Protein AF-A0A947CFZ9-F1 (afdb_monomer_lite)

pLDDT: mean 91.44, std 8.94, range [45.88, 98.62]

Sequence (588 aa):
ILSTNRIMIGKNVMVEGPLGSRYGVVAGELSTANGDPLVMRSDFYFLDPALSGKLDTLYQQIADHDVDGDGRLRPAHPTESAGLGGFPDLVDYDGDEYVDDFDLFMDFFDDNSDFMVVYDDARALAAGLGSLAEELVDGAGDPLDTQLARLIDEARPDRDGDGLITASDTGLGYMDGVIDGADLYAKVTGSLAFAVAKAAWEAEHGESYQTVVEGPIRPGIDAAPVEFAVPDEELLEITTGMFDDSQSWFAAQVPGSQPTPPSPDDLPTEAIVGGTYTPPAGQPWEAVPFGSAGAYDYYQRPHYEDMTFRNVRIHRGNNGLFENCTFVGVTFVESERQCSHVDWNYAGAVEEDGSPRFDPPLVAELPDSTPVPDSRLISNNIRFHNCTFLGSIAGDRLDEYTHWRNKIQMTGNTRFYIDPNDPDLLAQPDAATLQGHLNGLSADDRTELAKSSILMPGWSVDVGNFDNEQAADPADTPSVNLRGVIISGILDVRGTADVLGTLLMTFRPADGAGPLFYGGQPDAFNTTIGYFGPDDGDDEGVDPLAPGFPGFGEIRLRYNPDALLPDGIPWPVQMEPVPDSYVEGGFS

Radius of gyration: 24.72 Å; chains: 1; bounding box: 72×75×67 Å

Foldseek 3Di:
DADAAAAEAEAQEAAEEEAEFAAPPDPPCQAPQNDDNYFHDDNPPPLDPVLVVVQVLLLVLCQQFVDLLQQWAACPDPGRVVSCPPPVLQDDLQPPRIGASVNSVQVVQCPPSPQKAAQDQVLLVVLPVRRDQHRCADPVRHHDQVLSVLLQQQPPQCLVPPPDRDSVSSVQRHSNRIDGSSSVDWSAAAAYEYLAAQCVNCVNVVTGPSSRHHTGFHHDVPDRNYYYNDDCQRRPAAALVLCPVLLVVLVVLADDDADPPFDLPDDWPAFDDDWDKDGLVPAFWAFVVGQFPPGPATGSATETECTEGESTEAAFLNQHEYALYEYFFEYEYEADQQQFFQCSLQQCGADRVSHRPDVVQDWGAGPVRHIHNHRSNGFYNYEYESYEYQFAYAYDRHPFQRASGFEYEYEFQYEYDLDLPPVVLVPDPCSVVSSVRNVVDDPVSSVSRLQHRYHEASGEYEYYHLQAFADPPNVNGTEHEAEEEHEYCEYEYFAHYEHEYHYHHHHNDDDCGGNCVVHDHSNVRYRYYWADDVVRVPVRGDDCPDPPRVHGHHYYHHHDPPGNHRGSPPRDDDDDDDPPPDDPDDDD

Structure (mmCIF, N/CA/C/O backbone):
data_AF-A0A947CFZ9-F1
#
_entry.id   AF-A0A947CFZ9-F1
#
loop_
_atom_site.group_PDB
_atom_site.id
_atom_site.type_symbol
_atom_site.label_atom_id
_atom_site.label_alt_id
_atom_site.label_comp_id
_atom_site.label_asym_id
_atom_site.label_entity_id
_atom_site.label_seq_id
_atom_site.pdbx_PDB_ins_code
_atom_site.Cartn_x
_atom_site.Cartn_y
_atom_site.Cartn_z
_atom_site.occupancy
_atom_site.B_iso_or_equiv
_atom_site.auth_seq_id
_atom_site.auth_comp_id
_atom_site.auth_asym_id
_atom_site.auth_atom_id
_atom_site.pdbx_PDB_model_num
ATOM 1 N N . ILE A 1 1 ? 0.684 -10.430 -2.483 1.00 95.06 1 ILE A N 1
ATOM 2 C CA . ILE A 1 1 ? -0.679 -9.831 -2.478 1.00 95.06 1 ILE A CA 1
ATOM 3 C C . ILE A 1 1 ? -1.641 -10.814 -3.125 1.00 95.06 1 ILE A C 1
ATOM 5 O O . ILE A 1 1 ? -1.263 -11.403 -4.128 1.00 95.06 1 ILE A O 1
ATOM 9 N N . LEU A 1 2 ? -2.847 -10.992 -2.587 1.00 95.12 2 LEU A N 1
ATOM 10 C CA . LEU A 1 2 ? -3.921 -11.756 -3.223 1.00 95.12 2 LEU A CA 1
ATOM 11 C C . LEU A 1 2 ? -5.223 -10.955 -3.174 1.00 95.12 2 LEU A C 1
ATOM 13 O O . LEU A 1 2 ? -5.696 -10.624 -2.083 1.00 95.12 2 LEU A O 1
ATOM 17 N N . SER A 1 3 ? -5.799 -10.657 -4.339 1.00 95.56 3 SER A N 1
ATOM 18 C CA . SER A 1 3 ? -7.024 -9.863 -4.422 1.00 95.56 3 SER A CA 1
ATOM 19 C C . SER A 1 3 ? -8.092 -10.430 -5.353 1.00 95.56 3 SER A C 1
ATOM 21 O O . SER A 1 3 ? -7.808 -11.101 -6.346 1.00 95.56 3 SER A O 1
ATOM 23 N N . THR A 1 4 ? -9.346 -10.140 -5.004 1.00 93.75 4 THR A N 1
ATOM 24 C CA . THR A 1 4 ? -10.544 -10.384 -5.823 1.00 93.75 4 THR A CA 1
ATOM 25 C C . THR A 1 4 ? -11.079 -9.110 -6.480 1.00 93.75 4 THR A C 1
ATOM 27 O O . THR A 1 4 ? -11.870 -9.207 -7.418 1.00 93.75 4 THR A O 1
ATOM 30 N N . ASN A 1 5 ? -10.629 -7.942 -6.014 1.00 93.75 5 ASN A N 1
ATOM 31 C CA . ASN A 1 5 ? -10.790 -6.651 -6.673 1.00 93.75 5 ASN A CA 1
ATOM 32 C C . ASN A 1 5 ? -9.551 -6.338 -7.534 1.00 93.75 5 ASN A C 1
ATOM 34 O O . ASN A 1 5 ? -8.589 -7.112 -7.565 1.00 93.75 5 ASN A O 1
ATOM 38 N N . ARG A 1 6 ? -9.586 -5.209 -8.243 1.00 93.88 6 ARG A N 1
ATOM 39 C CA . ARG A 1 6 ? -8.451 -4.724 -9.036 1.00 93.88 6 ARG A CA 1
ATOM 40 C C . ARG A 1 6 ? -7.290 -4.337 -8.130 1.00 93.88 6 ARG A C 1
ATOM 42 O O . ARG A 1 6 ? -7.507 -3.749 -7.075 1.00 93.88 6 ARG A O 1
ATOM 49 N N . ILE A 1 7 ? -6.070 -4.610 -8.574 1.00 96.00 7 ILE A N 1
ATOM 50 C CA . ILE A 1 7 ? -4.857 -4.157 -7.890 1.00 96.00 7 ILE A CA 1
ATOM 51 C C . ILE A 1 7 ? -4.280 -2.975 -8.665 1.00 96.00 7 ILE A C 1
ATOM 53 O O . ILE A 1 7 ? -4.195 -3.022 -9.890 1.00 96.00 7 ILE A O 1
ATOM 57 N N . MET A 1 8 ? -3.882 -1.927 -7.956 1.00 95.69 8 MET A N 1
ATOM 58 C CA . MET A 1 8 ? -3.241 -0.751 -8.529 1.00 95.69 8 MET A CA 1
ATOM 59 C C . MET A 1 8 ? -1.932 -0.491 -7.774 1.00 95.69 8 MET A C 1
ATOM 61 O O . MET A 1 8 ? -1.951 -0.247 -6.570 1.00 95.69 8 MET A O 1
ATOM 65 N N . ILE A 1 9 ? -0.797 -0.597 -8.469 1.00 97.12 9 ILE A N 1
ATOM 66 C CA . ILE A 1 9 ? 0.554 -0.343 -7.948 1.00 97.12 9 ILE A CA 1
ATOM 67 C C . ILE A 1 9 ? 1.120 0.918 -8.613 1.00 97.12 9 ILE A C 1
ATOM 69 O O . ILE A 1 9 ? 1.489 0.909 -9.786 1.00 97.12 9 ILE A O 1
ATOM 73 N N . GLY A 1 10 ? 1.141 2.012 -7.866 1.00 95.12 10 GLY A N 1
ATOM 74 C CA . GLY A 1 10 ? 1.515 3.335 -8.347 1.00 95.12 10 GLY A CA 1
ATOM 75 C C . GLY A 1 10 ? 3.006 3.624 -8.222 1.00 95.12 10 GLY A C 1
ATOM 76 O O . GLY A 1 10 ? 3.812 2.729 -7.956 1.00 95.12 10 GLY A O 1
ATOM 77 N N . LYS A 1 11 ? 3.360 4.899 -8.371 1.00 93.50 11 LYS A N 1
ATOM 78 C CA . LYS A 1 11 ? 4.731 5.401 -8.206 1.00 93.50 11 LYS A CA 1
ATOM 79 C C . LYS A 1 11 ? 5.196 5.343 -6.740 1.00 93.50 11 LYS A C 1
ATOM 81 O O . LYS A 1 11 ? 4.381 5.453 -5.821 1.00 93.50 11 LYS A O 1
ATOM 86 N N . ASN A 1 12 ? 6.504 5.174 -6.559 1.00 95.44 12 ASN A N 1
ATOM 87 C CA . ASN A 1 12 ? 7.257 4.976 -5.319 1.00 95.44 12 ASN A CA 1
ATOM 88 C C . ASN A 1 12 ? 6.782 3.765 -4.506 1.00 95.44 12 ASN A C 1
ATOM 90 O O . ASN A 1 12 ? 6.587 3.824 -3.289 1.00 95.44 12 ASN A O 1
ATOM 94 N N . VAL A 1 13 ? 6.615 2.640 -5.205 1.00 96.81 13 VAL A N 1
ATOM 95 C CA . VAL A 1 13 ? 6.252 1.350 -4.603 1.00 96.81 13 VAL A CA 1
ATOM 96 C C . VAL A 1 13 ? 7.208 0.263 -5.060 1.00 96.81 13 VAL A C 1
ATOM 98 O O . VAL A 1 13 ? 7.301 0.013 -6.259 1.00 96.81 13 VAL A O 1
ATOM 101 N N . MET A 1 14 ? 7.819 -0.450 -4.116 1.00 96.38 14 MET A N 1
ATOM 102 C CA . MET A 1 14 ? 8.569 -1.676 -4.392 1.00 96.38 14 MET A CA 1
ATOM 103 C C . MET A 1 14 ? 7.874 -2.891 -3.787 1.00 96.38 14 MET A C 1
ATOM 105 O O . MET A 1 14 ? 7.528 -2.907 -2.601 1.00 96.38 14 MET A O 1
ATOM 109 N N . VAL A 1 15 ? 7.694 -3.930 -4.604 1.00 97.31 15 VAL A N 1
ATOM 110 C CA . VAL A 1 15 ? 7.071 -5.191 -4.189 1.00 97.31 15 VAL A CA 1
ATOM 111 C C . VAL A 1 15 ? 8.098 -6.318 -4.218 1.00 97.31 15 VAL A C 1
ATOM 113 O O . VAL A 1 15 ? 8.581 -6.710 -5.271 1.00 97.31 15 VAL A O 1
ATOM 116 N N . GLU A 1 16 ? 8.396 -6.894 -3.062 1.00 95.62 16 GLU A N 1
ATOM 117 C CA . GLU A 1 16 ? 9.197 -8.107 -2.905 1.00 95.62 16 GLU A CA 1
ATOM 118 C C . GLU A 1 16 ? 8.267 -9.268 -2.543 1.00 95.62 16 GLU A C 1
ATOM 120 O O . GLU A 1 16 ? 7.874 -9.440 -1.392 1.00 95.62 16 GLU A O 1
ATOM 125 N N . GLY A 1 17 ? 7.878 -10.069 -3.526 1.00 94.44 17 GLY A N 1
ATOM 126 C CA . GLY A 1 17 ? 7.016 -11.233 -3.365 1.00 94.44 17 GLY A CA 1
ATOM 127 C C . GLY A 1 17 ? 5.955 -11.355 -4.459 1.00 94.44 17 GLY A C 1
ATOM 128 O O . GLY A 1 17 ? 5.828 -10.486 -5.320 1.00 94.44 17 GLY A O 1
ATOM 129 N N . PRO A 1 18 ? 5.170 -12.444 -4.442 1.00 94.44 18 PRO A N 1
ATOM 130 C CA . PRO A 1 18 ? 4.179 -12.702 -5.478 1.00 94.44 18 PRO A CA 1
ATOM 131 C C . PRO A 1 18 ? 2.949 -11.789 -5.364 1.00 94.44 18 PRO A C 1
ATOM 133 O O . PRO A 1 18 ? 2.466 -11.479 -4.264 1.00 94.44 18 PRO A O 1
ATOM 136 N N . LEU A 1 19 ? 2.384 -11.422 -6.514 1.00 96.75 19 LEU A N 1
ATOM 137 C CA . LEU A 1 19 ? 1.140 -10.662 -6.648 1.00 96.75 19 LEU A CA 1
ATOM 138 C C . LEU A 1 19 ? 0.135 -11.467 -7.472 1.00 96.75 19 LEU A C 1
ATOM 140 O O . LEU A 1 19 ? 0.413 -11.868 -8.596 1.00 96.75 19 LEU A O 1
ATOM 144 N N . GLY A 1 20 ? -1.046 -11.698 -6.905 1.00 96.50 20 GLY A N 1
ATOM 145 C CA . GLY A 1 20 ? -2.102 -12.495 -7.510 1.00 96.50 20 GLY A CA 1
ATOM 146 C C . GLY A 1 20 ? -3.425 -11.740 -7.612 1.00 96.50 20 GLY A C 1
ATOM 147 O O . GLY A 1 20 ? -3.938 -11.260 -6.597 1.00 96.50 20 GLY A O 1
ATOM 148 N N . SER A 1 21 ? -4.007 -11.678 -8.811 1.00 96.75 21 SER A N 1
ATOM 149 C CA . SER A 1 21 ? -5.316 -11.058 -9.059 1.00 96.75 21 SER A CA 1
ATOM 150 C C . SER A 1 21 ? -6.317 -12.053 -9.644 1.00 96.75 21 SER A C 1
ATOM 152 O O . SER A 1 21 ? -6.073 -12.716 -10.658 1.00 96.75 21 SER A O 1
ATOM 154 N N . ARG A 1 22 ? -7.483 -12.139 -9.000 1.00 95.62 22 ARG A N 1
ATOM 155 C CA . ARG A 1 22 ? -8.648 -12.897 -9.477 1.00 95.62 22 ARG A CA 1
ATOM 156 C C . ARG A 1 22 ? -9.681 -12.031 -10.187 1.00 95.62 22 ARG A C 1
ATOM 158 O O . ARG A 1 22 ? -10.756 -12.533 -10.510 1.00 95.62 22 ARG A O 1
ATOM 165 N N . TYR A 1 23 ? -9.408 -10.747 -10.377 1.00 95.12 23 TYR A N 1
ATOM 166 C CA . TYR A 1 23 ? -10.324 -9.855 -11.072 1.00 95.12 23 TYR A CA 1
ATOM 167 C C . TYR A 1 23 ? -10.396 -10.200 -12.569 1.00 95.12 23 TYR A C 1
ATOM 169 O O . TYR A 1 23 ? -9.401 -10.606 -13.172 1.00 95.12 23 TYR A O 1
ATOM 177 N N . GLY A 1 24 ? -11.574 -10.057 -13.177 1.00 93.44 24 GLY A N 1
ATOM 178 C CA . GLY A 1 24 ? -11.795 -10.283 -14.608 1.00 93.44 24 GLY A CA 1
ATOM 179 C C . GLY A 1 24 ? -12.322 -11.678 -14.960 1.00 93.44 24 GLY A C 1
ATOM 180 O O . GLY A 1 24 ? -12.556 -11.965 -16.134 1.00 93.44 24 GLY A O 1
ATOM 181 N N . VAL A 1 25 ? -12.530 -12.553 -13.971 1.00 92.88 25 VAL A N 1
ATOM 182 C CA . VAL A 1 25 ? -13.079 -13.907 -14.188 1.00 92.88 25 VAL A CA 1
ATOM 183 C C . VAL A 1 25 ? -14.602 -13.950 -14.126 1.00 92.88 25 VAL A C 1
ATOM 185 O O . VAL A 1 25 ? -15.212 -14.886 -14.654 1.00 92.88 25 VAL A O 1
ATOM 188 N N . VAL A 1 26 ? -15.240 -12.956 -13.501 1.00 92.06 26 VAL A N 1
ATOM 189 C CA . VAL A 1 26 ? -16.699 -12.837 -13.490 1.00 92.06 26 VAL A CA 1
ATOM 190 C C . VAL A 1 26 ? -17.152 -12.056 -14.719 1.00 92.06 26 VAL A C 1
ATOM 192 O O . VAL A 1 26 ? -16.554 -11.062 -15.125 1.00 92.06 26 VAL A O 1
ATOM 195 N N . ALA A 1 27 ? -18.240 -12.519 -15.338 1.00 89.06 27 ALA A N 1
ATOM 196 C CA . ALA A 1 27 ? -18.793 -11.879 -16.523 1.00 89.06 27 ALA A CA 1
ATOM 197 C C . ALA A 1 27 ? -19.116 -10.400 -16.254 1.00 89.06 27 ALA A C 1
ATOM 199 O O . ALA A 1 27 ? -19.933 -10.091 -15.389 1.00 89.06 27 ALA A O 1
ATOM 200 N N . GLY A 1 28 ? -18.505 -9.513 -17.041 1.00 86.75 28 GLY A N 1
ATOM 201 C CA . GLY A 1 28 ? -18.662 -8.067 -16.925 1.00 86.75 28 GLY A CA 1
ATOM 202 C C . GLY A 1 28 ? -17.554 -7.367 -16.139 1.00 86.75 28 GLY A C 1
ATOM 203 O O . GLY A 1 28 ? -17.445 -6.161 -16.291 1.00 86.75 28 GLY A O 1
ATOM 204 N N . GLU A 1 29 ? -16.715 -8.068 -15.366 1.00 91.12 29 GLU A N 1
ATOM 205 C CA . GLU A 1 29 ? -15.564 -7.438 -14.687 1.00 91.12 29 GLU A CA 1
ATOM 206 C C . GLU A 1 29 ? -14.540 -6.924 -15.699 1.00 91.12 29 GLU A C 1
ATOM 208 O O . GLU A 1 29 ? -14.157 -5.764 -15.659 1.00 91.12 29 GLU A O 1
ATOM 213 N N . LEU A 1 30 ? -14.140 -7.766 -16.652 1.00 90.38 30 LEU A N 1
ATOM 214 C CA . LEU A 1 30 ? -13.191 -7.371 -17.685 1.00 90.38 30 LEU A CA 1
ATOM 215 C C . LEU A 1 30 ? -13.918 -6.574 -18.775 1.00 90.38 30 LEU A C 1
ATOM 217 O O . LEU A 1 30 ? -14.616 -7.157 -19.607 1.00 90.38 30 LEU A O 1
ATOM 221 N N . SER A 1 31 ? -13.797 -5.247 -18.728 1.00 88.62 31 SER A N 1
ATOM 222 C CA . SER A 1 31 ? -14.268 -4.323 -19.767 1.00 88.62 31 SER A CA 1
ATOM 223 C C . SER A 1 31 ? -13.565 -2.977 -19.658 1.00 88.62 31 SER A C 1
ATOM 225 O O . SER A 1 31 ? -13.144 -2.593 -18.570 1.00 88.62 31 SER A O 1
ATOM 227 N N . THR A 1 32 ? -13.561 -2.193 -20.736 1.00 83.69 32 THR A N 1
ATOM 228 C CA . THR A 1 32 ? -12.974 -0.839 -20.729 1.00 83.69 32 THR A CA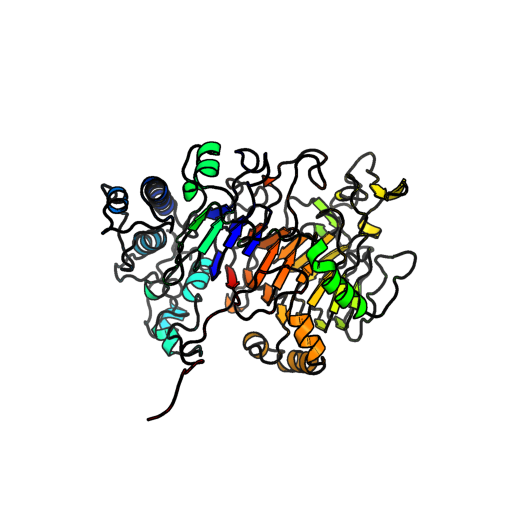 1
ATOM 229 C C . THR A 1 32 ? -13.593 0.110 -19.692 1.00 83.69 32 THR A C 1
ATOM 231 O O . THR A 1 32 ? -13.014 1.146 -19.405 1.00 83.69 32 THR A O 1
ATOM 234 N N . ALA A 1 33 ? -14.800 -0.183 -19.190 1.00 85.38 33 ALA A N 1
ATOM 235 C CA . ALA A 1 33 ? -15.487 0.630 -18.180 1.00 85.38 33 ALA A CA 1
ATOM 236 C C . ALA A 1 33 ? -15.219 0.167 -16.739 1.00 85.38 33 ALA A C 1
ATOM 238 O O . ALA A 1 33 ? -15.419 0.931 -15.805 1.00 85.38 33 ALA A O 1
ATOM 239 N N . ASN A 1 34 ? -14.799 -1.087 -16.569 1.00 87.69 34 ASN A N 1
ATO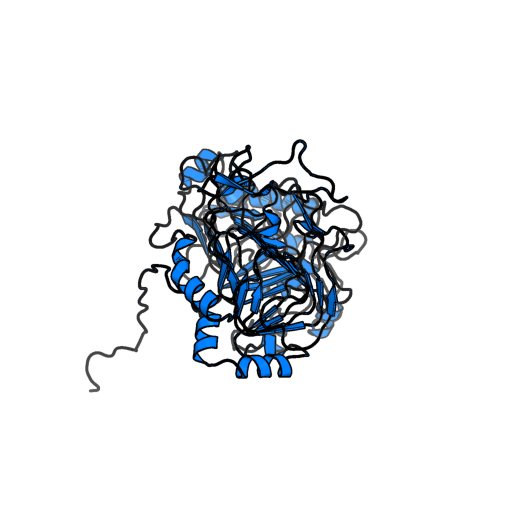M 240 C CA . ASN A 1 34 ? -14.579 -1.700 -15.261 1.00 87.69 34 ASN A CA 1
ATOM 241 C C . ASN A 1 34 ? -13.087 -1.936 -14.979 1.00 87.69 34 ASN A C 1
ATOM 243 O O . ASN A 1 34 ? -12.725 -2.224 -13.843 1.00 87.69 34 ASN A O 1
ATOM 247 N N . GLY A 1 35 ? -12.232 -1.725 -15.982 1.00 89.44 35 GLY A N 1
ATOM 248 C CA . GLY A 1 35 ? -10.784 -1.660 -15.867 1.00 89.44 35 GLY A CA 1
ATOM 249 C C . GLY A 1 35 ? -10.085 -3.017 -15.839 1.00 89.44 35 GLY A C 1
ATOM 250 O O . GLY A 1 35 ? -10.675 -4.077 -16.062 1.00 89.44 35 GLY A O 1
ATOM 251 N N . ASP A 1 36 ? -8.785 -2.954 -15.573 1.00 93.50 36 ASP A N 1
ATOM 252 C CA . ASP A 1 36 ? -7.870 -4.091 -15.656 1.00 93.50 36 ASP A CA 1
ATOM 253 C C . ASP A 1 36 ? -7.682 -4.843 -14.329 1.00 93.50 36 ASP A C 1
ATOM 255 O O . ASP A 1 36 ? -7.802 -4.238 -13.257 1.00 93.50 36 ASP A O 1
ATOM 259 N N . PRO A 1 37 ? -7.322 -6.143 -14.367 1.00 95.69 37 PRO A N 1
ATOM 260 C CA . PRO A 1 37 ? -6.984 -6.915 -13.170 1.00 95.69 37 PRO A CA 1
ATOM 261 C C . PRO A 1 37 ? -5.816 -6.357 -12.350 1.00 95.69 37 PRO A C 1
ATOM 263 O O . PRO A 1 37 ? -5.812 -6.513 -11.123 1.00 95.69 37 PRO A O 1
ATOM 266 N N . LEU A 1 38 ? -4.838 -5.751 -13.027 1.00 96.31 38 LEU A N 1
ATOM 267 C CA . LEU A 1 38 ? -3.705 -5.034 -12.451 1.00 96.31 38 LEU A CA 1
ATOM 268 C C . LEU A 1 38 ? -3.422 -3.799 -13.306 1.00 96.31 38 LEU A C 1
ATOM 270 O O . LEU A 1 38 ? -3.368 -3.903 -14.529 1.00 96.31 38 LEU A O 1
ATOM 274 N N . VAL A 1 39 ? -3.183 -2.676 -12.640 1.00 95.56 39 VAL A N 1
ATOM 275 C CA . VAL A 1 39 ? -2.520 -1.504 -13.214 1.00 95.56 39 VAL A CA 1
ATOM 276 C C . VAL A 1 39 ? -1.242 -1.269 -12.415 1.00 95.56 39 VAL A C 1
ATOM 278 O O . VAL A 1 39 ? -1.284 -1.229 -11.186 1.00 95.56 39 VAL A O 1
ATOM 281 N N . MET A 1 40 ? -0.109 -1.149 -13.094 1.00 96.88 40 MET A N 1
ATOM 282 C CA . MET A 1 40 ? 1.197 -0.867 -12.505 1.00 96.88 40 MET A CA 1
ATOM 283 C C . MET A 1 40 ? 1.855 0.261 -13.294 1.00 96.88 40 MET A C 1
ATOM 285 O O . MET A 1 40 ? 1.814 0.236 -14.524 1.00 96.88 40 MET A O 1
ATOM 289 N N . ARG A 1 41 ? 2.412 1.253 -12.596 1.00 95.44 41 ARG A N 1
ATOM 290 C CA . ARG A 1 41 ? 3.072 2.416 -13.206 1.00 95.44 41 ARG A CA 1
ATOM 291 C C . ARG A 1 41 ? 4.559 2.437 -12.907 1.00 95.44 41 ARG A C 1
ATOM 293 O O . ARG A 1 41 ? 4.966 2.091 -11.796 1.00 95.44 41 ARG A O 1
ATOM 300 N N . SER A 1 42 ? 5.343 2.879 -13.887 1.00 96.12 42 SER A N 1
ATOM 301 C CA . SER A 1 42 ? 6.775 3.118 -13.711 1.00 96.12 42 SER A CA 1
ATOM 302 C C . SER A 1 42 ? 7.035 4.142 -12.609 1.00 96.12 42 SER A C 1
ATOM 304 O O . SER A 1 42 ? 6.309 5.131 -12.461 1.00 96.12 42 SER A O 1
ATOM 306 N N . ASP A 1 43 ? 8.124 3.940 -11.872 1.00 96.75 43 ASP A N 1
ATOM 307 C CA . ASP A 1 43 ? 8.585 4.909 -10.887 1.00 96.75 43 ASP A CA 1
ATOM 308 C C . ASP A 1 43 ? 9.299 6.111 -11.514 1.00 96.75 43 ASP A C 1
ATOM 310 O O . ASP A 1 43 ? 9.524 7.090 -10.817 1.00 96.75 43 ASP A O 1
ATOM 314 N N . PHE A 1 44 ? 9.632 6.104 -12.806 1.00 97.19 44 PHE A N 1
ATOM 315 C CA . PHE A 1 44 ? 10.504 7.132 -13.398 1.00 97.19 44 PHE A CA 1
ATOM 316 C C . PHE A 1 44 ? 9.763 8.234 -14.169 1.00 97.19 44 PHE A C 1
ATOM 318 O O . PHE A 1 44 ? 10.377 9.203 -14.629 1.00 97.19 44 PHE A O 1
ATOM 325 N N . TYR A 1 45 ? 8.432 8.154 -14.258 1.00 94.25 45 TYR A N 1
ATOM 326 C CA . TYR A 1 45 ? 7.617 9.281 -14.712 1.00 94.25 45 TYR A CA 1
ATOM 327 C C . TYR A 1 45 ? 7.660 10.451 -13.714 1.00 94.25 45 TYR A C 1
ATOM 329 O O . TYR A 1 45 ? 7.980 10.300 -12.531 1.00 94.25 45 TYR A O 1
ATOM 337 N N . PHE A 1 46 ? 7.324 11.642 -14.220 1.00 91.69 46 PHE A N 1
ATOM 338 C CA . PHE A 1 46 ? 7.301 12.919 -13.489 1.00 91.69 46 PHE A CA 1
ATOM 339 C C . PHE A 1 46 ? 8.662 13.450 -13.003 1.00 91.69 46 PHE A C 1
ATOM 341 O O . PHE A 1 46 ? 8.690 14.508 -12.378 1.00 91.69 46 PHE A O 1
ATOM 348 N N . LEU A 1 47 ? 9.779 12.788 -13.330 1.00 93.81 47 LEU A N 1
ATOM 349 C CA . LEU A 1 47 ? 11.130 13.294 -13.047 1.00 93.81 47 LEU A CA 1
ATOM 350 C C . LEU A 1 47 ? 11.566 14.360 -14.064 1.00 93.81 47 LEU A C 1
ATOM 352 O O . LEU A 1 47 ? 11.951 15.462 -13.686 1.00 93.81 47 LEU A O 1
ATOM 356 N N . ASP A 1 48 ? 11.447 14.057 -15.361 1.00 94.88 48 ASP A N 1
ATOM 357 C CA . ASP A 1 48 ? 11.678 15.013 -16.448 1.00 94.88 48 ASP A CA 1
ATOM 358 C C . ASP A 1 48 ? 10.794 14.679 -17.674 1.00 94.88 48 ASP A C 1
ATOM 360 O O . ASP A 1 48 ? 10.598 13.500 -18.003 1.00 94.88 48 ASP A O 1
ATOM 364 N N . PRO A 1 49 ? 10.240 15.678 -18.393 1.00 94.62 49 PRO A N 1
ATOM 365 C CA . PRO A 1 49 ? 9.436 15.431 -19.593 1.00 94.62 49 PRO A CA 1
ATOM 366 C C . PRO A 1 49 ? 10.182 14.728 -20.741 1.00 94.62 49 PRO A C 1
ATOM 368 O O . PRO A 1 49 ? 9.561 14.006 -21.521 1.00 94.62 49 PRO A O 1
ATOM 371 N N . ALA A 1 50 ? 11.491 14.946 -20.892 1.00 96.75 50 ALA A N 1
ATOM 372 C CA . ALA A 1 50 ? 12.304 14.276 -21.902 1.00 96.75 50 ALA A CA 1
ATOM 373 C C . ALA A 1 50 ? 12.545 12.806 -21.540 1.00 96.75 50 ALA A C 1
ATOM 375 O O . ALA A 1 50 ? 12.439 11.958 -22.428 1.00 96.75 50 ALA A O 1
ATOM 376 N N . LEU A 1 51 ? 12.782 12.500 -20.258 1.00 97.56 51 LEU A N 1
ATOM 377 C CA . LEU A 1 51 ? 12.813 11.120 -19.765 1.00 97.56 51 LEU A CA 1
ATOM 378 C C . LEU A 1 51 ? 11.459 10.436 -19.988 1.00 97.56 51 LEU A C 1
ATOM 380 O O . LEU A 1 51 ? 11.416 9.350 -20.554 1.00 97.56 51 LEU A O 1
ATOM 384 N N . SER A 1 52 ? 10.352 11.117 -19.673 1.00 96.56 52 SER A N 1
ATOM 385 C CA . SER A 1 52 ? 8.992 10.596 -19.900 1.00 96.56 52 SER A CA 1
ATOM 386 C C . SER A 1 52 ? 8.769 10.180 -21.363 1.00 96.56 52 SER A C 1
ATOM 388 O O . SER A 1 52 ? 8.250 9.104 -21.631 1.00 96.56 52 SER A O 1
ATOM 390 N N . GLY A 1 53 ? 9.251 10.968 -22.331 1.00 97.88 53 GLY A N 1
ATOM 391 C CA . GLY A 1 53 ? 9.172 10.594 -23.750 1.00 97.88 53 GLY A CA 1
ATOM 392 C C . GLY A 1 53 ? 10.039 9.385 -24.142 1.00 97.88 53 GLY A C 1
ATOM 393 O O . GLY A 1 53 ? 9.690 8.658 -25.081 1.00 97.88 53 GLY A O 1
ATOM 394 N N . LYS A 1 54 ? 11.161 9.147 -23.447 1.00 98.38 54 LYS A N 1
ATOM 395 C CA . LYS A 1 54 ? 11.953 7.919 -23.618 1.00 98.38 54 LYS A CA 1
ATOM 396 C C . LYS A 1 54 ? 11.223 6.710 -23.014 1.00 98.38 54 LYS A C 1
ATOM 398 O O . LYS A 1 54 ? 11.163 5.674 -23.672 1.00 98.38 54 LYS A O 1
ATOM 403 N N . LEU A 1 55 ? 10.612 6.864 -21.836 1.00 98.38 55 LEU A N 1
ATOM 404 C CA . LEU A 1 55 ? 9.790 5.832 -21.188 1.00 98.38 55 LEU A CA 1
ATOM 405 C C . LEU A 1 55 ? 8.601 5.424 -22.067 1.00 98.38 55 LEU A C 1
ATOM 407 O O . LEU A 1 55 ? 8.419 4.237 -22.318 1.00 98.38 55 LEU A O 1
ATOM 411 N N . ASP A 1 56 ? 7.878 6.385 -22.652 1.00 98.00 56 ASP A N 1
ATOM 412 C CA . ASP A 1 56 ? 6.785 6.105 -23.599 1.00 98.00 56 ASP A CA 1
ATOM 413 C C . ASP A 1 56 ? 7.261 5.244 -24.780 1.00 98.00 56 ASP A C 1
ATOM 415 O O . ASP A 1 56 ? 6.560 4.353 -25.265 1.00 98.00 56 ASP A O 1
ATOM 419 N N . THR A 1 57 ? 8.483 5.507 -25.257 1.00 98.38 57 THR A N 1
ATOM 420 C CA . THR A 1 57 ? 9.096 4.723 -26.331 1.00 98.38 57 THR A CA 1
ATOM 421 C C . THR A 1 57 ? 9.413 3.308 -25.858 1.00 98.38 57 THR A C 1
ATOM 423 O O . THR A 1 57 ? 9.063 2.358 -26.558 1.00 98.38 57 THR A O 1
ATOM 426 N N . LEU A 1 58 ? 10.042 3.155 -24.689 1.00 98.62 58 LEU A N 1
ATOM 427 C CA . LEU A 1 58 ? 10.350 1.850 -24.105 1.00 98.62 58 LEU A CA 1
ATOM 428 C C . LEU A 1 58 ? 9.086 1.016 -23.901 1.00 98.62 58 LEU A C 1
ATOM 430 O O . LEU A 1 58 ? 9.037 -0.109 -24.389 1.00 98.62 58 LEU A O 1
ATOM 434 N N . TYR A 1 59 ? 8.057 1.557 -23.249 1.00 98.38 59 TYR A N 1
ATOM 435 C CA . TYR A 1 59 ? 6.836 0.809 -22.945 1.00 98.38 59 TYR A CA 1
ATOM 436 C C . TYR A 1 59 ? 6.070 0.393 -24.198 1.00 98.38 59 TYR A C 1
ATOM 438 O O . TYR A 1 59 ? 5.554 -0.724 -24.263 1.00 98.38 59 TYR A O 1
ATOM 446 N N . GLN A 1 60 ? 6.099 1.214 -25.252 1.00 97.88 60 GLN A N 1
ATOM 447 C CA . GLN A 1 60 ? 5.614 0.786 -26.561 1.00 97.88 60 GLN A CA 1
ATOM 448 C C . GLN A 1 60 ? 6.419 -0.409 -27.103 1.00 97.88 60 GLN A C 1
ATOM 450 O O . GLN A 1 60 ? 5.834 -1.342 -27.650 1.00 97.88 60 GLN A O 1
ATOM 455 N N . GLN A 1 61 ? 7.751 -0.403 -26.967 1.00 98.31 61 GLN A N 1
ATOM 456 C CA . GLN A 1 61 ? 8.586 -1.520 -27.423 1.00 98.31 61 GLN A CA 1
ATOM 457 C C . GLN A 1 61 ? 8.409 -2.777 -26.565 1.00 98.31 61 GLN A C 1
ATOM 459 O O . GLN A 1 61 ? 8.358 -3.866 -27.129 1.00 98.31 61 GLN A O 1
ATOM 464 N N . ILE A 1 62 ? 8.254 -2.652 -25.245 1.00 98.38 62 ILE A N 1
ATOM 465 C CA . ILE A 1 62 ? 7.927 -3.768 -24.347 1.00 98.38 62 ILE A CA 1
ATOM 466 C C . ILE A 1 62 ? 6.609 -4.406 -24.786 1.00 98.38 62 ILE A C 1
ATOM 468 O O . ILE A 1 62 ? 6.579 -5.602 -25.068 1.00 98.38 62 ILE A O 1
ATOM 472 N N . ALA A 1 63 ? 5.546 -3.613 -24.950 1.00 97.56 63 ALA A N 1
ATOM 473 C CA . ALA A 1 63 ? 4.238 -4.121 -25.359 1.00 97.56 63 ALA A CA 1
ATOM 474 C C . ALA A 1 63 ? 4.267 -4.871 -26.707 1.00 97.56 63 ALA A C 1
ATOM 476 O O . ALA A 1 63 ? 3.512 -5.828 -26.895 1.00 97.56 63 ALA A O 1
ATOM 477 N N . ASP A 1 64 ? 5.138 -4.455 -27.632 1.00 96.69 64 ASP A N 1
ATOM 478 C CA . ASP A 1 64 ? 5.269 -5.055 -28.963 1.00 96.69 64 ASP A CA 1
ATOM 479 C C . ASP A 1 64 ? 6.233 -6.261 -29.013 1.00 96.69 64 ASP A C 1
ATOM 481 O O . ASP A 1 64 ? 6.091 -7.123 -29.894 1.00 96.69 64 ASP A O 1
ATOM 485 N N . HIS A 1 65 ? 7.231 -6.329 -28.122 1.00 97.75 65 HIS A N 1
ATOM 486 C CA . HIS A 1 65 ? 8.392 -7.213 -28.290 1.00 97.75 65 HIS A CA 1
ATOM 487 C C . HIS A 1 65 ? 8.763 -8.095 -27.095 1.00 97.75 65 HIS A C 1
ATOM 489 O O . HIS A 1 65 ? 9.390 -9.131 -27.340 1.00 97.75 65 HIS A O 1
ATOM 495 N N . ASP A 1 66 ? 8.398 -7.743 -25.861 1.00 97.94 66 ASP A N 1
ATOM 496 C CA . ASP A 1 66 ? 8.649 -8.583 -24.685 1.00 97.94 66 ASP A CA 1
ATOM 497 C C . ASP A 1 66 ? 7.776 -9.850 -24.753 1.00 97.94 66 ASP A C 1
ATOM 499 O O . ASP A 1 66 ? 6.548 -9.798 -24.869 1.00 97.94 66 ASP A O 1
ATOM 503 N N . VAL A 1 67 ? 8.431 -11.017 -24.752 1.00 95.50 67 VAL A N 1
ATOM 504 C CA . VAL A 1 67 ? 7.758 -12.304 -24.963 1.00 95.50 67 VAL A CA 1
ATOM 505 C C . VAL A 1 67 ? 7.428 -13.052 -23.681 1.00 95.50 67 VAL A C 1
ATOM 507 O O . VAL A 1 67 ? 6.517 -13.885 -23.718 1.00 95.50 67 VAL A O 1
ATOM 510 N N . ASP A 1 68 ? 8.179 -12.841 -22.599 1.00 95.12 68 ASP A N 1
ATOM 511 C CA . ASP A 1 68 ? 7.943 -13.522 -21.322 1.00 95.12 68 ASP A CA 1
ATOM 512 C C . ASP A 1 68 ? 7.201 -12.640 -20.320 1.00 95.12 68 ASP A C 1
ATOM 514 O O . ASP A 1 68 ? 6.602 -13.185 -19.392 1.00 95.12 68 ASP A O 1
ATOM 518 N N . GLY A 1 69 ? 7.081 -11.341 -20.599 1.00 97.12 69 GLY A N 1
ATOM 519 C CA . GLY A 1 69 ? 6.235 -10.429 -19.848 1.00 97.12 69 GLY A CA 1
ATOM 520 C C . GLY A 1 69 ? 6.916 -9.885 -18.603 1.00 97.12 69 GLY A C 1
ATOM 521 O O . GLY A 1 69 ? 6.207 -9.490 -17.677 1.00 97.12 69 GLY A O 1
ATOM 522 N N . ASP A 1 70 ? 8.248 -9.924 -18.548 1.00 97.69 70 ASP A N 1
ATOM 523 C CA . ASP A 1 70 ? 9.031 -9.423 -17.423 1.00 97.69 70 ASP A CA 1
ATOM 524 C C . ASP A 1 70 ? 9.194 -7.895 -17.424 1.00 97.69 70 ASP A C 1
ATOM 526 O O . ASP A 1 70 ? 9.769 -7.345 -16.487 1.00 97.69 70 ASP A O 1
ATOM 530 N N . GLY A 1 71 ? 8.649 -7.204 -18.430 1.00 97.69 71 GLY A N 1
ATOM 531 C CA . GLY A 1 71 ? 8.699 -5.748 -18.526 1.00 97.69 71 GLY A CA 1
ATOM 532 C C . GLY A 1 71 ? 10.064 -5.232 -18.973 1.00 97.69 71 GLY A C 1
ATOM 533 O O . GLY A 1 71 ? 10.374 -4.069 -18.731 1.00 97.69 71 GLY A O 1
ATOM 534 N N . ARG A 1 72 ? 10.892 -6.082 -19.591 1.00 98.00 72 ARG A N 1
ATOM 535 C CA . ARG A 1 72 ? 12.254 -5.749 -20.015 1.00 98.00 72 ARG A CA 1
ATOM 536 C C . ARG A 1 72 ? 12.550 -6.325 -21.397 1.00 98.00 72 ARG A C 1
ATOM 538 O O . ARG A 1 72 ? 11.886 -7.238 -21.884 1.00 98.00 72 ARG A O 1
ATOM 545 N N . LEU A 1 73 ? 13.561 -5.786 -22.072 1.00 98.56 73 LEU A N 1
ATOM 546 C CA . LEU A 1 73 ? 13.973 -6.255 -23.399 1.00 98.56 73 LEU A CA 1
ATOM 547 C C . LEU A 1 73 ? 15.409 -6.768 -23.379 1.00 98.56 73 LEU A C 1
ATOM 549 O O . LEU A 1 73 ? 16.334 -6.023 -23.090 1.00 98.56 73 LEU A O 1
ATOM 553 N N . ARG A 1 74 ? 15.636 -8.019 -23.787 1.00 97.81 74 ARG A N 1
ATOM 554 C CA . ARG A 1 74 ? 16.988 -8.593 -23.868 1.00 97.81 74 ARG A CA 1
ATOM 555 C C . ARG A 1 74 ? 17.655 -8.265 -25.206 1.00 97.81 74 ARG A C 1
ATOM 557 O O . ARG A 1 74 ? 17.209 -8.770 -26.251 1.00 97.81 74 ARG A O 1
ATOM 564 N N . PRO A 1 75 ? 18.807 -7.566 -25.226 1.00 97.00 75 PRO A N 1
ATOM 565 C CA . PRO A 1 75 ? 19.522 -7.256 -26.466 1.00 97.00 75 PRO A CA 1
ATOM 566 C C . PRO A 1 75 ? 19.967 -8.484 -27.269 1.00 97.00 75 PRO A C 1
ATOM 568 O O . PRO A 1 75 ? 20.091 -8.426 -28.495 1.00 97.00 75 PRO A O 1
ATOM 571 N N . ALA A 1 76 ? 20.207 -9.615 -26.601 1.00 95.44 76 ALA A N 1
ATOM 572 C CA . ALA A 1 76 ? 20.635 -10.859 -27.240 1.00 95.44 76 ALA A CA 1
ATOM 573 C C . ALA A 1 76 ? 19.474 -11.776 -27.676 1.00 95.44 76 ALA A C 1
ATOM 575 O O . ALA A 1 76 ? 19.712 -12.781 -28.359 1.00 95.44 76 ALA A O 1
ATOM 576 N N . HIS A 1 77 ? 18.227 -11.471 -27.302 1.00 97.44 77 HIS A N 1
ATOM 577 C CA . HIS A 1 77 ? 17.083 -12.337 -27.582 1.00 97.44 77 HIS A CA 1
ATOM 578 C C . HIS A 1 77 ? 16.556 -12.119 -29.017 1.00 97.44 77 HIS A C 1
ATOM 580 O O . HIS A 1 77 ? 16.376 -10.980 -29.452 1.00 97.44 77 HIS A O 1
ATOM 586 N N . PRO A 1 78 ? 16.299 -13.184 -29.805 1.00 94.38 78 PRO A N 1
ATOM 587 C CA . PRO A 1 78 ? 15.971 -13.069 -31.232 1.00 94.38 78 PRO A CA 1
ATOM 588 C C . PRO A 1 78 ? 14.666 -12.325 -31.547 1.00 94.38 78 PRO A C 1
ATOM 590 O O . PRO A 1 78 ? 14.499 -11.902 -32.691 1.00 94.38 78 PRO A O 1
ATOM 593 N N . THR A 1 79 ? 13.754 -12.199 -30.579 1.00 95.25 79 THR A N 1
ATOM 594 C CA . THR A 1 79 ? 12.489 -11.467 -30.747 1.00 95.25 79 THR A CA 1
ATOM 595 C C . THR A 1 79 ? 12.561 -10.074 -30.127 1.00 95.25 79 THR A C 1
ATOM 597 O O . THR A 1 79 ? 12.244 -9.104 -30.809 1.00 95.25 79 THR A O 1
ATOM 600 N N . GLU A 1 80 ? 13.037 -9.961 -28.885 1.00 97.88 80 GLU A N 1
ATOM 601 C CA . GLU A 1 80 ? 13.076 -8.683 -28.149 1.00 97.88 80 GLU A CA 1
ATOM 602 C C . GLU A 1 80 ? 14.086 -7.697 -28.719 1.00 97.88 80 GLU A C 1
ATOM 604 O O . GLU A 1 80 ? 13.796 -6.510 -28.808 1.00 97.88 80 GLU A O 1
ATOM 609 N N . SER A 1 81 ? 15.231 -8.180 -29.213 1.00 97.00 81 SER A N 1
ATOM 610 C CA . SER A 1 81 ? 16.245 -7.316 -29.837 1.00 97.00 81 SER A CA 1
ATOM 611 C C . SER A 1 81 ? 15.719 -6.512 -31.032 1.00 97.00 81 SER A C 1
ATOM 613 O O . SER A 1 81 ? 16.320 -5.507 -31.413 1.00 97.00 81 SER A O 1
ATOM 615 N N . ALA A 1 82 ? 14.592 -6.921 -31.630 1.00 96.81 82 ALA A N 1
ATOM 616 C CA . ALA A 1 82 ? 13.925 -6.142 -32.665 1.00 96.81 82 ALA A CA 1
ATOM 617 C C . ALA A 1 82 ? 13.337 -4.827 -32.125 1.00 96.81 82 ALA A C 1
ATOM 619 O O . ALA A 1 82 ? 13.392 -3.834 -32.850 1.00 96.81 82 ALA A O 1
ATOM 620 N N . GLY A 1 83 ? 12.854 -4.812 -30.877 1.00 96.31 83 GLY A N 1
ATOM 621 C CA . GLY A 1 83 ? 12.316 -3.624 -30.206 1.00 96.31 83 GLY A CA 1
ATOM 622 C C . GLY A 1 83 ? 13.378 -2.576 -29.876 1.00 96.31 83 GLY A C 1
ATOM 623 O O . GLY A 1 83 ? 13.080 -1.399 -29.760 1.00 96.31 83 GLY A O 1
ATOM 624 N N . LEU A 1 84 ? 14.654 -2.964 -29.836 1.00 97.38 84 LEU A N 1
ATOM 625 C CA . LEU A 1 84 ? 15.776 -2.026 -29.676 1.00 97.38 84 LEU A CA 1
ATOM 626 C C . LEU A 1 84 ? 16.213 -1.407 -31.021 1.00 97.38 84 LEU A C 1
ATOM 628 O O . LEU A 1 84 ? 16.945 -0.417 -31.097 1.00 97.38 84 LEU A O 1
ATOM 632 N N . GLY A 1 85 ? 15.783 -1.999 -32.138 1.00 94.75 85 GLY A N 1
ATOM 633 C CA . GLY A 1 85 ? 16.211 -1.623 -33.478 1.00 94.75 85 GLY A CA 1
ATOM 634 C C . GLY A 1 85 ? 15.705 -0.246 -33.908 1.00 94.75 85 GLY A C 1
ATOM 635 O O . GLY A 1 85 ? 14.569 -0.103 -34.342 1.00 94.75 85 GLY A O 1
ATOM 636 N N . GLY A 1 86 ? 16.592 0.752 -33.924 1.00 94.00 86 GLY A N 1
ATOM 637 C CA . GLY A 1 86 ? 16.262 2.116 -34.365 1.00 94.00 86 GLY A CA 1
ATOM 638 C C . GLY A 1 86 ? 15.987 3.097 -33.226 1.00 94.00 86 GLY A C 1
ATOM 639 O O . GLY A 1 86 ? 15.746 4.270 -33.511 1.00 94.00 86 GLY A O 1
ATOM 640 N N . PHE A 1 87 ? 16.111 2.642 -31.979 1.00 97.06 87 PHE A N 1
ATOM 641 C CA . PHE A 1 87 ? 15.982 3.446 -30.771 1.00 97.06 87 PHE A CA 1
ATOM 642 C C . PHE A 1 87 ? 17.341 3.489 -30.056 1.00 97.06 87 PHE A C 1
ATOM 644 O O . PHE A 1 87 ? 17.660 2.587 -29.293 1.00 97.06 87 PHE A O 1
ATOM 651 N N . PRO A 1 88 ? 18.198 4.483 -30.359 1.00 94.88 88 PRO A N 1
ATOM 652 C CA . PRO A 1 88 ? 19.567 4.528 -29.840 1.00 94.88 88 PRO A CA 1
ATOM 653 C C . PRO A 1 88 ? 19.654 4.766 -28.329 1.00 94.88 88 PRO A C 1
ATOM 655 O O . PRO A 1 88 ? 20.719 4.530 -27.776 1.00 94.88 88 PRO A O 1
ATOM 658 N N . ASP A 1 89 ? 18.566 5.228 -27.709 1.00 94.62 89 ASP A N 1
ATOM 659 C CA . ASP A 1 89 ? 18.483 5.500 -26.272 1.00 94.62 89 ASP A CA 1
ATOM 660 C C . ASP A 1 89 ? 18.069 4.252 -25.466 1.00 94.62 89 ASP A C 1
ATOM 662 O O . ASP A 1 89 ? 18.132 4.276 -24.247 1.00 94.62 89 ASP A O 1
ATOM 666 N N . LEU A 1 90 ? 17.634 3.167 -26.127 1.00 97.81 90 LEU A N 1
ATOM 667 C CA . LEU A 1 90 ? 17.283 1.902 -25.470 1.00 97.81 90 LEU A CA 1
ATOM 668 C C . LEU A 1 90 ? 18.528 1.012 -25.397 1.00 97.81 90 LEU A C 1
ATOM 670 O O . LEU A 1 90 ? 18.788 0.202 -26.295 1.00 97.81 90 LEU A O 1
ATOM 674 N N . VAL A 1 91 ? 19.329 1.225 -24.356 1.00 95.94 91 VAL A N 1
ATOM 675 C CA . VAL A 1 91 ? 20.616 0.563 -24.124 1.00 95.94 91 VAL A CA 1
ATOM 676 C C . VAL A 1 91 ? 20.647 0.030 -22.699 1.00 95.94 91 VAL A C 1
ATOM 678 O O . VAL A 1 91 ? 20.193 0.712 -21.797 1.00 95.94 91 VAL A O 1
ATOM 681 N N . ASP A 1 92 ? 21.212 -1.163 -22.544 1.00 96.69 92 ASP A N 1
ATOM 682 C CA . ASP A 1 92 ? 21.567 -1.778 -21.260 1.00 96.69 92 ASP A CA 1
ATOM 683 C C . ASP A 1 92 ? 22.699 -0.946 -20.633 1.00 96.69 92 ASP A C 1
ATOM 685 O O . ASP A 1 92 ? 23.847 -0.994 -21.104 1.00 96.69 92 ASP A O 1
ATOM 689 N N . TYR A 1 93 ? 22.337 -0.074 -19.693 1.00 96.25 93 TYR A N 1
ATOM 690 C CA . TYR A 1 93 ? 23.211 0.920 -19.078 1.00 96.25 93 TYR A CA 1
ATOM 691 C C . TYR A 1 93 ? 23.815 0.396 -17.779 1.00 96.25 93 TYR A C 1
ATOM 693 O O . TYR A 1 93 ? 25.001 0.631 -17.527 1.00 96.25 93 TYR A O 1
ATOM 701 N N . ASP A 1 94 ? 23.033 -0.335 -16.981 1.00 94.44 94 ASP A N 1
ATOM 702 C CA . ASP A 1 94 ? 23.482 -0.907 -15.708 1.00 94.44 94 ASP A CA 1
ATOM 703 C C . ASP A 1 94 ? 24.274 -2.224 -15.877 1.00 94.44 94 ASP A C 1
ATOM 705 O O . ASP A 1 94 ? 25.014 -2.642 -14.978 1.00 94.44 94 ASP A O 1
ATOM 709 N N . GLY A 1 95 ? 24.222 -2.827 -17.069 1.00 94.12 95 GLY A N 1
ATOM 710 C CA . GLY A 1 95 ? 24.975 -4.017 -17.440 1.00 94.12 95 GLY A CA 1
ATOM 711 C C . GLY A 1 95 ? 24.330 -5.326 -16.991 1.00 94.12 95 GLY A C 1
ATOM 712 O O . GLY A 1 95 ? 25.046 -6.336 -16.907 1.00 94.12 95 GLY A O 1
ATOM 713 N N . ASP A 1 96 ? 23.033 -5.337 -16.678 1.00 94.25 96 ASP A N 1
ATOM 714 C CA . ASP A 1 96 ? 22.313 -6.512 -16.184 1.00 94.25 96 ASP A CA 1
ATOM 715 C C . ASP A 1 96 ? 21.815 -7.475 -17.285 1.00 94.25 96 ASP A C 1
ATOM 717 O O . ASP A 1 96 ? 21.232 -8.522 -16.979 1.00 94.25 96 ASP A O 1
ATOM 721 N N . GLU A 1 97 ? 22.153 -7.187 -18.549 1.00 95.81 97 GLU A N 1
ATOM 722 C CA . GLU A 1 97 ? 21.759 -7.894 -19.778 1.00 95.81 97 GLU A CA 1
ATOM 723 C C . GLU A 1 97 ? 20.327 -7.610 -20.269 1.00 95.81 97 GLU A C 1
ATOM 725 O O . GLU A 1 97 ? 19.878 -8.236 -21.247 1.00 95.81 97 GLU A O 1
ATOM 730 N N . TYR A 1 98 ? 19.617 -6.672 -19.645 1.00 97.38 98 TYR A N 1
ATOM 731 C CA . TYR A 1 98 ? 18.285 -6.221 -20.030 1.00 97.38 98 TYR A CA 1
ATOM 732 C C . TYR A 1 98 ? 18.290 -4.730 -20.388 1.00 97.38 98 TYR A C 1
ATOM 734 O O . TYR A 1 98 ? 19.278 -4.029 -20.233 1.00 97.38 98 TYR A O 1
ATOM 742 N N . VAL A 1 99 ? 17.204 -4.286 -21.016 1.00 98.44 99 VAL A N 1
ATOM 743 C CA . VAL A 1 99 ? 16.898 -2.870 -21.217 1.00 98.44 99 VAL A CA 1
ATOM 744 C C . VAL A 1 99 ? 15.539 -2.615 -20.595 1.00 98.44 99 VAL A C 1
ATOM 746 O O . VAL A 1 99 ? 14.542 -3.188 -21.061 1.00 98.44 99 VAL A O 1
ATOM 749 N N . ASP A 1 100 ? 15.500 -1.779 -19.569 1.00 98.25 100 ASP A N 1
ATOM 750 C CA . ASP A 1 100 ? 14.297 -1.405 -18.841 1.00 98.25 100 ASP A CA 1
ATOM 751 C C . ASP A 1 100 ? 14.266 0.090 -18.468 1.00 98.25 100 ASP A C 1
ATOM 753 O O . ASP A 1 100 ? 14.976 0.921 -19.045 1.00 98.25 100 ASP A O 1
ATOM 757 N N . ASP A 1 101 ? 13.313 0.481 -17.620 1.00 98.06 101 ASP A N 1
ATOM 758 C CA . ASP A 1 101 ? 13.121 1.884 -17.263 1.00 98.06 101 ASP A CA 1
ATOM 759 C C . ASP A 1 101 ? 14.194 2.414 -16.300 1.00 98.06 101 ASP A C 1
ATOM 761 O O . ASP A 1 101 ? 14.436 3.626 -16.286 1.00 98.06 101 ASP A O 1
ATOM 765 N N . PHE A 1 102 ? 14.890 1.530 -15.580 1.00 98.38 102 PHE A N 1
ATOM 766 C CA . PHE A 1 102 ? 16.027 1.873 -14.735 1.00 98.38 102 PHE A CA 1
ATOM 767 C C . PHE A 1 102 ? 17.239 2.274 -15.571 1.00 98.38 102 PHE A C 1
ATOM 769 O O . PHE A 1 102 ? 17.868 3.287 -15.273 1.00 98.38 102 PHE A O 1
ATOM 776 N N . ASP A 1 103 ? 17.506 1.576 -16.679 1.00 98.50 103 ASP A N 1
ATOM 777 C CA . ASP A 1 103 ? 18.569 1.958 -17.618 1.00 98.50 103 ASP A CA 1
ATOM 778 C C . ASP A 1 103 ? 18.377 3.373 -18.159 1.00 98.50 103 ASP A C 1
ATOM 780 O O . ASP A 1 103 ? 19.313 4.169 -18.242 1.00 98.50 103 ASP A O 1
ATOM 784 N N . LEU A 1 104 ? 17.135 3.702 -18.518 1.00 98.44 104 LEU A N 1
ATOM 785 C CA . LEU A 1 104 ? 16.766 5.019 -19.023 1.00 98.44 104 LEU A CA 1
ATOM 786 C C . LEU A 1 104 ? 16.924 6.104 -17.966 1.00 98.44 104 LEU A C 1
ATOM 788 O O . LEU A 1 104 ? 17.337 7.211 -18.306 1.00 98.44 104 LEU A O 1
ATOM 792 N N . PHE A 1 105 ? 16.576 5.805 -16.715 1.00 98.38 105 PHE A N 1
ATOM 793 C CA . PHE A 1 105 ? 16.797 6.696 -15.582 1.00 98.38 105 PHE A CA 1
ATOM 794 C C . PHE A 1 105 ? 18.295 6.947 -15.361 1.00 98.38 105 PHE A C 1
ATOM 796 O O . PHE A 1 105 ? 18.712 8.105 -15.305 1.00 98.38 105 PHE A O 1
ATOM 803 N N . MET A 1 106 ? 19.094 5.879 -15.316 1.00 98.12 106 MET A N 1
ATOM 804 C CA . MET A 1 106 ? 20.540 5.937 -15.115 1.00 98.12 106 MET A CA 1
ATOM 805 C C . MET A 1 106 ? 21.240 6.721 -16.235 1.00 98.12 106 MET A C 1
ATOM 807 O O . MET A 1 106 ? 21.938 7.688 -15.946 1.00 98.12 106 MET A O 1
ATOM 811 N N . ASP A 1 107 ? 20.983 6.396 -17.509 1.00 97.75 107 ASP A N 1
ATOM 812 C CA . ASP A 1 107 ? 21.535 7.119 -18.675 1.00 97.75 107 ASP A CA 1
ATOM 813 C C . ASP A 1 107 ? 21.132 8.599 -18.695 1.00 97.75 107 ASP A C 1
ATOM 815 O O . ASP A 1 107 ? 21.862 9.451 -19.202 1.00 97.75 107 ASP A O 1
ATOM 819 N N . PHE A 1 108 ? 19.937 8.921 -18.195 1.00 97.75 108 PHE A N 1
ATOM 820 C CA . PHE A 1 108 ? 19.425 10.285 -18.241 1.00 97.75 108 PHE A CA 1
ATOM 821 C C . PHE A 1 108 ? 20.081 11.202 -17.209 1.00 97.75 108 PHE A C 1
ATOM 823 O O . PHE A 1 108 ? 20.322 12.367 -17.531 1.00 97.75 108 PHE A O 1
ATOM 830 N N . PHE A 1 109 ? 20.332 10.703 -15.996 1.00 98.00 109 PHE A N 1
ATOM 831 C CA . PHE A 1 109 ? 20.865 11.510 -14.896 1.00 98.00 109 PHE A CA 1
ATOM 832 C C . PHE A 1 109 ? 22.381 11.380 -14.699 1.00 98.00 109 PHE A C 1
ATOM 834 O O . PHE A 1 109 ? 22.971 12.294 -14.129 1.00 98.00 109 PHE A O 1
ATOM 841 N N . ASP A 1 110 ? 23.034 10.329 -15.202 1.00 97.00 110 ASP A N 1
ATOM 842 C CA . ASP A 1 110 ? 24.497 10.180 -15.148 1.00 97.00 110 ASP A CA 1
ATOM 843 C C . ASP A 1 110 ? 25.200 11.149 -16.124 1.00 97.00 110 ASP A C 1
ATOM 845 O O . ASP A 1 110 ? 25.629 10.817 -17.237 1.00 97.00 110 ASP A O 1
ATOM 849 N N . ASP A 1 111 ? 25.328 12.400 -15.685 1.00 93.31 111 ASP A N 1
ATOM 850 C CA . ASP A 1 111 ? 25.911 13.513 -16.435 1.00 93.31 111 ASP A CA 1
ATOM 851 C C . ASP A 1 111 ? 27.394 13.292 -16.772 1.00 93.31 111 ASP A C 1
ATOM 853 O O . ASP A 1 111 ? 27.950 13.922 -17.690 1.00 93.31 111 ASP A O 1
ATOM 857 N N . ASN A 1 112 ? 28.073 12.447 -15.996 1.00 94.75 112 ASN A N 1
ATOM 858 C CA . ASN A 1 112 ? 29.521 12.308 -16.023 1.00 94.75 112 ASN A CA 1
ATOM 859 C C . ASN A 1 112 ? 30.004 10.961 -16.610 1.00 94.75 112 ASN A C 1
ATOM 861 O O . ASN A 1 112 ? 31.192 10.826 -16.943 1.00 94.75 112 ASN A O 1
ATOM 865 N N . SER A 1 113 ? 29.064 10.057 -16.893 1.00 95.62 113 SER A N 1
ATOM 866 C CA . SER A 1 113 ? 29.249 8.730 -17.481 1.00 95.62 113 SER A CA 1
ATOM 867 C C . SER A 1 113 ? 30.128 7.812 -16.630 1.00 95.62 113 SER A C 1
ATOM 869 O O . SER A 1 113 ? 31.007 7.119 -17.167 1.00 95.62 113 SER A O 1
ATOM 871 N N . ASP A 1 114 ? 29.946 7.845 -15.311 1.00 95.75 114 ASP A N 1
ATOM 872 C CA . ASP A 1 114 ? 30.601 6.934 -14.369 1.00 95.75 114 ASP A CA 1
ATOM 873 C C . ASP A 1 114 ? 29.695 5.810 -13.849 1.00 95.75 114 ASP A C 1
ATOM 875 O O . ASP A 1 114 ? 30.156 5.006 -13.037 1.00 95.75 114 ASP A O 1
ATOM 879 N N . PHE A 1 115 ? 28.505 5.665 -14.439 1.00 96.19 115 PHE A N 1
ATOM 880 C CA . PHE A 1 115 ? 27.481 4.663 -14.135 1.00 96.19 115 PHE A CA 1
ATOM 881 C C . PHE A 1 115 ? 26.860 4.825 -12.750 1.00 96.19 115 PHE A C 1
ATOM 883 O O . PHE A 1 115 ? 26.389 3.851 -12.169 1.00 96.19 115 PHE A O 1
ATOM 890 N N . MET A 1 116 ? 26.866 6.048 -12.229 1.00 96.62 116 MET A N 1
ATOM 891 C CA . MET A 1 116 ? 26.289 6.403 -10.944 1.00 96.62 116 MET A CA 1
ATOM 892 C C . MET A 1 116 ? 25.293 7.544 -11.140 1.00 96.62 116 MET A C 1
ATOM 894 O O . MET A 1 116 ? 25.486 8.405 -11.991 1.00 96.62 116 MET A O 1
ATOM 898 N N . VAL A 1 117 ? 24.233 7.547 -10.337 1.00 98.06 117 VAL A N 1
ATOM 899 C CA . VAL A 1 117 ? 23.366 8.711 -10.147 1.00 98.06 117 VAL A CA 1
ATOM 900 C C . VAL A 1 117 ? 23.408 9.079 -8.675 1.00 98.06 117 VAL A C 1
ATOM 902 O O . VAL A 1 117 ? 22.812 8.423 -7.820 1.00 98.06 117 VAL A O 1
ATOM 905 N N . VAL A 1 118 ? 24.143 10.136 -8.353 1.00 98.06 118 VAL A N 1
ATOM 906 C CA . VAL A 1 118 ? 24.296 10.585 -6.965 1.00 98.06 118 VAL A CA 1
ATOM 907 C C . VAL A 1 118 ? 23.058 11.372 -6.534 1.00 98.06 118 VAL A C 1
ATOM 909 O O . VAL A 1 118 ? 22.706 12.374 -7.162 1.00 98.06 118 VAL A O 1
ATOM 912 N N . TYR A 1 119 ? 22.426 10.971 -5.428 1.00 97.19 119 TYR A N 1
ATOM 913 C CA . TYR A 1 119 ? 21.256 11.672 -4.876 1.00 97.19 119 TYR A CA 1
ATOM 914 C C . TYR A 1 119 ? 21.492 12.287 -3.487 1.00 97.19 119 TYR A C 1
ATOM 916 O O . TYR A 1 119 ? 20.702 13.130 -3.064 1.00 97.19 119 TYR A O 1
ATOM 924 N N . ASP A 1 120 ? 22.541 11.864 -2.772 1.00 96.12 120 ASP A N 1
ATOM 925 C CA . ASP A 1 120 ? 22.899 12.375 -1.442 1.00 96.12 120 ASP A CA 1
ATOM 926 C C . ASP A 1 120 ? 24.431 12.385 -1.272 1.00 96.12 120 ASP A C 1
ATOM 928 O O . ASP A 1 120 ? 25.066 11.362 -0.979 1.00 96.12 120 ASP A O 1
ATOM 932 N N . ASP A 1 121 ? 25.050 13.559 -1.451 1.00 95.88 121 ASP A N 1
ATOM 933 C CA . ASP A 1 121 ? 26.513 13.711 -1.392 1.00 95.88 121 ASP A CA 1
ATOM 934 C C . ASP A 1 121 ? 27.099 13.390 -0.007 1.00 95.88 121 ASP A C 1
ATOM 936 O O . ASP A 1 121 ? 28.225 12.889 0.126 1.00 95.88 121 ASP A O 1
ATOM 940 N N . ALA A 1 122 ? 26.334 13.674 1.044 1.00 94.88 122 ALA A N 1
ATOM 941 C CA . ALA A 1 12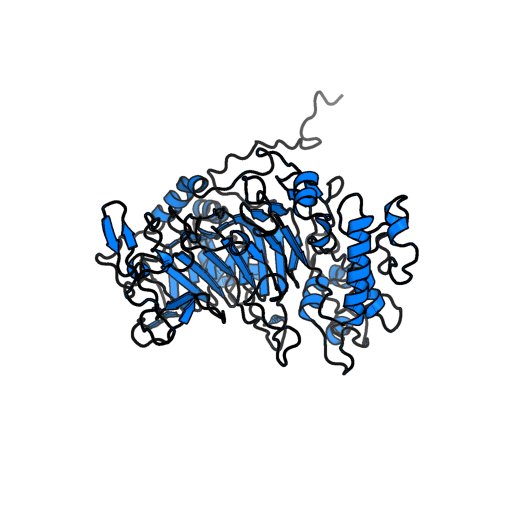2 ? 26.733 13.471 2.421 1.00 94.88 122 ALA A CA 1
ATOM 942 C C . ALA A 1 122 ? 26.727 11.980 2.764 1.00 94.88 122 ALA A C 1
ATOM 944 O O . ALA A 1 122 ? 27.631 11.512 3.471 1.00 94.88 122 ALA A O 1
ATOM 945 N N . ARG A 1 123 ? 25.751 11.236 2.238 1.00 95.00 123 ARG A N 1
ATOM 946 C CA . ARG A 1 123 ? 25.653 9.780 2.366 1.00 95.00 123 ARG A CA 1
ATOM 947 C C . ARG A 1 123 ? 26.743 9.075 1.555 1.00 95.00 123 ARG A C 1
ATOM 949 O O . ARG A 1 123 ? 27.470 8.279 2.148 1.00 95.00 123 ARG A O 1
ATOM 956 N N . ALA A 1 124 ? 27.009 9.499 0.318 1.00 96.50 124 ALA A N 1
ATOM 957 C CA . ALA A 1 124 ? 28.152 9.023 -0.479 1.00 96.50 124 ALA A CA 1
ATOM 958 C C . ALA A 1 124 ? 29.498 9.240 0.222 1.00 96.50 124 ALA A C 1
ATOM 960 O O . ALA A 1 124 ? 30.360 8.349 0.293 1.00 96.50 124 ALA A O 1
ATOM 961 N N . LEU A 1 125 ? 29.680 10.405 0.845 1.00 96.44 125 LEU A N 1
ATOM 962 C CA . LEU A 1 125 ? 30.868 10.678 1.643 1.00 96.44 125 LEU A CA 1
ATOM 963 C C . LEU A 1 125 ? 30.958 9.764 2.875 1.00 96.44 125 LEU A C 1
ATOM 965 O O . LEU A 1 125 ? 32.058 9.315 3.216 1.00 96.44 125 LEU A O 1
ATOM 969 N N . ALA A 1 126 ? 29.834 9.493 3.544 1.00 94.12 126 ALA A N 1
ATOM 970 C CA . ALA A 1 126 ? 29.766 8.619 4.714 1.00 94.12 126 ALA A CA 1
ATOM 971 C C . ALA A 1 126 ? 30.031 7.144 4.368 1.00 94.12 126 ALA A C 1
ATOM 973 O O . ALA A 1 126 ? 30.702 6.459 5.145 1.00 94.12 126 ALA A O 1
ATOM 974 N N . ALA A 1 127 ? 29.591 6.693 3.192 1.00 94.69 127 ALA A N 1
ATOM 975 C CA . ALA A 1 127 ? 29.864 5.368 2.637 1.00 94.69 127 ALA A CA 1
ATOM 976 C C . ALA A 1 127 ? 31.319 5.196 2.160 1.00 94.69 127 ALA A C 1
ATOM 978 O O . ALA A 1 127 ? 31.814 4.081 2.003 1.00 94.69 127 ALA A O 1
ATOM 979 N N . GLY A 1 128 ? 32.058 6.299 2.009 1.00 95.00 128 GLY A N 1
ATOM 980 C CA . GLY A 1 128 ? 33.473 6.287 1.637 1.00 95.00 128 GLY A CA 1
ATOM 981 C C . GLY A 1 128 ? 33.737 6.429 0.138 1.00 95.00 128 GLY A C 1
ATOM 982 O O . GLY A 1 128 ? 34.889 6.273 -0.275 1.00 95.00 128 GLY A O 1
ATOM 983 N N . LEU A 1 129 ? 32.718 6.788 -0.649 1.00 94.50 129 LEU A N 1
ATOM 984 C CA . LEU A 1 129 ? 32.823 7.089 -2.082 1.00 94.50 129 LEU A CA 1
ATOM 985 C C . LEU A 1 129 ? 33.472 8.461 -2.336 1.00 94.50 129 LEU A C 1
ATOM 987 O O . LEU A 1 129 ? 34.093 8.701 -3.371 1.00 94.50 129 LEU A O 1
ATOM 991 N N . GLY A 1 130 ? 33.443 9.336 -1.328 1.00 94.06 130 GLY A N 1
ATOM 992 C CA . GLY A 1 130 ? 34.024 10.674 -1.376 1.00 94.06 130 GLY A CA 1
ATOM 993 C C . GLY A 1 130 ? 32.959 11.746 -1.568 1.00 94.06 130 GLY A C 1
ATOM 994 O O . GLY A 1 130 ? 31.780 11.499 -1.379 1.00 94.06 130 GLY A O 1
ATOM 995 N N . SER A 1 131 ? 33.389 12.968 -1.881 1.00 94.75 131 SER A N 1
ATOM 996 C CA . SER A 1 131 ? 32.454 14.038 -2.239 1.00 94.75 131 SER A CA 1
ATOM 997 C C . SER A 1 131 ? 32.194 13.943 -3.733 1.00 94.75 131 SER A C 1
ATOM 999 O O . SER A 1 131 ? 33.116 14.160 -4.527 1.00 94.75 131 SER A O 1
ATOM 1001 N N . LEU A 1 132 ? 30.963 13.586 -4.070 1.00 95.69 132 LEU A N 1
ATOM 1002 C CA . LEU A 1 132 ? 30.453 13.495 -5.430 1.00 95.69 132 LEU A CA 1
ATOM 1003 C C . LEU A 1 132 ? 29.477 14.655 -5.676 1.00 95.69 132 LEU A C 1
ATOM 1005 O O . LEU A 1 132 ? 29.041 15.306 -4.727 1.00 95.69 132 LEU A O 1
ATOM 1009 N N . ALA A 1 133 ? 29.222 14.985 -6.938 1.00 95.44 133 ALA A N 1
ATOM 1010 C CA . ALA A 1 133 ? 28.223 15.991 -7.283 1.00 95.44 133 ALA A CA 1
ATOM 1011 C C . ALA A 1 133 ? 26.868 15.296 -7.419 1.00 95.44 133 ALA A C 1
ATOM 1013 O O . ALA A 1 133 ? 26.813 14.266 -8.072 1.00 95.44 133 ALA A O 1
ATOM 1014 N N . GLU A 1 134 ? 25.819 15.852 -6.813 1.00 97.12 134 GLU A N 1
ATOM 1015 C CA . GLU A 1 134 ? 24.457 15.338 -6.981 1.00 97.12 134 GLU A CA 1
ATOM 1016 C C . GLU A 1 134 ? 23.987 15.521 -8.428 1.00 97.12 134 GLU A C 1
ATOM 1018 O O . GLU A 1 134 ? 24.181 16.582 -9.029 1.00 97.12 134 GLU A O 1
ATOM 1023 N N . GLU A 1 135 ? 23.367 14.471 -8.953 1.00 97.56 135 GLU A N 1
ATOM 1024 C CA . GLU A 1 135 ? 22.914 14.328 -10.338 1.00 97.56 135 GLU A CA 1
ATOM 1025 C C . GLU A 1 135 ? 21.391 14.216 -10.426 1.00 97.56 135 GLU A C 1
ATOM 1027 O O . GLU A 1 135 ? 20.795 14.685 -11.394 1.00 97.56 135 GLU A O 1
ATOM 1032 N N . LEU A 1 136 ? 20.734 13.694 -9.383 1.00 97.25 136 LEU A N 1
ATOM 1033 C CA . LEU A 1 136 ? 19.273 13.628 -9.303 1.00 97.25 136 LEU A CA 1
ATOM 1034 C C . LEU A 1 136 ? 18.661 14.984 -8.905 1.00 97.25 136 LEU A C 1
ATOM 1036 O O . LEU A 1 136 ? 18.079 15.164 -7.831 1.00 97.25 136 LEU A O 1
ATOM 1040 N N . VAL A 1 137 ? 18.822 15.966 -9.784 1.00 95.94 137 VAL A N 1
ATOM 1041 C CA . VAL A 1 137 ? 18.381 17.349 -9.594 1.00 95.94 137 VAL A CA 1
ATOM 1042 C C . VAL A 1 137 ? 17.665 17.876 -10.833 1.00 95.94 137 VAL A C 1
ATOM 1044 O O . VAL A 1 137 ? 17.859 17.400 -11.950 1.00 95.94 137 VAL A O 1
ATOM 1047 N N . ASP A 1 138 ? 16.827 18.889 -10.648 1.00 92.00 138 ASP A N 1
ATOM 1048 C CA . ASP A 1 138 ? 16.160 19.570 -11.749 1.00 92.00 138 ASP A CA 1
ATOM 1049 C C . ASP A 1 138 ? 17.103 20.553 -12.473 1.00 92.00 138 ASP A C 1
ATOM 1051 O O . ASP A 1 138 ? 18.253 20.784 -12.093 1.00 92.00 138 ASP A O 1
ATOM 1055 N N . GLY A 1 139 ? 16.604 21.216 -13.522 1.00 88.00 139 GLY A N 1
ATOM 1056 C CA . GLY A 1 139 ? 17.388 22.213 -14.262 1.00 88.00 139 GLY A CA 1
ATOM 1057 C C . GLY A 1 139 ? 17.803 23.459 -13.454 1.00 88.00 139 GLY A C 1
ATOM 1058 O O . GLY A 1 139 ? 18.587 24.274 -13.957 1.00 88.00 139 GLY A O 1
ATOM 1059 N N . ALA A 1 140 ? 17.270 23.653 -12.243 1.00 90.75 140 ALA A N 1
ATOM 1060 C CA . ALA A 1 140 ? 17.677 24.681 -11.288 1.00 90.75 140 ALA A CA 1
ATOM 1061 C C . ALA A 1 140 ? 18.679 24.162 -10.235 1.00 90.75 140 ALA A C 1
ATOM 1063 O O . ALA A 1 140 ? 19.292 24.987 -9.548 1.00 90.75 140 ALA A O 1
ATOM 1064 N N . GLY A 1 141 ? 18.904 22.847 -10.173 1.00 91.19 141 GLY A N 1
ATOM 1065 C CA . GLY A 1 141 ? 19.749 22.174 -9.192 1.00 91.19 141 GLY A CA 1
ATOM 1066 C C . GLY A 1 141 ? 19.017 21.816 -7.896 1.00 91.19 141 GLY A C 1
ATOM 1067 O O . GLY A 1 141 ? 19.685 21.581 -6.892 1.00 91.19 141 GLY A O 1
ATOM 1068 N N . ASP A 1 142 ? 17.682 21.833 -7.886 1.00 91.56 142 ASP A N 1
ATOM 1069 C CA . ASP A 1 142 ? 16.883 21.394 -6.741 1.00 91.56 142 ASP A CA 1
ATOM 1070 C C . ASP A 1 142 ? 16.696 19.858 -6.799 1.00 91.56 142 ASP A C 1
ATOM 1072 O O . ASP A 1 142 ? 16.431 19.335 -7.884 1.00 91.56 142 ASP A O 1
ATOM 1076 N N . PRO A 1 143 ? 16.816 19.115 -5.678 1.00 92.25 143 PRO A N 1
ATOM 1077 C CA . PRO A 1 143 ? 16.687 17.655 -5.682 1.00 92.25 143 PRO A CA 1
ATOM 1078 C C . PRO A 1 143 ? 15.340 17.166 -6.222 1.00 92.25 143 PRO A C 1
ATOM 1080 O O . PRO A 1 143 ? 14.282 17.659 -5.818 1.00 92.25 143 PRO A O 1
ATOM 1083 N N . LEU A 1 144 ? 15.381 16.151 -7.083 1.00 94.06 144 LEU A N 1
ATOM 1084 C CA . LEU A 1 144 ? 14.202 15.470 -7.614 1.00 94.06 144 LEU A CA 1
ATOM 1085 C C . LEU A 1 144 ? 13.948 14.181 -6.834 1.00 94.06 144 LEU A C 1
ATOM 1087 O O . LEU A 1 144 ? 14.870 13.415 -6.602 1.00 94.06 144 LEU A O 1
ATOM 1091 N N . ASP A 1 145 ? 12.695 13.959 -6.428 1.00 93.38 145 ASP A N 1
ATOM 1092 C CA . ASP A 1 145 ? 12.178 12.691 -5.881 1.00 93.38 145 ASP A CA 1
ATOM 1093 C C . ASP A 1 145 ? 13.185 11.852 -5.065 1.00 93.38 145 ASP A C 1
ATOM 1095 O O . ASP A 1 145 ? 13.412 10.668 -5.306 1.00 93.38 145 ASP A O 1
ATOM 1099 N N . THR A 1 146 ? 13.801 12.469 -4.054 1.00 93.00 146 THR A N 1
ATOM 1100 C CA . THR A 1 146 ? 14.773 11.766 -3.198 1.00 93.00 146 THR A CA 1
ATOM 1101 C C . THR A 1 146 ? 14.138 10.620 -2.402 1.00 93.00 146 THR A C 1
ATOM 1103 O O . THR A 1 146 ? 14.855 9.796 -1.843 1.00 93.00 146 THR A O 1
ATOM 1106 N N . GLN A 1 147 ? 12.803 10.573 -2.331 1.00 94.44 147 GLN A N 1
ATOM 1107 C CA . GLN A 1 147 ? 12.029 9.454 -1.789 1.00 94.44 147 GLN A CA 1
ATOM 1108 C C . GLN A 1 147 ? 12.203 8.204 -2.650 1.00 94.44 147 GLN A C 1
ATOM 1110 O O . GLN A 1 147 ? 12.516 7.148 -2.110 1.00 94.44 147 GLN A O 1
ATOM 1115 N N . LEU A 1 148 ? 12.085 8.327 -3.976 1.00 96.38 148 LEU A N 1
ATOM 1116 C CA . LEU A 1 148 ? 12.366 7.219 -4.884 1.00 96.38 148 LEU A CA 1
ATOM 1117 C C . LEU A 1 148 ? 13.811 6.738 -4.747 1.00 96.38 148 LEU A C 1
ATOM 1119 O O . LEU A 1 148 ? 14.038 5.544 -4.600 1.00 96.38 148 LEU A O 1
ATOM 1123 N N . ALA A 1 149 ? 14.780 7.657 -4.745 1.00 96.94 149 ALA A N 1
ATOM 1124 C CA . ALA A 1 149 ? 16.187 7.282 -4.629 1.00 96.94 149 ALA A CA 1
ATOM 1125 C C . ALA A 1 149 ? 16.468 6.500 -3.334 1.00 96.94 149 ALA A C 1
ATOM 1127 O O . ALA A 1 149 ? 17.065 5.430 -3.380 1.00 96.94 149 ALA A O 1
ATOM 1128 N N . ARG A 1 150 ? 15.942 6.956 -2.188 1.00 95.38 150 ARG A N 1
ATOM 1129 C CA . ARG A 1 150 ? 16.027 6.189 -0.934 1.00 95.38 150 ARG A CA 1
ATOM 1130 C C . ARG A 1 150 ? 15.329 4.841 -1.026 1.00 95.38 150 ARG A C 1
ATOM 1132 O O . ARG A 1 150 ? 15.886 3.854 -0.569 1.00 95.38 150 ARG A O 1
ATOM 1139 N N . LEU A 1 151 ? 14.139 4.776 -1.619 1.00 95.88 151 LEU A N 1
ATOM 1140 C CA . LEU A 1 151 ? 13.408 3.518 -1.761 1.00 95.88 151 LEU A CA 1
ATOM 1141 C C . LEU A 1 151 ? 14.235 2.462 -2.518 1.00 95.88 151 LEU A C 1
ATOM 1143 O O . LEU A 1 151 ? 14.195 1.294 -2.137 1.00 95.88 151 LEU A O 1
ATOM 1147 N N . ILE A 1 152 ? 14.995 2.884 -3.536 1.00 97.12 152 ILE A N 1
ATOM 1148 C CA . ILE A 1 152 ? 15.894 2.037 -4.333 1.00 97.12 152 ILE A CA 1
ATOM 1149 C C . ILE A 1 152 ? 17.169 1.673 -3.551 1.00 97.12 152 ILE A C 1
ATOM 1151 O O . ILE A 1 152 ? 17.446 0.489 -3.381 1.00 97.12 152 ILE A O 1
ATOM 1155 N N . ASP A 1 153 ? 17.895 2.660 -3.020 1.00 96.31 153 ASP A N 1
ATOM 1156 C CA . ASP A 1 153 ? 19.178 2.479 -2.304 1.00 96.31 153 ASP A CA 1
ATOM 1157 C C . ASP A 1 153 ? 19.013 1.661 -1.003 1.00 96.31 153 ASP A C 1
ATOM 1159 O O . ASP A 1 153 ? 19.837 0.828 -0.612 1.00 96.31 153 ASP A O 1
ATOM 1163 N N . GLU A 1 154 ? 17.875 1.842 -0.327 1.00 92.12 154 GLU A N 1
ATOM 1164 C CA . GLU A 1 154 ? 17.514 1.136 0.908 1.00 92.12 154 GLU A CA 1
ATOM 1165 C C . GLU A 1 154 ? 16.799 -0.203 0.637 1.00 92.12 154 GLU A C 1
ATOM 1167 O O . GLU A 1 154 ? 16.465 -0.966 1.566 1.00 92.12 154 GLU A O 1
ATOM 1172 N N . ALA A 1 155 ? 16.563 -0.533 -0.637 1.00 87.50 155 ALA A N 1
ATOM 1173 C CA . ALA A 1 155 ? 16.078 -1.844 -1.019 1.00 87.50 155 ALA A CA 1
ATOM 1174 C C . ALA A 1 155 ? 17.116 -2.908 -0.635 1.00 87.50 155 ALA A C 1
ATOM 1176 O O . ALA A 1 155 ? 18.322 -2.706 -0.679 1.00 87.50 155 ALA A O 1
ATOM 1177 N N . ARG A 1 156 ? 16.622 -4.075 -0.217 1.00 87.19 156 ARG A N 1
ATOM 1178 C CA . ARG A 1 156 ? 17.431 -5.245 0.190 1.00 87.19 156 ARG A CA 1
ATOM 1179 C C . ARG A 1 156 ? 18.662 -4.920 1.077 1.00 87.19 156 ARG A C 1
ATOM 1181 O O . ARG A 1 156 ? 19.794 -5.030 0.621 1.00 87.19 156 ARG A O 1
ATOM 1188 N N . PRO A 1 157 ? 18.450 -4.638 2.375 1.00 89.31 157 PRO A N 1
ATOM 1189 C CA . PRO A 1 157 ? 19.526 -4.244 3.290 1.00 89.31 157 PRO A CA 1
ATOM 1190 C C . PRO A 1 157 ? 20.687 -5.229 3.482 1.00 89.31 157 PRO A C 1
ATOM 1192 O O . PRO A 1 157 ? 21.777 -4.814 3.855 1.00 89.31 157 PRO A O 1
ATOM 1195 N N . ASP A 1 158 ? 20.442 -6.525 3.290 1.00 89.44 158 ASP A N 1
ATOM 1196 C CA . ASP A 1 158 ? 21.440 -7.597 3.402 1.00 89.44 158 ASP A CA 1
ATOM 1197 C C . ASP A 1 158 ? 21.897 -7.988 1.986 1.00 89.44 158 ASP A C 1
ATOM 1199 O O . ASP A 1 158 ? 21.317 -8.875 1.350 1.00 89.44 158 ASP A O 1
ATOM 1203 N N . ARG A 1 159 ? 22.868 -7.240 1.449 1.00 91.44 159 ARG A N 1
ATOM 1204 C CA . ARG A 1 159 ? 23.347 -7.347 0.059 1.00 91.44 159 ARG A CA 1
ATOM 1205 C C . ARG A 1 159 ? 24.306 -8.523 -0.115 1.00 91.44 159 ARG A C 1
ATOM 1207 O O . ARG A 1 159 ? 24.386 -9.074 -1.215 1.00 91.44 159 ARG A O 1
ATOM 1214 N N . ASP A 1 160 ? 25.030 -8.922 0.934 1.00 91.25 160 ASP A N 1
ATOM 1215 C CA . ASP A 1 160 ? 25.916 -10.095 0.884 1.00 91.25 160 ASP A CA 1
ATOM 1216 C C . ASP A 1 160 ? 25.258 -11.412 1.338 1.00 91.25 160 ASP A C 1
ATOM 1218 O O . ASP A 1 160 ? 25.805 -12.495 1.080 1.00 91.25 160 ASP A O 1
ATOM 1222 N N . GLY A 1 161 ? 24.045 -11.341 1.892 1.00 89.56 161 GLY A N 1
ATOM 1223 C CA . GLY A 1 161 ? 23.197 -12.486 2.213 1.00 89.56 161 GLY A CA 1
ATOM 1224 C C . GLY A 1 161 ? 23.665 -13.261 3.442 1.00 89.56 161 GLY A C 1
ATOM 1225 O O . GLY A 1 161 ? 23.381 -14.463 3.552 1.00 89.56 161 GLY A O 1
ATOM 1226 N N . ASP A 1 162 ? 24.427 -12.628 4.337 1.00 89.75 162 ASP A N 1
ATOM 1227 C CA . ASP A 1 162 ? 24.938 -13.253 5.557 1.00 89.75 162 ASP A CA 1
ATOM 1228 C C . ASP A 1 162 ? 23.962 -13.168 6.751 1.00 89.75 162 ASP A C 1
ATOM 1230 O O . ASP A 1 162 ? 24.174 -13.825 7.783 1.00 89.75 162 ASP A O 1
ATOM 1234 N N . GLY A 1 163 ? 22.851 -12.444 6.580 1.00 85.56 163 GLY A N 1
ATOM 1235 C CA . GLY A 1 163 ? 21.807 -12.232 7.576 1.00 85.56 163 GLY A CA 1
ATOM 1236 C C . GLY A 1 163 ? 22.061 -11.048 8.510 1.00 85.56 163 GLY A C 1
ATOM 1237 O O . GLY A 1 163 ? 21.317 -10.889 9.486 1.00 85.56 163 GLY A O 1
ATOM 1238 N N . LEU A 1 164 ? 23.104 -10.245 8.283 1.00 87.44 164 LEU A N 1
ATOM 1239 C CA . LEU A 1 164 ? 23.466 -9.081 9.086 1.00 87.44 164 LEU A CA 1
ATOM 1240 C C . LEU A 1 164 ? 23.657 -7.851 8.200 1.00 87.44 164 LEU A C 1
ATOM 1242 O O . LEU A 1 164 ? 24.451 -7.852 7.279 1.00 87.44 164 LEU A O 1
ATOM 1246 N N . ILE A 1 165 ? 23.032 -6.739 8.583 1.00 89.81 165 ILE A N 1
ATOM 1247 C CA . ILE A 1 165 ? 23.267 -5.451 7.922 1.00 89.81 165 ILE A CA 1
ATOM 1248 C C . ILE A 1 165 ? 24.542 -4.831 8.505 1.00 89.81 165 ILE A C 1
ATOM 1250 O O . ILE A 1 165 ? 24.602 -4.474 9.691 1.00 89.81 165 ILE A O 1
ATOM 1254 N N . THR A 1 166 ? 25.584 -4.721 7.691 1.00 91.69 166 THR A N 1
ATOM 1255 C CA . THR A 1 166 ? 26.920 -4.267 8.079 1.00 91.69 166 THR A CA 1
ATOM 1256 C C . THR A 1 166 ? 27.504 -3.260 7.082 1.00 91.69 166 THR A C 1
ATOM 1258 O O . THR A 1 166 ? 26.907 -2.899 6.079 1.00 91.69 166 THR A O 1
ATOM 1261 N N . ALA A 1 167 ? 28.729 -2.792 7.348 1.00 92.50 167 ALA A N 1
ATOM 1262 C CA . ALA A 1 167 ? 29.464 -1.960 6.391 1.00 92.50 167 ALA A CA 1
ATOM 1263 C C . ALA A 1 167 ? 29.888 -2.725 5.118 1.00 92.50 167 ALA A C 1
ATOM 1265 O O . ALA A 1 167 ? 30.366 -2.096 4.177 1.00 92.50 167 ALA A O 1
ATOM 1266 N N . SER A 1 168 ? 29.785 -4.062 5.114 1.00 94.44 168 SER A N 1
ATOM 1267 C CA . SER A 1 168 ? 29.964 -4.883 3.911 1.00 94.44 168 SER A CA 1
ATOM 1268 C C . SER A 1 168 ? 28.863 -4.557 2.905 1.00 94.44 168 SER A C 1
ATOM 1270 O O . SER A 1 168 ? 29.175 -4.230 1.766 1.00 94.44 168 SER A O 1
ATOM 1272 N N . ASP A 1 169 ? 27.613 -4.510 3.372 1.00 95.38 169 ASP A N 1
ATOM 1273 C CA . ASP A 1 169 ? 26.429 -4.200 2.570 1.00 95.38 169 ASP A CA 1
ATOM 1274 C C . ASP A 1 169 ? 26.483 -2.790 2.000 1.00 95.38 169 ASP A C 1
ATOM 1276 O O . ASP A 1 169 ? 26.253 -2.600 0.812 1.00 95.38 169 ASP A O 1
ATOM 1280 N N . THR A 1 170 ? 26.901 -1.803 2.800 1.00 94.19 170 THR A N 1
ATOM 1281 C CA . THR A 1 170 ? 27.139 -0.445 2.283 1.00 94.19 170 THR A CA 1
ATOM 1282 C C . THR A 1 170 ? 28.235 -0.403 1.225 1.00 94.19 170 THR A C 1
ATOM 1284 O O . THR A 1 170 ? 28.145 0.359 0.275 1.00 94.19 170 THR A O 1
ATOM 1287 N N . GLY A 1 171 ? 29.261 -1.253 1.329 1.00 92.38 171 GLY A N 1
ATOM 1288 C CA . GLY A 1 171 ? 30.260 -1.400 0.267 1.00 92.38 171 GLY A CA 1
ATOM 1289 C C . GLY A 1 171 ? 29.746 -2.109 -0.994 1.00 92.38 171 GLY A C 1
ATOM 1290 O O . GLY A 1 171 ? 30.503 -2.217 -1.960 1.00 92.38 171 GLY A O 1
ATOM 1291 N N . LEU A 1 172 ? 28.512 -2.618 -0.966 1.00 93.88 172 LEU A N 1
ATOM 1292 C CA . LEU A 1 172 ? 27.804 -3.301 -2.047 1.00 93.88 172 LEU A CA 1
ATOM 1293 C C . LEU A 1 172 ? 26.553 -2.521 -2.503 1.00 93.88 172 LEU A C 1
ATOM 1295 O O . LEU A 1 172 ? 25.657 -3.135 -3.076 1.00 93.88 172 LEU A O 1
ATOM 1299 N N . GLY A 1 173 ? 26.485 -1.209 -2.243 1.00 93.50 173 GLY A N 1
ATOM 1300 C CA . GLY A 1 173 ? 25.392 -0.351 -2.717 1.00 93.50 173 GLY A CA 1
ATOM 1301 C C . GLY A 1 173 ? 24.176 -0.286 -1.792 1.00 93.50 173 GLY A C 1
ATOM 1302 O O . GLY A 1 173 ? 23.064 -0.110 -2.258 1.00 93.50 173 GLY A O 1
ATOM 1303 N N . TYR A 1 174 ? 24.323 -0.537 -0.485 1.00 95.31 174 TYR A N 1
ATOM 1304 C CA . TYR A 1 174 ? 23.232 -0.304 0.471 1.00 95.31 174 TYR A CA 1
ATOM 1305 C C . TYR A 1 174 ? 23.424 0.983 1.273 1.00 95.31 174 TYR A C 1
ATOM 1307 O O . TYR A 1 174 ? 24.363 1.094 2.074 1.00 95.31 174 TYR A O 1
ATOM 1315 N N . MET A 1 175 ? 22.461 1.897 1.170 1.00 94.38 175 MET A N 1
ATOM 1316 C CA . MET A 1 175 ? 22.474 3.187 1.864 1.00 94.38 175 MET A CA 1
ATOM 1317 C C . MET A 1 175 ? 23.746 3.988 1.591 1.00 94.38 175 MET A C 1
ATOM 1319 O O . MET A 1 175 ? 24.321 4.586 2.512 1.00 94.38 175 MET A O 1
ATOM 1323 N N . ASP A 1 176 ? 24.216 3.987 0.350 1.00 96.06 176 ASP A N 1
ATOM 1324 C CA . ASP A 1 176 ? 25.472 4.634 -0.006 1.00 96.06 176 ASP A CA 1
ATOM 1325 C C . ASP A 1 176 ? 25.302 6.002 -0.677 1.00 96.06 176 ASP A C 1
ATOM 1327 O O . ASP A 1 176 ? 26.296 6.694 -0.864 1.00 96.06 176 ASP A O 1
ATOM 1331 N N . GLY A 1 177 ? 24.070 6.468 -0.915 1.00 96.50 177 GLY A N 1
ATOM 1332 C CA . GLY A 1 177 ? 23.808 7.800 -1.480 1.00 96.50 177 GLY A CA 1
ATOM 1333 C C . GLY A 1 177 ? 23.962 7.879 -2.998 1.00 96.50 177 GLY A C 1
ATOM 1334 O O . GLY A 1 177 ? 23.875 8.976 -3.567 1.00 96.50 177 GLY A O 1
ATOM 1335 N N . VAL A 1 178 ? 24.189 6.738 -3.639 1.00 97.44 178 VAL A N 1
ATOM 1336 C CA . VAL A 1 178 ? 24.308 6.571 -5.080 1.00 97.44 178 VAL A CA 1
ATOM 1337 C C . VAL A 1 178 ? 23.262 5.565 -5.534 1.00 97.44 178 VAL A C 1
ATOM 1339 O O . VAL A 1 178 ? 22.935 4.636 -4.812 1.00 97.44 178 VAL A O 1
ATOM 1342 N N . ILE A 1 179 ? 22.709 5.797 -6.720 1.00 97.88 179 ILE A N 1
ATOM 1343 C CA . ILE A 1 179 ? 21.934 4.795 -7.438 1.00 97.88 179 ILE A CA 1
ATOM 1344 C C . ILE A 1 179 ? 22.813 4.239 -8.552 1.00 97.88 179 ILE A C 1
ATOM 1346 O O . ILE A 1 179 ? 23.335 5.021 -9.348 1.00 97.88 179 ILE A O 1
ATOM 1350 N N . ASP A 1 180 ? 23.008 2.924 -8.594 1.00 96.44 180 ASP A N 1
ATOM 1351 C CA . ASP A 1 180 ? 23.764 2.232 -9.639 1.00 96.44 180 ASP A CA 1
ATOM 1352 C C . ASP A 1 180 ? 23.291 0.778 -9.864 1.00 96.44 180 ASP A C 1
ATOM 1354 O O . ASP A 1 180 ? 22.279 0.318 -9.332 1.00 96.44 180 ASP A O 1
ATOM 1358 N N . GLY A 1 181 ? 24.012 0.018 -10.696 1.00 94.38 181 GLY A N 1
ATOM 1359 C CA . GLY A 1 181 ? 23.671 -1.382 -10.983 1.00 94.38 181 GLY A CA 1
ATOM 1360 C C . GLY A 1 181 ? 23.728 -2.319 -9.763 1.00 94.38 181 GLY A C 1
ATOM 1361 O O . GLY A 1 181 ? 23.187 -3.429 -9.810 1.00 94.38 181 GLY A O 1
ATOM 1362 N N . ALA A 1 182 ? 24.355 -1.915 -8.654 1.00 93.88 182 ALA A N 1
ATOM 1363 C CA . ALA A 1 182 ? 24.353 -2.671 -7.406 1.00 93.88 182 ALA A CA 1
ATOM 1364 C C . ALA A 1 182 ? 23.002 -2.600 -6.683 1.00 93.88 182 ALA A C 1
ATOM 1366 O O . ALA A 1 182 ? 22.716 -3.485 -5.868 1.00 93.88 182 ALA A O 1
ATOM 1367 N N . ASP A 1 183 ? 22.139 -1.635 -7.022 1.00 94.31 183 ASP A N 1
ATOM 1368 C CA . ASP A 1 183 ? 20.816 -1.494 -6.422 1.00 94.31 183 ASP A CA 1
ATOM 1369 C C . ASP A 1 183 ? 19.830 -2.577 -6.830 1.00 94.31 183 ASP A C 1
ATOM 1371 O O . ASP A 1 183 ? 18.950 -2.936 -6.042 1.00 94.31 183 ASP A O 1
ATOM 1375 N N . LEU A 1 184 ? 20.037 -3.180 -8.003 1.00 89.19 184 LEU A N 1
ATOM 1376 C CA . LEU A 1 184 ? 19.215 -4.267 -8.532 1.00 89.19 184 LEU A CA 1
ATOM 1377 C C . LEU A 1 184 ? 17.723 -3.902 -8.566 1.00 89.19 184 LEU A C 1
ATOM 1379 O O . LEU A 1 184 ? 16.878 -4.734 -8.204 1.00 89.19 184 LEU A O 1
ATOM 1383 N N . TYR A 1 185 ? 17.414 -2.668 -8.981 1.00 95.75 185 TYR A N 1
ATOM 1384 C CA . TYR A 1 185 ? 16.049 -2.163 -9.027 1.00 95.75 185 TYR A CA 1
ATOM 1385 C C . TYR A 1 185 ? 15.120 -3.128 -9.772 1.00 95.75 185 TYR A C 1
ATOM 1387 O O . TYR A 1 185 ? 15.412 -3.651 -10.848 1.00 95.75 185 TYR A O 1
ATOM 1395 N N . ALA A 1 186 ? 13.964 -3.361 -9.164 1.00 95.94 186 ALA A N 1
ATOM 1396 C CA . ALA A 1 186 ? 12.823 -3.955 -9.822 1.00 95.94 186 ALA A CA 1
ATOM 1397 C C . ALA A 1 186 ? 11.561 -3.404 -9.181 1.00 95.94 186 ALA A C 1
ATOM 1399 O O . ALA A 1 186 ? 11.450 -3.394 -7.950 1.00 95.94 186 ALA A O 1
ATOM 1400 N N . LYS A 1 187 ? 10.575 -3.050 -10.005 1.00 97.25 187 LYS A N 1
ATOM 1401 C CA . LYS A 1 187 ? 9.246 -2.688 -9.516 1.00 97.25 187 LYS A CA 1
ATOM 1402 C C . LYS A 1 187 ? 8.635 -3.840 -8.716 1.00 97.25 187 LYS A C 1
ATOM 1404 O O . LYS A 1 187 ? 8.093 -3.652 -7.623 1.00 97.25 187 LYS A O 1
ATOM 1409 N N . VAL A 1 188 ? 8.796 -5.057 -9.246 1.00 98.19 188 VAL A N 1
ATOM 1410 C CA . VAL A 1 188 ? 8.408 -6.308 -8.592 1.00 98.19 188 VAL A CA 1
ATOM 1411 C C . VAL A 1 188 ? 9.583 -7.279 -8.586 1.00 98.19 188 VAL A C 1
ATOM 1413 O O . VAL A 1 188 ? 9.990 -7.795 -9.619 1.00 98.19 188 VAL A O 1
ATOM 1416 N N . THR A 1 189 ? 10.098 -7.609 -7.407 1.00 96.56 189 THR A N 1
ATOM 1417 C CA . THR A 1 189 ? 10.898 -8.820 -7.200 1.00 96.56 189 THR A CA 1
ATOM 1418 C C . THR A 1 189 ? 9.953 -9.962 -6.840 1.00 96.56 189 THR A C 1
ATOM 1420 O O . THR A 1 189 ? 9.574 -10.121 -5.682 1.00 96.56 189 THR A O 1
ATOM 1423 N N . GLY A 1 190 ? 9.545 -10.760 -7.817 1.00 95.81 190 GLY A N 1
ATOM 1424 C CA . GLY A 1 190 ? 8.548 -11.810 -7.641 1.00 95.81 190 GLY A CA 1
ATOM 1425 C C . GLY A 1 190 ? 7.866 -12.170 -8.954 1.00 95.81 190 GLY A C 1
ATOM 1426 O O . GLY A 1 190 ? 8.385 -11.890 -10.030 1.00 95.81 190 GLY A O 1
ATOM 1427 N N . SER A 1 191 ? 6.694 -12.789 -8.849 1.00 96.88 191 SER A N 1
ATOM 1428 C CA . SER A 1 191 ? 5.895 -13.205 -10.003 1.00 96.88 191 SER A CA 1
ATOM 1429 C C . SER A 1 191 ? 4.484 -12.635 -9.920 1.00 96.88 191 SER A C 1
ATOM 1431 O O . SER A 1 191 ? 3.921 -12.486 -8.829 1.00 96.88 191 SER A O 1
ATOM 1433 N N . LEU A 1 192 ? 3.901 -12.362 -11.083 1.00 98.38 192 LEU A N 1
ATOM 1434 C CA . LEU A 1 192 ? 2.510 -11.968 -11.246 1.00 98.38 192 LEU A CA 1
ATOM 1435 C C . LEU A 1 192 ? 1.665 -13.179 -11.651 1.00 98.38 192 LEU A C 1
ATOM 1437 O O . LEU A 1 192 ? 2.031 -13.934 -12.549 1.00 98.38 192 LEU A O 1
ATOM 1441 N N . ALA A 1 193 ? 0.510 -13.347 -11.020 1.00 97.81 193 ALA A N 1
ATOM 1442 C CA . ALA A 1 193 ? -0.421 -14.433 -11.301 1.00 97.81 193 ALA A CA 1
ATOM 1443 C C . ALA A 1 193 ? -1.832 -13.890 -11.547 1.00 97.81 193 ALA A C 1
ATOM 1445 O O . ALA A 1 193 ? -2.411 -13.196 -10.707 1.00 97.81 193 ALA A O 1
ATOM 1446 N N . PHE A 1 194 ? -2.420 -14.255 -12.683 1.00 98.38 194 PHE A N 1
ATOM 1447 C CA . PHE A 1 194 ? -3.748 -13.811 -13.090 1.00 98.38 194 PHE A CA 1
ATOM 1448 C C . PHE A 1 194 ? -4.679 -14.996 -13.326 1.00 98.38 194 PHE A C 1
ATOM 1450 O O . PHE A 1 194 ? -4.384 -15.895 -14.117 1.00 98.38 194 PHE A O 1
ATOM 1457 N N . ALA A 1 195 ? -5.858 -14.971 -12.700 1.00 97.44 195 ALA A N 1
ATOM 1458 C CA . ALA A 1 195 ? -6.894 -15.967 -12.989 1.00 97.44 195 ALA A CA 1
ATOM 1459 C C . ALA A 1 195 ? -7.493 -15.786 -14.398 1.00 97.44 195 ALA A C 1
ATOM 1461 O O . ALA A 1 195 ? -7.973 -16.742 -15.009 1.00 97.44 195 ALA A O 1
ATOM 1462 N N . VAL A 1 196 ? -7.472 -14.563 -14.938 1.00 97.25 196 VAL A N 1
ATOM 1463 C CA . VAL A 1 196 ? -7.933 -14.286 -16.302 1.00 97.25 196 VAL A CA 1
ATOM 1464 C C . VAL A 1 196 ? -6.925 -14.799 -17.336 1.00 97.25 196 VAL A C 1
ATOM 1466 O O . VAL A 1 196 ? -5.716 -14.823 -17.112 1.00 97.25 196 VAL A O 1
ATOM 1469 N N . ALA A 1 197 ? -7.415 -15.215 -18.503 1.00 97.50 197 ALA A N 1
ATOM 1470 C CA . ALA A 1 197 ? -6.552 -15.581 -19.621 1.00 97.50 197 ALA A CA 1
ATOM 1471 C C . ALA A 1 197 ? -6.016 -14.328 -20.337 1.00 97.50 197 ALA A C 1
ATOM 1473 O O . ALA A 1 197 ? -6.808 -13.449 -20.678 1.00 97.50 197 ALA A O 1
ATOM 1474 N N . LYS A 1 198 ? -4.716 -14.310 -20.683 1.00 97.44 198 LYS A N 1
ATOM 1475 C CA . LYS A 1 198 ? -4.063 -13.225 -21.452 1.00 97.44 198 LYS A CA 1
ATOM 1476 C C . LYS A 1 198 ? -4.888 -12.790 -22.667 1.00 97.44 198 LYS A C 1
ATOM 1478 O O . LYS A 1 198 ? -5.281 -11.640 -22.781 1.00 97.44 198 LYS A O 1
ATOM 1483 N N . ALA A 1 199 ? -5.265 -13.747 -23.516 1.00 96.62 199 ALA A N 1
ATOM 1484 C CA . ALA A 1 199 ? -6.022 -13.462 -24.735 1.00 96.62 199 ALA A CA 1
ATOM 1485 C C . ALA A 1 199 ? -7.417 -12.856 -24.487 1.00 96.62 199 ALA A C 1
ATOM 1487 O O . ALA A 1 199 ? -7.952 -12.213 -25.382 1.00 96.62 199 ALA A O 1
ATOM 1488 N N . ALA A 1 200 ? -8.035 -13.089 -23.323 1.00 95.94 200 ALA A N 1
ATOM 1489 C CA . ALA A 1 200 ? -9.314 -12.466 -22.984 1.00 95.94 200 ALA A CA 1
ATOM 1490 C C . ALA A 1 200 ? -9.116 -11.002 -22.574 1.00 95.94 200 ALA A C 1
ATOM 1492 O O . ALA A 1 200 ? -9.858 -10.145 -23.043 1.00 95.94 200 ALA A O 1
ATOM 1493 N N . TRP A 1 201 ? -8.089 -10.732 -21.764 1.00 96.12 201 TRP A N 1
ATOM 1494 C CA . TRP A 1 201 ? -7.699 -9.379 -21.367 1.00 96.12 201 TRP A CA 1
ATOM 1495 C C . TRP A 1 201 ? -7.350 -8.522 -22.586 1.00 96.12 201 TRP A C 1
ATOM 1497 O O . TRP A 1 201 ? -7.991 -7.494 -22.815 1.00 96.12 201 TRP A O 1
ATOM 1507 N N . GLU A 1 202 ? -6.436 -9.001 -23.428 1.00 95.69 202 GLU A N 1
ATOM 1508 C CA . GLU A 1 202 ? -5.976 -8.263 -24.610 1.00 95.69 202 GLU A CA 1
ATOM 1509 C C . GLU A 1 202 ? -7.076 -8.081 -25.662 1.00 95.69 202 GLU A C 1
ATOM 1511 O O . GLU A 1 202 ? -7.135 -7.063 -26.346 1.00 95.69 202 GLU A O 1
ATOM 1516 N N . ALA A 1 203 ? -7.986 -9.052 -25.808 1.00 94.50 203 ALA A N 1
ATOM 1517 C CA . ALA A 1 203 ? -9.091 -8.926 -26.756 1.00 94.50 203 ALA A CA 1
ATOM 1518 C C . ALA A 1 203 ? -10.116 -7.865 -26.336 1.00 94.50 203 ALA A C 1
ATOM 1520 O O . ALA A 1 203 ? -10.710 -7.234 -27.211 1.00 94.50 203 ALA A O 1
ATOM 1521 N N . GLU A 1 204 ? -10.341 -7.696 -25.032 1.00 94.25 204 GLU A N 1
ATOM 1522 C CA . GLU A 1 204 ? -11.282 -6.706 -24.507 1.00 94.25 204 GLU A CA 1
ATOM 1523 C C . GLU A 1 204 ? -10.733 -5.279 -24.636 1.00 94.25 204 GLU A C 1
ATOM 1525 O O . GLU A 1 204 ? -11.468 -4.376 -25.032 1.00 94.25 204 GLU A O 1
ATOM 1530 N N . HIS A 1 205 ? -9.438 -5.086 -24.375 1.00 89.69 205 HIS A N 1
ATOM 1531 C CA . HIS A 1 205 ? -8.803 -3.762 -24.401 1.00 89.69 205 HIS A CA 1
ATOM 1532 C C . HIS A 1 205 ? -8.227 -3.398 -25.778 1.00 89.69 205 HIS A C 1
ATOM 1534 O O . HIS A 1 205 ? -8.102 -2.224 -26.114 1.00 89.69 205 HIS A O 1
ATOM 1540 N N . GLY A 1 206 ? -7.969 -4.391 -26.633 1.00 93.12 206 GLY A N 1
ATOM 1541 C CA . GLY A 1 206 ? -7.465 -4.194 -27.993 1.00 93.12 206 GLY A CA 1
ATOM 1542 C C . GLY A 1 206 ? -5.948 -4.010 -28.089 1.00 93.12 206 GLY A C 1
ATOM 1543 O O . GLY A 1 206 ? -5.457 -3.693 -29.173 1.00 93.12 206 GLY A O 1
ATOM 1544 N N . GLU A 1 207 ? -5.225 -4.237 -26.995 1.00 93.94 207 GLU A N 1
ATOM 1545 C CA . GLU A 1 207 ? -3.777 -4.070 -26.857 1.00 93.94 207 GLU A CA 1
ATOM 1546 C C . GLU A 1 207 ? -3.191 -5.073 -25.847 1.00 93.94 207 GLU A C 1
ATOM 1548 O O . GLU A 1 207 ? -3.935 -5.834 -25.226 1.00 93.94 207 GLU A O 1
ATOM 1553 N N . SER A 1 208 ? -1.858 -5.129 -25.739 1.00 96.38 208 SER A N 1
ATOM 1554 C CA . SER A 1 208 ? -1.170 -5.983 -24.760 1.00 96.38 208 SER A CA 1
ATOM 1555 C C . SER A 1 208 ? -1.473 -5.514 -23.337 1.00 96.38 208 SER A C 1
ATOM 1557 O O . SER A 1 208 ? -1.499 -4.317 -23.089 1.00 96.38 208 SER A O 1
ATOM 1559 N N . TYR A 1 209 ? -1.602 -6.431 -22.375 1.00 96.69 209 TYR A N 1
ATOM 1560 C CA . TYR A 1 209 ? -1.715 -6.057 -20.954 1.00 96.69 209 TYR A CA 1
ATOM 1561 C C . TYR A 1 209 ? -0.495 -5.260 -20.448 1.00 96.69 209 TYR A C 1
ATOM 1563 O O . TYR A 1 209 ? -0.575 -4.546 -19.453 1.00 96.69 209 TYR A O 1
ATOM 1571 N N . GLN A 1 210 ? 0.641 -5.378 -21.141 1.00 97.50 210 GLN A N 1
ATOM 1572 C CA . GLN A 1 210 ? 1.885 -4.674 -20.827 1.00 97.50 210 GLN A CA 1
ATOM 1573 C C . GLN A 1 210 ? 1.798 -3.163 -21.102 1.00 97.50 210 GLN A C 1
ATOM 1575 O O . GLN A 1 210 ? 2.720 -2.444 -20.744 1.00 97.50 210 GLN A O 1
ATOM 1580 N N . THR A 1 211 ? 0.703 -2.660 -21.693 1.00 95.81 211 THR A N 1
ATOM 1581 C CA . THR A 1 211 ? 0.436 -1.211 -21.776 1.00 95.81 211 THR A CA 1
ATOM 1582 C C . THR A 1 211 ? 0.000 -0.610 -20.442 1.00 95.81 211 THR A C 1
ATOM 1584 O O . THR A 1 211 ? 0.056 0.603 -20.277 1.00 95.81 211 THR A O 1
ATOM 1587 N N . VAL A 1 212 ? -0.452 -1.438 -19.492 1.00 94.75 212 VAL A N 1
ATOM 1588 C CA . VAL A 1 212 ? -0.917 -0.998 -18.166 1.00 94.75 212 VAL A CA 1
ATOM 1589 C C . VAL A 1 212 ? -0.162 -1.663 -17.019 1.00 94.75 212 VAL A C 1
ATOM 1591 O O . VAL A 1 212 ? -0.410 -1.321 -15.867 1.00 94.75 212 VAL A O 1
ATOM 1594 N N . VAL A 1 213 ? 0.732 -2.612 -17.309 1.00 97.50 213 VAL A N 1
ATOM 1595 C CA . VAL A 1 213 ? 1.615 -3.264 -16.333 1.00 97.50 213 VAL A CA 1
ATOM 1596 C C . VAL A 1 213 ? 3.051 -2.841 -16.631 1.00 97.50 213 VAL A C 1
ATOM 1598 O O . VAL A 1 213 ? 3.787 -3.550 -17.312 1.00 97.50 213 VAL A O 1
ATOM 1601 N N . GLU A 1 214 ? 3.405 -1.648 -16.161 1.00 97.38 214 GLU A N 1
ATOM 1602 C CA . GLU A 1 214 ? 4.714 -1.018 -16.355 1.00 97.38 214 GLU A CA 1
ATOM 1603 C C . GLU A 1 214 ? 5.690 -1.357 -15.225 1.00 97.38 214 GLU A C 1
ATOM 1605 O O . GLU A 1 214 ? 5.277 -1.598 -14.094 1.00 97.38 214 GLU A O 1
ATOM 1610 N N . GLY A 1 215 ? 6.986 -1.278 -15.509 1.00 97.38 215 GLY A N 1
ATOM 1611 C CA . GLY A 1 215 ? 8.072 -1.518 -14.568 1.00 97.38 215 GLY A CA 1
ATOM 1612 C C . GLY A 1 215 ? 8.607 -2.958 -14.610 1.00 97.38 215 GLY A C 1
ATOM 1613 O O . GLY A 1 215 ? 7.849 -3.904 -14.850 1.00 97.38 215 GLY A O 1
ATOM 1614 N N . PRO A 1 216 ? 9.911 -3.150 -14.352 1.00 97.81 216 PRO A N 1
ATOM 1615 C CA . PRO A 1 216 ? 10.573 -4.443 -14.441 1.00 97.81 216 PRO A CA 1
ATOM 1616 C C . PRO A 1 216 ? 10.108 -5.421 -13.358 1.00 97.81 216 PRO A C 1
ATOM 1618 O O . PRO A 1 216 ? 9.992 -5.089 -12.170 1.00 97.81 216 PRO A O 1
ATOM 1621 N N . ILE A 1 217 ? 9.907 -6.670 -13.774 1.00 98.38 217 ILE A N 1
ATOM 1622 C CA . ILE A 1 217 ? 9.539 -7.808 -12.935 1.00 98.38 217 ILE A CA 1
ATOM 1623 C C . ILE A 1 217 ? 10.714 -8.785 -12.924 1.00 98.38 217 ILE A C 1
ATOM 1625 O O . ILE A 1 217 ? 11.063 -9.388 -13.935 1.00 98.38 217 ILE A O 1
ATOM 1629 N N . ARG A 1 218 ? 11.319 -8.988 -11.755 1.00 96.44 218 ARG A N 1
ATOM 1630 C CA . ARG A 1 218 ? 12.417 -9.940 -11.555 1.00 96.44 218 ARG A CA 1
ATOM 1631 C C . ARG A 1 218 ? 11.902 -11.172 -10.802 1.00 96.44 218 ARG A C 1
ATOM 1633 O O . ARG A 1 218 ? 11.792 -11.117 -9.573 1.00 96.44 218 ARG A O 1
ATOM 1640 N N . PRO A 1 219 ? 11.582 -12.283 -11.494 1.00 95.31 219 PRO A N 1
ATOM 1641 C CA . PRO A 1 219 ? 11.111 -13.497 -10.841 1.00 95.31 219 PRO A CA 1
ATOM 1642 C C . PRO A 1 219 ? 12.220 -14.215 -10.071 1.00 95.31 219 PRO A C 1
ATOM 1644 O O . PRO A 1 219 ? 13.414 -13.963 -10.244 1.00 95.31 219 PRO A O 1
ATOM 1647 N N . GLY A 1 220 ? 11.811 -15.159 -9.222 1.00 89.44 220 GLY A N 1
ATOM 1648 C CA . GLY A 1 220 ? 12.737 -16.119 -8.627 1.00 89.44 220 GLY A CA 1
ATOM 1649 C C . GLY A 1 220 ? 13.390 -17.022 -9.681 1.00 89.44 220 GLY A C 1
ATOM 1650 O O . GLY A 1 220 ? 12.926 -17.136 -10.815 1.00 89.44 220 GLY A O 1
ATOM 1651 N N . ILE A 1 221 ? 14.467 -17.707 -9.292 1.00 87.00 221 ILE A N 1
ATOM 1652 C CA . ILE A 1 221 ? 15.131 -18.689 -10.162 1.00 87.00 221 ILE A CA 1
ATOM 1653 C C . ILE A 1 221 ? 14.115 -19.757 -10.592 1.00 87.00 221 ILE A C 1
ATOM 1655 O O . ILE A 1 221 ? 13.387 -20.289 -9.757 1.00 87.00 221 ILE A O 1
ATOM 1659 N N . ASP A 1 222 ? 14.093 -20.072 -11.889 1.00 89.06 222 ASP A N 1
ATOM 1660 C CA . ASP A 1 222 ? 13.178 -21.041 -12.511 1.00 89.06 222 ASP A CA 1
ATOM 1661 C C . ASP A 1 222 ? 11.674 -20.711 -12.361 1.00 89.06 222 ASP A C 1
ATOM 1663 O O . ASP A 1 222 ? 10.830 -21.573 -12.618 1.00 89.06 222 ASP A O 1
ATOM 1667 N N . ALA A 1 223 ? 11.323 -19.475 -11.990 1.00 92.38 223 ALA A N 1
ATOM 1668 C CA . ALA A 1 223 ? 9.946 -18.990 -11.958 1.00 92.38 223 ALA A CA 1
ATOM 1669 C C . ALA A 1 223 ? 9.629 -18.134 -13.193 1.00 92.38 223 ALA A C 1
ATOM 1671 O O . ALA A 1 223 ? 10.485 -17.417 -13.714 1.00 92.38 223 ALA A O 1
ATOM 1672 N N . ALA A 1 224 ? 8.382 -18.202 -13.661 1.00 95.56 224 ALA A N 1
ATOM 1673 C CA . ALA A 1 224 ? 7.900 -17.283 -14.683 1.00 95.56 224 ALA A CA 1
ATOM 1674 C C . ALA A 1 224 ? 7.652 -15.892 -14.064 1.00 95.56 224 ALA A C 1
ATOM 1676 O O . ALA A 1 224 ? 7.176 -15.811 -12.926 1.00 95.56 224 ALA A O 1
ATOM 1677 N N . PRO A 1 225 ? 7.938 -14.795 -14.788 1.00 97.50 225 PRO A N 1
ATOM 1678 C CA . PRO A 1 225 ? 7.590 -13.445 -14.340 1.00 97.50 225 PRO A CA 1
ATOM 1679 C C . PRO A 1 225 ? 6.072 -13.262 -14.272 1.00 97.50 225 PRO A C 1
ATOM 1681 O O . PRO A 1 225 ? 5.570 -12.658 -13.326 1.00 97.50 225 PRO A O 1
ATOM 1684 N N . VAL A 1 226 ? 5.331 -13.829 -15.233 1.00 98.19 226 VAL A N 1
ATOM 1685 C CA . VAL A 1 226 ? 3.875 -13.699 -15.326 1.00 98.19 226 VAL A CA 1
ATOM 1686 C C . VAL A 1 226 ? 3.217 -15.022 -15.709 1.00 98.19 226 VAL A C 1
ATOM 1688 O O . VAL A 1 226 ? 3.626 -15.694 -16.657 1.00 98.19 226 VAL A O 1
ATOM 1691 N N . GLU A 1 227 ? 2.135 -15.360 -15.013 1.00 97.94 227 GLU A N 1
ATOM 1692 C CA . GLU A 1 227 ? 1.278 -16.505 -15.305 1.00 97.94 227 GLU A CA 1
ATOM 1693 C C . GLU A 1 227 ? -0.185 -16.076 -15.481 1.00 97.94 227 GLU A C 1
ATOM 1695 O O . GLU A 1 227 ? -0.717 -15.251 -14.739 1.00 97.94 227 GLU A O 1
ATOM 1700 N N . PHE A 1 228 ? -0.859 -16.665 -16.471 1.00 98.31 228 PHE A N 1
ATOM 1701 C CA . PHE A 1 228 ? -2.252 -16.374 -16.817 1.00 98.31 228 PHE A CA 1
ATOM 1702 C C . PHE A 1 228 ? -3.107 -17.632 -16.779 1.00 98.31 228 PHE A C 1
ATOM 1704 O O . PHE A 1 228 ? -2.611 -18.736 -17.004 1.00 98.31 228 PHE A O 1
ATOM 1711 N N . ALA A 1 229 ? -4.418 -17.449 -16.611 1.00 97.50 229 ALA A N 1
ATOM 1712 C CA . ALA A 1 229 ? -5.371 -18.541 -16.438 1.00 97.50 229 ALA A CA 1
ATOM 1713 C C . ALA A 1 229 ? -4.971 -19.493 -15.295 1.00 97.50 229 ALA A C 1
ATOM 1715 O O . ALA A 1 229 ? -5.184 -20.706 -15.389 1.00 97.50 229 ALA A O 1
ATOM 1716 N N . VAL A 1 230 ? -4.385 -18.928 -14.232 1.00 97.00 230 VAL A N 1
ATOM 1717 C CA . VAL A 1 230 ? -3.999 -19.665 -13.027 1.00 97.00 230 VAL A CA 1
ATOM 1718 C C . VAL A 1 230 ? -5.266 -20.250 -12.391 1.00 97.00 230 VAL A C 1
ATOM 1720 O O . VAL A 1 230 ? -6.255 -19.527 -12.225 1.00 97.00 230 VAL A O 1
ATOM 1723 N N . PRO A 1 231 ? -5.291 -21.558 -12.086 1.00 93.25 231 PRO A N 1
ATOM 1724 C CA . PRO A 1 231 ? -6.500 -22.224 -11.626 1.00 93.25 231 PRO A CA 1
ATOM 1725 C C . PRO A 1 231 ? -6.864 -21.838 -10.185 1.00 93.25 231 PRO A C 1
ATOM 1727 O O . PRO A 1 231 ? -6.023 -21.403 -9.397 1.00 93.25 231 PRO A O 1
ATOM 1730 N N . ASP A 1 232 ? -8.133 -22.039 -9.821 1.00 88.81 232 ASP A N 1
ATOM 1731 C CA . ASP A 1 232 ? -8.675 -21.681 -8.502 1.00 88.81 232 ASP A CA 1
ATOM 1732 C C . ASP A 1 232 ? -7.955 -22.382 -7.341 1.00 88.81 232 ASP A C 1
ATOM 1734 O O . ASP A 1 232 ? -7.937 -21.857 -6.230 1.00 88.81 232 ASP A O 1
ATOM 1738 N N . GLU A 1 233 ? -7.376 -23.563 -7.575 1.00 86.00 233 GLU A N 1
ATOM 1739 C CA . GLU A 1 233 ? -6.621 -24.299 -6.559 1.00 86.00 233 GLU A CA 1
ATOM 1740 C C . GLU A 1 233 ? -5.276 -23.646 -6.208 1.00 86.00 233 GLU A C 1
ATOM 1742 O O . GLU A 1 233 ? -4.767 -23.877 -5.112 1.00 86.00 233 GLU A O 1
ATOM 1747 N N . GLU A 1 234 ? -4.714 -22.845 -7.115 1.00 87.25 234 GLU A N 1
ATOM 1748 C CA . GLU A 1 234 ? -3.439 -22.139 -6.934 1.00 87.25 234 GLU A CA 1
ATOM 1749 C C . GLU A 1 234 ? -3.667 -20.671 -6.561 1.00 87.25 234 GLU A C 1
ATOM 1751 O O . GLU A 1 234 ? -3.008 -20.143 -5.666 1.00 87.25 234 GLU A O 1
ATOM 1756 N N . LEU A 1 235 ? -4.664 -20.029 -7.174 1.00 91.81 235 LEU A N 1
ATOM 1757 C CA . LEU A 1 235 ? -5.044 -18.651 -6.892 1.00 91.81 235 LEU A CA 1
ATOM 1758 C C . LEU A 1 235 ? -6.441 -18.607 -6.265 1.00 91.81 235 LEU A C 1
ATOM 1760 O O . LEU A 1 235 ? -7.421 -18.331 -6.946 1.00 91.81 235 LEU A O 1
ATOM 1764 N N . LEU A 1 236 ? -6.544 -18.898 -4.968 1.00 89.56 236 LEU A N 1
ATOM 1765 C CA . LEU A 1 236 ? -7.821 -19.051 -4.255 1.00 89.56 236 LEU A CA 1
ATOM 1766 C C . LEU A 1 236 ? -8.603 -17.738 -4.086 1.00 89.56 236 LEU A C 1
ATOM 1768 O O . LEU A 1 236 ? -8.043 -16.672 -3.833 1.00 89.56 236 LEU A O 1
ATOM 1772 N N . GLU A 1 237 ? -9.934 -17.819 -4.167 1.00 91.19 237 GLU A N 1
ATOM 1773 C CA . GLU A 1 237 ? -10.810 -16.700 -3.808 1.00 91.19 237 GLU A CA 1
ATOM 1774 C C . GLU A 1 237 ? -10.894 -16.547 -2.294 1.00 91.19 237 GLU A C 1
ATOM 1776 O O . GLU A 1 237 ? -11.423 -17.426 -1.614 1.00 91.19 237 GLU A O 1
ATOM 1781 N N . ILE A 1 238 ? -10.426 -15.417 -1.767 1.00 92.25 238 ILE A N 1
ATOM 1782 C CA . ILE A 1 238 ? -10.544 -15.116 -0.343 1.00 92.25 238 ILE A CA 1
ATOM 1783 C C . ILE A 1 238 ? -11.892 -14.441 -0.089 1.00 92.25 238 ILE A C 1
ATOM 1785 O O . ILE A 1 238 ? -12.200 -13.399 -0.661 1.00 92.25 238 ILE A O 1
ATOM 1789 N N . THR A 1 239 ? -12.701 -15.031 0.790 1.00 93.25 239 THR A N 1
ATOM 1790 C CA . THR A 1 239 ? -14.031 -14.510 1.146 1.00 93.25 239 THR A CA 1
ATOM 1791 C C . THR A 1 239 ? -14.108 -14.204 2.633 1.00 93.25 239 THR A C 1
ATOM 1793 O O . THR A 1 239 ? -13.372 -14.770 3.441 1.00 93.25 239 THR A O 1
ATOM 1796 N N . THR A 1 240 ? -15.040 -13.337 3.029 1.00 93.94 240 THR A N 1
ATOM 1797 C CA . THR A 1 240 ? -15.176 -12.934 4.435 1.00 93.94 240 THR A CA 1
ATOM 1798 C C .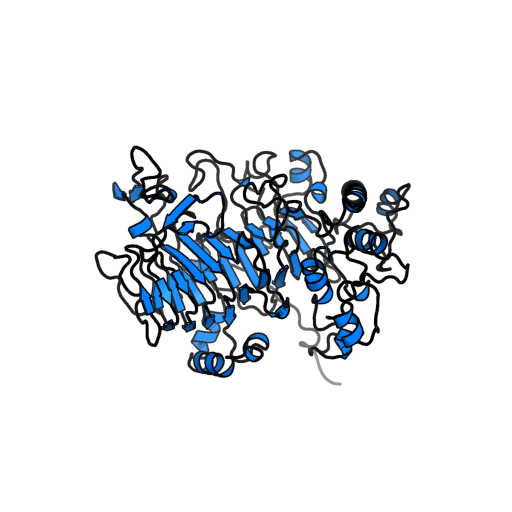 THR A 1 240 ? -15.511 -14.102 5.371 1.00 93.94 240 THR A C 1
ATOM 1800 O O . THR A 1 240 ? -15.059 -14.120 6.513 1.00 93.94 240 THR A O 1
ATOM 1803 N N . GLY A 1 241 ? -16.253 -15.105 4.886 1.00 93.06 241 GLY A N 1
ATOM 1804 C CA . GLY A 1 241 ? -16.650 -16.285 5.663 1.00 93.06 241 GLY A CA 1
ATOM 1805 C C . GLY A 1 241 ? -15.507 -17.253 5.987 1.00 93.06 241 GLY A C 1
ATOM 1806 O O . GLY A 1 241 ? -15.638 -18.052 6.908 1.00 93.06 241 GLY A O 1
ATOM 1807 N N . MET A 1 242 ? -14.367 -17.169 5.290 1.00 93.69 242 MET A N 1
ATOM 1808 C CA . MET A 1 242 ? -13.195 -18.005 5.597 1.00 93.69 242 MET A CA 1
ATOM 1809 C C . MET A 1 242 ? -12.607 -17.715 6.982 1.00 93.69 242 MET A C 1
ATOM 1811 O O . MET A 1 242 ? -11.902 -18.556 7.524 1.00 93.69 242 MET A O 1
ATOM 1815 N N . PHE A 1 243 ? -12.922 -16.558 7.569 1.00 93.56 243 PHE A N 1
ATOM 1816 C CA . PHE A 1 243 ? -12.321 -16.079 8.814 1.00 93.56 243 PHE A CA 1
ATOM 1817 C C . PHE A 1 243 ? -13.267 -16.119 10.025 1.00 93.56 243 PHE A C 1
ATOM 1819 O O . PHE A 1 243 ? -12.931 -15.568 11.075 1.00 93.56 243 PHE A O 1
ATOM 1826 N N . ASP A 1 244 ? -14.440 -16.758 9.914 1.00 92.25 244 ASP A N 1
ATOM 1827 C CA . ASP A 1 244 ? -15.454 -16.801 10.984 1.00 92.25 244 ASP A CA 1
ATOM 1828 C C . ASP A 1 244 ? -14.908 -17.406 12.300 1.00 92.25 244 ASP A C 1
ATOM 1830 O O . ASP A 1 244 ? -15.197 -16.904 13.395 1.00 92.25 244 ASP A O 1
ATOM 1834 N N . ASP A 1 245 ? -14.087 -18.458 12.209 1.00 91.56 245 ASP A N 1
ATOM 1835 C CA . ASP A 1 245 ? -13.489 -19.117 13.378 1.00 91.56 245 ASP A CA 1
ATOM 1836 C C . ASP A 1 245 ? -12.435 -18.222 14.049 1.00 91.56 245 ASP A C 1
ATOM 1838 O O . ASP A 1 245 ? -12.473 -18.028 15.270 1.00 91.56 245 ASP A O 1
ATOM 1842 N N . SER A 1 246 ? -11.543 -17.607 13.261 1.00 92.56 246 SER A N 1
ATOM 1843 C CA . SER A 1 246 ? -10.547 -16.655 13.768 1.00 92.56 246 SER A CA 1
ATOM 1844 C C . SER A 1 246 ? -11.219 -15.461 14.440 1.00 92.56 246 SER A C 1
ATOM 1846 O O . SER A 1 246 ? -10.878 -15.115 15.571 1.00 92.56 246 SER A O 1
ATOM 1848 N N . GLN A 1 247 ? -12.237 -14.867 13.814 1.00 92.00 247 GLN A N 1
ATOM 1849 C CA . GLN A 1 247 ? -12.987 -13.768 14.422 1.00 92.00 247 GLN A CA 1
ATOM 1850 C C . GLN A 1 247 ? -13.655 -14.162 15.738 1.00 92.00 247 GLN A C 1
ATOM 1852 O O . GLN A 1 247 ? -13.616 -13.395 16.700 1.00 92.00 247 GLN A O 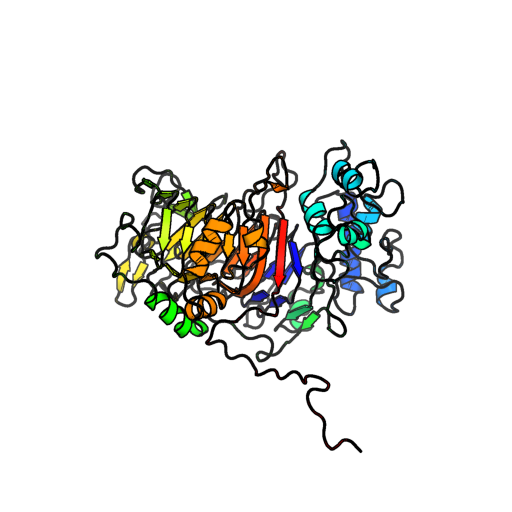1
ATOM 1857 N N . SER A 1 248 ? -14.248 -15.357 15.801 1.00 91.69 248 SER A N 1
ATOM 1858 C CA . SER A 1 248 ? -14.862 -15.872 17.027 1.00 91.69 248 SER A CA 1
ATOM 1859 C C . SER A 1 248 ? -13.836 -16.002 18.154 1.00 91.69 248 SER A C 1
ATOM 1861 O O . SER A 1 248 ? -14.145 -15.691 19.308 1.00 91.69 248 SER A O 1
ATOM 1863 N N . TRP A 1 249 ? -12.607 -16.412 17.826 1.00 93.19 249 TRP A N 1
ATOM 1864 C CA . TRP A 1 249 ? -11.503 -16.446 18.780 1.00 93.19 249 TRP A CA 1
ATOM 1865 C C . TRP A 1 249 ? -11.125 -15.042 19.269 1.00 93.19 249 TRP A C 1
ATOM 1867 O O . TRP A 1 249 ? -11.081 -14.832 20.483 1.00 93.19 249 TRP A O 1
ATOM 1877 N N . PHE A 1 250 ? -10.934 -14.073 18.364 1.00 94.50 250 PHE A N 1
ATOM 1878 C CA . PHE A 1 250 ? -10.602 -12.684 18.713 1.00 94.50 250 PHE A CA 1
ATOM 1879 C C . PHE A 1 250 ? -11.681 -12.037 19.590 1.00 94.50 250 PHE A C 1
ATOM 1881 O O . PHE A 1 250 ? -11.382 -11.472 20.644 1.00 94.50 250 PHE A O 1
ATOM 1888 N N . ALA A 1 251 ? -12.953 -12.187 19.215 1.00 92.31 251 ALA A N 1
ATOM 1889 C CA . ALA A 1 251 ? -14.087 -11.667 19.973 1.00 92.31 251 ALA A CA 1
ATOM 1890 C C . ALA A 1 251 ? -14.180 -12.259 21.389 1.00 92.31 251 ALA A C 1
ATOM 1892 O O . ALA A 1 251 ? -14.702 -11.602 22.293 1.00 92.31 251 ALA A O 1
ATOM 1893 N N . ALA A 1 252 ? -13.694 -13.486 21.600 1.00 92.19 252 ALA A N 1
ATOM 1894 C CA . ALA A 1 252 ? -13.674 -14.134 22.908 1.00 92.19 252 ALA A CA 1
ATOM 1895 C C . ALA A 1 252 ? -12.545 -13.626 23.824 1.00 92.19 252 ALA A C 1
ATOM 1897 O O . ALA A 1 252 ? -12.663 -13.768 25.043 1.00 92.19 252 ALA A O 1
ATOM 1898 N N . GLN A 1 253 ? -11.487 -13.015 23.272 1.00 91.56 253 GLN A N 1
ATOM 1899 C CA . GLN A 1 253 ? -10.349 -12.513 24.056 1.00 91.56 253 GLN A CA 1
ATOM 1900 C C . GLN A 1 253 ? -10.625 -11.189 24.770 1.00 91.56 253 GLN A C 1
ATOM 1902 O O . GLN A 1 253 ? -9.905 -10.845 25.706 1.00 91.56 253 GLN A O 1
ATOM 1907 N N . VAL A 1 254 ? -11.644 -10.446 24.337 1.00 89.00 254 VAL A N 1
ATOM 1908 C CA . VAL A 1 254 ? -11.944 -9.089 24.815 1.00 89.00 254 VAL A CA 1
ATOM 1909 C C . VAL A 1 254 ? -13.154 -9.099 25.770 1.00 89.00 254 VAL A C 1
ATOM 1911 O O . VAL A 1 254 ? -14.314 -9.117 25.330 1.00 89.00 254 VAL A O 1
ATOM 1914 N N . PRO A 1 255 ? -12.934 -9.158 27.099 1.00 69.69 255 PRO A N 1
ATOM 1915 C CA . PRO A 1 255 ? -14.013 -9.271 28.071 1.00 69.69 255 PRO A CA 1
ATOM 1916 C C . PRO A 1 255 ? -14.780 -7.947 28.189 1.00 69.69 255 PRO A C 1
ATOM 1918 O O . PRO A 1 255 ? -14.219 -6.899 28.481 1.00 69.69 255 PRO A O 1
ATOM 1921 N N . GLY A 1 256 ? -16.098 -7.991 28.003 1.00 66.19 256 GLY A N 1
ATOM 1922 C CA . GLY A 1 256 ? -16.951 -6.814 28.158 1.00 66.19 256 GLY A CA 1
ATOM 1923 C C . GLY A 1 256 ? -18.184 -6.894 27.273 1.00 66.19 256 GLY A C 1
ATOM 1924 O O . GLY A 1 256 ? -18.095 -7.272 26.110 1.00 66.19 256 GLY A O 1
ATOM 1925 N N . SER A 1 257 ? -19.348 -6.576 27.834 1.00 59.47 257 SER A N 1
ATOM 1926 C CA . SER A 1 257 ? -20.575 -6.391 27.060 1.00 59.47 257 SER A CA 1
ATOM 1927 C C . SER A 1 257 ? -20.715 -4.929 26.654 1.00 59.47 257 SER A C 1
ATOM 1929 O O . SER A 1 257 ? -20.436 -4.051 27.467 1.00 59.47 257 SER A O 1
ATOM 1931 N N . GLN A 1 258 ? -21.240 -4.692 25.456 1.00 61.22 258 GLN A N 1
ATOM 1932 C CA . GLN A 1 258 ? -21.752 -3.393 25.017 1.00 61.22 258 GLN A CA 1
ATOM 1933 C C . GLN A 1 258 ? -22.647 -2.713 26.068 1.00 61.22 258 GLN A C 1
ATOM 1935 O O . GLN A 1 258 ? -23.570 -3.361 26.584 1.00 61.22 258 GLN A O 1
ATOM 1940 N N . PRO A 1 259 ? -22.447 -1.416 26.361 1.00 57.59 259 PRO A N 1
ATOM 1941 C CA . PRO A 1 259 ? -23.479 -0.582 26.958 1.00 57.59 259 PRO A CA 1
ATOM 1942 C C . PRO A 1 259 ? -24.705 -0.524 26.036 1.00 57.59 259 PRO A C 1
ATOM 1944 O O . PRO A 1 259 ? -24.601 -0.471 24.815 1.00 57.59 259 PRO A O 1
ATOM 1947 N N . THR A 1 260 ? -25.904 -0.558 26.616 1.00 56.28 260 THR A N 1
ATOM 1948 C CA . THR A 1 260 ? -27.159 -0.410 25.862 1.00 56.28 260 THR A CA 1
ATOM 1949 C C . THR A 1 260 ? -27.955 0.777 26.411 1.00 56.28 260 THR A C 1
ATOM 1951 O O . THR A 1 260 ? -28.311 0.725 27.596 1.00 56.28 260 THR A O 1
ATOM 1954 N N . PRO A 1 261 ? -28.313 1.796 25.598 1.00 52.81 261 PRO A N 1
ATOM 1955 C CA . PRO A 1 261 ? -27.985 1.974 24.174 1.00 52.81 261 PRO A CA 1
ATOM 1956 C C . PRO A 1 261 ? -26.511 2.373 23.951 1.00 52.81 261 PRO A C 1
ATOM 1958 O O . PRO A 1 261 ? -25.934 2.963 24.861 1.00 52.81 261 PRO A O 1
ATOM 1961 N N . PRO A 1 262 ? -25.934 2.088 22.768 1.00 62.03 262 PRO A N 1
ATOM 1962 C CA . PRO A 1 262 ? -24.573 2.502 22.439 1.00 62.03 262 PRO A CA 1
ATOM 1963 C C . PRO A 1 262 ? -24.476 4.032 22.357 1.00 62.03 262 PRO A C 1
ATOM 1965 O O . PRO A 1 262 ? -25.361 4.690 21.799 1.00 62.03 262 PRO A O 1
ATOM 1968 N N . SER A 1 263 ? -23.410 4.593 22.919 1.00 65.00 263 SER A N 1
ATOM 1969 C CA . SER A 1 263 ? -23.062 6.012 22.861 1.00 65.00 263 SER A CA 1
ATOM 1970 C C . SER A 1 263 ? -21.646 6.186 22.301 1.00 65.00 263 SER A C 1
ATOM 1972 O O . SER A 1 263 ? -20.751 5.448 22.708 1.00 65.00 263 SER A O 1
ATOM 1974 N N . PRO A 1 264 ? -21.384 7.203 21.457 1.00 60.88 264 PRO A N 1
ATOM 1975 C CA . PRO A 1 264 ? -20.017 7.573 21.074 1.00 60.88 264 PRO A CA 1
ATOM 1976 C C . PRO A 1 264 ? -19.116 7.886 22.280 1.00 60.88 264 PRO A C 1
ATOM 1978 O O . PRO A 1 264 ? -17.900 7.764 22.195 1.00 60.88 264 PRO A O 1
ATOM 1981 N N . ASP A 1 265 ? -19.717 8.263 23.416 1.00 64.44 265 ASP A N 1
ATOM 1982 C CA . ASP A 1 265 ? -19.005 8.527 24.669 1.00 64.44 265 ASP A CA 1
ATOM 1983 C C . ASP A 1 265 ? -18.640 7.272 25.478 1.00 64.44 265 ASP A C 1
ATOM 1985 O O . ASP A 1 265 ? -17.979 7.372 26.518 1.00 64.44 265 ASP A O 1
ATOM 1989 N N . ASP A 1 266 ? -19.086 6.091 25.048 1.00 68.94 266 ASP A N 1
ATOM 1990 C CA . ASP A 1 266 ? -18.779 4.853 25.749 1.00 68.94 266 ASP A CA 1
ATOM 1991 C C . ASP A 1 266 ? -17.300 4.508 25.556 1.00 68.94 266 ASP A C 1
ATOM 1993 O O . ASP A 1 266 ? -16.840 4.169 24.462 1.00 68.94 266 ASP A O 1
ATOM 1997 N N . LEU A 1 267 ? -16.541 4.616 26.650 1.00 67.44 267 LEU A N 1
ATOM 1998 C CA . LEU A 1 267 ? -15.130 4.251 26.669 1.00 67.44 267 LEU A CA 1
ATOM 1999 C C . LEU A 1 267 ? -14.970 2.766 26.291 1.00 67.44 267 LEU A C 1
ATOM 2001 O O . LEU A 1 267 ? -15.722 1.933 26.808 1.00 67.44 267 LEU A O 1
ATOM 2005 N N . PRO A 1 268 ? -13.969 2.416 25.465 1.00 69.94 268 PRO A N 1
ATOM 2006 C CA . PRO A 1 268 ? -13.650 1.026 25.168 1.00 69.94 268 PRO A CA 1
ATOM 2007 C C . PRO A 1 268 ? -13.434 0.203 26.449 1.00 69.94 268 PRO A C 1
ATOM 2009 O O . PRO A 1 268 ? -12.861 0.696 27.431 1.00 69.94 268 PRO A O 1
ATOM 2012 N N . THR A 1 269 ? -13.891 -1.054 26.468 1.00 63.47 269 THR A N 1
ATOM 2013 C CA . THR A 1 269 ? -13.751 -1.905 27.662 1.00 63.47 269 THR A CA 1
ATOM 2014 C C . THR A 1 269 ? -12.276 -2.206 27.907 1.00 63.47 269 THR A C 1
ATOM 2016 O O . THR A 1 269 ? -11.605 -2.709 27.017 1.00 63.47 269 THR A O 1
ATOM 2019 N N . GLU A 1 270 ? -11.791 -1.936 29.120 1.00 60.78 270 GLU A N 1
ATOM 2020 C CA . GLU A 1 270 ? -10.395 -2.163 29.546 1.00 60.78 270 GLU A CA 1
ATOM 2021 C C . GLU A 1 270 ? -9.345 -1.131 29.069 1.00 60.78 270 GLU A C 1
ATOM 2023 O O . GLU A 1 270 ? -8.177 -1.459 28.854 1.00 60.78 270 GLU A O 1
ATOM 2028 N N . ALA A 1 271 ? -9.707 0.159 29.031 1.00 59.38 271 ALA A N 1
ATOM 2029 C CA . ALA A 1 271 ? -8.720 1.241 29.142 1.00 59.38 271 ALA A CA 1
ATOM 2030 C C . ALA A 1 271 ? -8.013 1.151 30.508 1.00 59.38 271 ALA A C 1
ATOM 2032 O O . ALA A 1 271 ? -8.602 1.458 31.551 1.00 59.38 271 ALA A O 1
ATOM 2033 N N . ILE A 1 272 ? -6.765 0.687 30.537 1.00 58.12 272 ILE A N 1
ATOM 2034 C CA . ILE A 1 272 ? -6.023 0.505 31.786 1.00 58.12 272 ILE A CA 1
ATOM 2035 C C . ILE A 1 272 ? -4.636 1.115 31.598 1.00 58.12 272 ILE A C 1
ATOM 2037 O O . ILE A 1 272 ? -3.673 0.391 31.372 1.00 58.12 272 ILE A O 1
ATOM 2041 N N . VAL A 1 273 ? -4.579 2.448 31.766 1.00 66.56 273 VAL A N 1
ATOM 2042 C CA . VAL A 1 273 ? -3.447 3.302 32.214 1.00 66.56 273 VAL A CA 1
ATOM 2043 C C . VAL A 1 273 ? -3.220 4.510 31.287 1.00 66.56 273 VAL A C 1
ATOM 2045 O O . VAL A 1 273 ? -3.048 4.354 30.084 1.00 66.56 273 VAL A O 1
ATOM 2048 N N . GLY A 1 274 ? -3.129 5.706 31.889 1.00 74.06 274 GLY A N 1
ATOM 2049 C CA . GLY A 1 274 ? -2.638 6.930 31.236 1.00 74.06 274 GLY A CA 1
ATOM 2050 C C . GLY A 1 274 ? -3.663 7.696 30.393 1.00 74.06 274 GLY A C 1
ATOM 2051 O O . GLY A 1 274 ? -4.833 7.323 30.337 1.00 74.06 274 GLY A O 1
ATOM 2052 N N . GLY A 1 275 ? -3.192 8.786 29.787 1.00 88.69 275 GLY A N 1
ATOM 2053 C CA . GLY A 1 275 ? -3.865 9.482 28.694 1.00 88.69 275 GLY A CA 1
ATOM 2054 C C . GLY A 1 275 ? -5.003 10.448 29.022 1.00 88.69 275 GLY A C 1
ATOM 2055 O O . GLY A 1 275 ? -5.351 10.692 30.185 1.00 88.69 275 GLY A O 1
ATOM 2056 N N . THR A 1 276 ? -5.580 11.014 27.959 1.00 91.31 276 THR A N 1
ATOM 2057 C CA . THR A 1 276 ? -6.749 11.899 28.001 1.00 91.31 276 THR A CA 1
ATOM 2058 C C . THR A 1 276 ? -7.869 11.405 27.087 1.00 91.31 276 THR A C 1
ATOM 2060 O O . THR A 1 276 ? -7.638 10.818 26.034 1.00 91.31 276 THR A O 1
ATOM 2063 N N . TYR A 1 277 ? -9.108 11.593 27.542 1.00 91.25 277 TYR A N 1
ATOM 2064 C CA . TYR A 1 277 ? -10.310 11.369 26.746 1.00 91.25 277 TYR A CA 1
ATOM 2065 C C . TYR A 1 277 ? -10.983 12.714 26.513 1.00 91.25 277 TYR A C 1
ATOM 2067 O O . TYR A 1 277 ? -11.292 13.419 27.482 1.00 91.25 277 TYR A O 1
ATOM 2075 N N . THR A 1 278 ? -11.265 13.033 25.254 1.00 91.75 278 THR A N 1
ATOM 2076 C CA . THR A 1 278 ? -12.086 14.185 24.889 1.00 91.75 278 THR A CA 1
ATOM 2077 C C . THR A 1 278 ? -13.340 13.711 24.158 1.00 91.75 278 THR A C 1
ATOM 2079 O O . THR A 1 278 ? -13.220 13.026 23.143 1.00 91.75 278 THR A O 1
ATOM 2082 N N . PRO A 1 279 ? -14.546 14.068 24.636 1.00 91.50 279 PRO A N 1
ATOM 2083 C CA . PRO A 1 279 ? -15.786 13.674 23.977 1.00 91.50 279 PRO A CA 1
ATOM 2084 C C . PRO A 1 279 ? -15.911 14.303 22.580 1.00 91.50 279 PRO A C 1
ATOM 2086 O O . PRO A 1 279 ? -15.328 15.362 22.336 1.00 91.50 279 PRO A O 1
ATOM 2089 N N . PRO A 1 280 ? -16.713 13.709 21.678 1.00 91.19 280 PRO A N 1
ATOM 2090 C CA . PRO A 1 280 ? -16.879 14.198 20.309 1.00 91.19 280 PRO A CA 1
ATOM 2091 C C . PRO A 1 280 ? -17.533 15.580 20.250 1.00 91.19 280 PRO A C 1
ATOM 2093 O O . PRO A 1 280 ? -17.277 16.367 19.343 1.00 91.19 280 PRO A O 1
ATOM 2096 N N . ALA A 1 281 ? -18.391 15.905 21.220 1.00 89.62 281 ALA A N 1
ATOM 2097 C CA . ALA A 1 281 ? -19.141 17.151 21.215 1.00 89.62 281 ALA A CA 1
ATOM 2098 C C . ALA A 1 281 ? -18.212 18.379 21.199 1.00 89.62 281 ALA A C 1
ATOM 2100 O O . ALA A 1 281 ? -17.533 18.679 22.181 1.00 89.62 281 ALA A O 1
ATOM 2101 N N . GLY A 1 282 ? -18.252 19.134 20.098 1.00 85.19 282 GLY A N 1
ATOM 2102 C CA . GLY A 1 282 ? -17.453 20.348 19.918 1.00 85.19 282 GLY A CA 1
ATOM 2103 C C . GLY A 1 282 ? -16.063 20.120 19.322 1.00 85.19 282 GLY A C 1
ATOM 2104 O O . GLY A 1 282 ? -15.332 21.097 19.171 1.00 85.19 282 GLY A O 1
ATOM 2105 N N . GLN A 1 283 ? -15.717 18.881 18.960 1.00 91.31 283 GLN A N 1
ATOM 2106 C CA . GLN A 1 283 ? -14.537 18.596 18.147 1.00 91.31 283 GLN A CA 1
ATOM 2107 C C . GLN A 1 283 ? -14.717 19.108 16.711 1.00 91.31 283 GLN A C 1
ATOM 2109 O O . GLN A 1 283 ? -15.854 19.270 16.255 1.00 91.31 283 GLN A O 1
ATOM 2114 N N . PRO A 1 284 ? -13.629 19.375 15.976 1.00 92.75 284 PRO A N 1
ATOM 2115 C CA . PRO A 1 284 ? -13.707 19.607 14.540 1.00 92.75 284 PRO A CA 1
ATOM 2116 C C . PRO A 1 284 ? -14.363 18.427 13.816 1.00 92.75 284 PRO A C 1
ATOM 2118 O O . PRO A 1 284 ? -14.274 17.282 14.258 1.00 92.75 284 PRO A O 1
ATOM 2121 N N . TRP A 1 285 ? -15.023 18.727 12.702 1.00 94.31 285 TRP A N 1
ATOM 2122 C CA . TRP A 1 285 ? -15.492 17.711 11.771 1.00 94.31 285 TRP A CA 1
ATOM 2123 C C . TRP A 1 285 ? -14.296 17.180 10.986 1.00 94.31 285 TRP A C 1
ATOM 2125 O O . TRP A 1 285 ? -13.636 17.931 10.273 1.00 94.31 285 TRP A O 1
ATOM 2135 N N . GLU A 1 286 ? -13.997 15.897 11.153 1.00 94.25 286 GLU A N 1
ATOM 2136 C CA . GLU A 1 286 ? -12.927 15.217 10.431 1.00 94.25 286 GLU A CA 1
ATOM 2137 C C . GLU A 1 286 ? -13.499 14.542 9.184 1.00 94.25 286 GLU A C 1
ATOM 2139 O O . GLU A 1 286 ? -14.477 13.798 9.284 1.00 94.25 286 GLU A O 1
ATOM 2144 N N . ALA A 1 287 ? -12.889 14.809 8.029 1.00 93.56 287 ALA A N 1
ATOM 2145 C CA . ALA A 1 287 ? -13.219 14.168 6.764 1.00 93.56 287 ALA A CA 1
ATOM 2146 C C . ALA A 1 287 ? -12.981 12.653 6.809 1.00 93.56 287 ALA A C 1
ATOM 2148 O O . ALA A 1 287 ? -12.059 12.166 7.468 1.00 93.56 287 ALA A O 1
ATOM 2149 N N . VAL A 1 288 ? -13.800 11.915 6.066 1.00 90.94 288 VAL A N 1
ATOM 2150 C CA . VAL A 1 288 ? -13.607 10.495 5.774 1.00 90.94 288 VAL A CA 1
ATOM 2151 C C . VAL A 1 288 ? -13.529 10.316 4.259 1.00 90.94 288 VAL A C 1
ATOM 2153 O O . VAL A 1 288 ? -14.530 10.586 3.595 1.00 90.94 288 VAL A O 1
ATOM 2156 N N . PRO A 1 289 ? -12.408 9.811 3.721 1.00 88.81 289 PRO A N 1
ATOM 2157 C CA . PRO A 1 289 ? -11.179 9.451 4.421 1.00 88.81 289 PRO A CA 1
ATOM 2158 C C . PRO A 1 289 ? -10.451 10.694 4.945 1.00 88.81 289 PRO A C 1
ATOM 2160 O O . PRO A 1 289 ? -10.540 11.772 4.357 1.00 88.81 289 PRO A O 1
ATOM 2163 N N . PHE A 1 290 ? -9.720 10.547 6.050 1.00 90.19 290 PHE A N 1
ATOM 2164 C CA . PHE A 1 290 ? -8.840 11.611 6.542 1.00 90.19 290 PHE A CA 1
ATOM 2165 C C . PHE A 1 290 ? -7.849 12.056 5.454 1.00 90.19 290 PHE A C 1
ATOM 2167 O O . PHE A 1 290 ? -7.210 11.209 4.839 1.00 90.19 290 PHE A O 1
ATOM 2174 N N . GLY A 1 291 ? -7.729 13.369 5.235 1.00 83.12 291 GLY A N 1
ATOM 2175 C CA . GLY A 1 291 ? -6.810 13.960 4.253 1.00 83.12 291 GLY A CA 1
ATOM 2176 C C . GLY A 1 291 ? -7.332 14.017 2.811 1.00 83.12 291 GLY A C 1
ATOM 2177 O O . GLY A 1 291 ? -6.742 14.711 1.994 1.00 83.12 291 GLY A O 1
ATOM 2178 N N . SER A 1 292 ? -8.449 13.359 2.482 1.00 82.62 292 SER A N 1
ATOM 2179 C CA . SER A 1 292 ? -8.988 13.395 1.116 1.00 82.62 292 SER A CA 1
ATOM 2180 C C . SER A 1 292 ? -9.691 14.724 0.806 1.00 82.62 292 SER A C 1
ATOM 2182 O O . SER A 1 292 ? -10.501 15.226 1.595 1.00 82.62 292 SER A O 1
ATOM 2184 N N . ALA A 1 293 ? -9.442 15.269 -0.390 1.00 78.25 293 ALA A N 1
ATOM 2185 C CA . ALA A 1 293 ? -10.182 16.411 -0.934 1.00 78.25 293 ALA A CA 1
ATOM 2186 C C . ALA A 1 293 ? -11.635 16.051 -1.316 1.00 78.25 293 ALA A C 1
ATOM 2188 O O . ALA A 1 293 ? -12.485 16.939 -1.431 1.00 78.25 293 ALA A O 1
ATOM 2189 N N . GLY A 1 294 ? -11.923 14.757 -1.496 1.00 83.44 294 GLY A N 1
ATOM 2190 C CA . GLY A 1 294 ? -13.198 14.191 -1.937 1.00 83.44 294 GLY A CA 1
ATOM 2191 C C . GLY A 1 294 ? -14.006 13.524 -0.822 1.00 83.44 294 GLY A C 1
ATOM 2192 O O . GLY A 1 294 ? -14.674 12.526 -1.075 1.00 83.44 294 GLY A O 1
ATOM 2193 N N . ALA A 1 295 ? -13.964 14.054 0.406 1.00 89.75 295 ALA A N 1
ATOM 2194 C CA . ALA A 1 295 ? -14.569 13.422 1.581 1.00 89.75 295 ALA A CA 1
ATOM 2195 C C . ALA A 1 295 ? -16.016 12.932 1.356 1.00 89.75 295 ALA A C 1
ATOM 2197 O O . ALA A 1 295 ? -16.902 13.656 0.876 1.00 89.75 295 ALA A O 1
ATOM 2198 N N . TYR A 1 296 ? -16.281 11.691 1.757 1.00 89.75 296 TYR A N 1
ATOM 2199 C CA . TYR A 1 296 ? -17.595 11.073 1.638 1.00 89.75 296 TYR A CA 1
ATOM 2200 C C . TYR A 1 296 ? -18.499 11.311 2.862 1.00 89.75 296 TYR A C 1
ATOM 2202 O O . TYR A 1 296 ? -19.724 11.241 2.765 1.00 89.75 296 TYR A O 1
ATOM 2210 N N . ASP A 1 297 ? -17.927 11.580 4.028 1.00 95.12 297 ASP A N 1
ATOM 2211 C CA . ASP A 1 297 ? -18.669 11.930 5.241 1.00 95.12 297 ASP A CA 1
ATOM 2212 C C . ASP A 1 297 ? -17.752 12.691 6.201 1.00 95.12 297 ASP A C 1
ATOM 2214 O O . ASP A 1 297 ? -16.539 12.766 5.987 1.00 95.12 297 ASP A O 1
ATOM 2218 N N . TYR A 1 298 ? -18.327 13.213 7.281 1.00 95.88 298 TYR A N 1
ATOM 2219 C CA . TYR A 1 298 ? -17.588 13.884 8.336 1.00 95.88 298 TYR A CA 1
ATOM 2220 C C . TYR A 1 298 ? -17.993 13.383 9.723 1.00 95.88 298 TYR A C 1
ATOM 2222 O O . TYR A 1 298 ? -19.166 13.129 10.015 1.00 95.88 298 TYR A O 1
ATOM 2230 N N . TYR A 1 299 ? -17.011 13.282 10.619 1.00 95.06 299 TYR A N 1
ATOM 2231 C CA . TYR A 1 299 ? -17.205 12.820 11.992 1.00 95.06 299 TYR A CA 1
ATOM 2232 C C . TYR A 1 299 ? -16.655 13.819 13.006 1.00 95.06 299 TYR A C 1
ATOM 2234 O O . TYR A 1 299 ? -15.507 14.243 12.926 1.00 95.06 299 TYR A O 1
ATOM 2242 N N . GLN A 1 300 ? -17.450 14.121 14.032 1.00 94.12 300 GLN A N 1
ATOM 2243 C CA . GLN A 1 300 ? -16.911 14.584 15.307 1.00 94.12 300 GLN A CA 1
ATOM 2244 C C . GLN A 1 300 ? -16.558 13.350 16.133 1.00 94.12 300 GLN A C 1
ATOM 2246 O O . GLN A 1 300 ? -17.451 12.615 16.559 1.00 94.12 300 GLN A O 1
ATOM 2251 N N . ARG A 1 301 ? -15.264 13.094 16.322 1.00 93.81 301 ARG A N 1
ATOM 2252 C CA . ARG A 1 301 ? -14.777 11.844 16.917 1.00 93.81 301 ARG A CA 1
ATOM 2253 C C . ARG A 1 301 ? -14.508 11.998 18.416 1.00 93.81 301 ARG A C 1
ATOM 2255 O O . ARG A 1 301 ? -13.951 13.023 18.813 1.00 93.81 301 ARG A O 1
ATOM 2262 N N . PRO A 1 302 ? -14.841 11.007 19.264 1.00 93.50 302 PRO A N 1
ATOM 2263 C CA . PRO A 1 302 ? -14.197 10.910 20.566 1.00 93.50 302 PRO A CA 1
ATOM 2264 C C . PRO A 1 302 ? -12.688 10.760 20.355 1.00 93.50 302 PRO A C 1
ATOM 2266 O O . PRO A 1 302 ? -12.257 9.989 19.498 1.00 93.50 302 PRO A O 1
ATOM 2269 N N . HIS A 1 303 ? -11.897 11.500 21.123 1.00 94.31 303 HIS A N 1
ATOM 2270 C CA . HIS A 1 303 ? -10.443 11.497 21.019 1.00 94.31 303 HIS A CA 1
ATOM 2271 C C . HIS A 1 303 ? -9.828 10.828 22.253 1.00 94.31 303 HIS A C 1
ATOM 2273 O O . HIS A 1 303 ? -10.046 11.281 23.380 1.00 94.31 303 HIS A O 1
ATOM 2279 N N . TYR A 1 304 ? -9.078 9.752 22.027 1.00 94.75 304 TYR A N 1
ATOM 2280 C CA . TYR A 1 304 ? -8.291 9.023 23.015 1.00 94.75 304 TYR A CA 1
ATOM 2281 C C . TYR A 1 304 ? -6.812 9.282 22.747 1.00 94.75 304 TYR A C 1
ATOM 2283 O O . TYR A 1 304 ? -6.312 8.900 21.696 1.00 94.75 304 TYR A O 1
ATOM 2291 N N . GLU A 1 305 ? -6.119 9.901 23.694 1.00 95.44 305 GLU A N 1
ATOM 2292 C CA . GLU A 1 305 ? -4.724 10.317 23.530 1.00 95.44 305 GLU A CA 1
ATOM 2293 C C . GLU A 1 305 ? -3.854 9.703 24.632 1.00 95.44 305 GLU A C 1
ATOM 2295 O O . GLU A 1 305 ? -4.257 9.710 25.799 1.00 95.44 305 GLU A O 1
ATOM 2300 N N . ASP A 1 306 ? -2.669 9.189 24.289 1.00 94.81 306 ASP A N 1
ATOM 2301 C CA . ASP A 1 306 ? -1.659 8.660 25.226 1.00 94.81 306 ASP A CA 1
ATOM 2302 C C . ASP A 1 306 ? -2.178 7.541 26.160 1.00 94.81 306 ASP A C 1
ATOM 2304 O O . ASP A 1 306 ? -1.777 7.418 27.327 1.00 94.81 306 ASP A O 1
ATOM 2308 N N . MET A 1 307 ? -3.116 6.722 25.675 1.00 93.38 307 MET A N 1
ATOM 2309 C CA . MET A 1 307 ? -3.722 5.633 26.447 1.00 93.38 307 MET A CA 1
ATOM 2310 C C . MET A 1 307 ? -3.109 4.274 26.124 1.00 93.38 307 MET A C 1
ATOM 2312 O O . MET A 1 307 ? -2.769 3.975 24.982 1.00 93.38 307 MET A O 1
ATOM 2316 N N . THR A 1 308 ? -3.033 3.402 27.131 1.00 92.50 308 THR A N 1
ATOM 2317 C CA . THR A 1 308 ? -2.763 1.974 26.922 1.00 92.50 308 THR A CA 1
ATOM 2318 C C . THR A 1 308 ? -4.027 1.144 27.124 1.00 92.50 308 THR A C 1
ATOM 2320 O O . THR A 1 308 ? -4.683 1.199 28.169 1.00 92.50 308 THR A O 1
ATOM 2323 N N . PHE A 1 309 ? -4.334 0.325 26.127 1.00 92.88 309 PHE A N 1
ATOM 2324 C CA . PHE A 1 309 ? -5.443 -0.613 26.106 1.00 92.88 309 PHE A CA 1
ATOM 2325 C C . PHE A 1 309 ? -4.909 -2.041 26.118 1.00 92.88 309 PHE A C 1
ATOM 2327 O O . PHE A 1 309 ? -3.902 -2.349 25.478 1.00 92.88 309 PHE A O 1
ATOM 2334 N N . ARG A 1 310 ? -5.591 -2.939 26.828 1.00 90.88 310 ARG A N 1
ATOM 2335 C CA . ARG A 1 310 ? -5.282 -4.370 26.805 1.00 90.88 310 ARG A CA 1
ATOM 2336 C C . ARG A 1 310 ? -6.556 -5.143 26.534 1.00 90.88 310 ARG A C 1
ATOM 2338 O O . ARG A 1 310 ? -7.520 -4.936 27.255 1.00 90.88 310 ARG A O 1
ATOM 2345 N N . ASN A 1 311 ? -6.530 -6.041 25.547 1.00 91.56 311 ASN A N 1
ATOM 2346 C CA . ASN A 1 311 ? -7.682 -6.874 25.185 1.00 91.56 311 ASN A CA 1
ATOM 2347 C C . ASN A 1 311 ? -8.988 -6.060 25.116 1.00 91.56 311 ASN A C 1
ATOM 2349 O O . ASN A 1 311 ? -9.977 -6.360 25.788 1.00 91.56 311 ASN A O 1
ATOM 2353 N N . VAL A 1 312 ? -8.965 -5.001 24.311 1.00 90.88 312 VAL A N 1
ATOM 2354 C CA . VAL A 1 312 ? -10.001 -3.975 24.285 1.00 90.88 312 VAL A CA 1
ATOM 2355 C C . VAL A 1 312 ? -11.085 -4.284 23.267 1.00 90.88 312 VAL A C 1
ATOM 2357 O O . VAL A 1 312 ? -10.811 -4.658 22.127 1.00 90.88 312 VAL A O 1
ATOM 2360 N N . ARG A 1 313 ? -12.336 -4.060 23.668 1.00 92.06 313 ARG A N 1
ATOM 2361 C CA . ARG A 1 313 ? -13.481 -4.022 22.759 1.00 92.06 313 ARG A CA 1
ATOM 2362 C C . ARG A 1 313 ? -13.810 -2.565 22.458 1.00 92.06 313 ARG A C 1
ATOM 2364 O O . ARG A 1 313 ? -14.158 -1.813 23.371 1.00 92.06 313 ARG A O 1
ATOM 2371 N N . ILE A 1 314 ? -13.712 -2.175 21.191 1.00 92.50 314 ILE A N 1
ATOM 2372 C CA . ILE A 1 314 ? -14.206 -0.891 20.699 1.00 92.50 314 ILE A CA 1
ATOM 2373 C C . ILE A 1 314 ? -15.646 -1.091 20.253 1.00 92.50 314 ILE A C 1
ATOM 2375 O O . ILE A 1 314 ? -15.955 -1.878 19.358 1.00 92.50 314 ILE A O 1
ATOM 2379 N N . HIS A 1 315 ? -16.537 -0.386 20.930 1.00 90.00 315 HIS A N 1
ATOM 2380 C CA . HIS A 1 315 ? -17.963 -0.546 20.765 1.00 90.00 315 HIS A CA 1
ATOM 2381 C C . HIS A 1 315 ? -18.477 0.080 19.462 1.00 90.00 315 HIS A C 1
ATOM 2383 O O . HIS A 1 315 ? -17.958 1.101 19.017 1.00 90.00 315 HIS A O 1
ATOM 2389 N N . ARG A 1 316 ? -19.516 -0.513 18.855 1.00 91.19 316 ARG A N 1
ATOM 2390 C CA . ARG A 1 316 ? -20.282 0.081 17.746 1.00 91.19 316 ARG A CA 1
ATOM 2391 C C . ARG A 1 316 ? -20.636 1.536 18.048 1.00 91.19 316 ARG A C 1
ATOM 2393 O O . ARG A 1 316 ? -21.069 1.836 19.158 1.00 91.19 316 ARG A O 1
ATOM 2400 N N . GLY A 1 317 ? -20.487 2.413 17.064 1.00 91.81 317 GLY A N 1
ATOM 2401 C CA . GLY A 1 317 ? -20.816 3.828 17.198 1.00 91.81 317 GLY A CA 1
ATOM 2402 C C . GLY A 1 317 ? -19.747 4.687 17.866 1.00 91.81 317 GLY A C 1
ATOM 2403 O O . GLY A 1 317 ? -19.943 5.898 17.957 1.00 91.81 317 GLY A O 1
ATOM 2404 N N . ASN A 1 318 ? -18.620 4.107 18.296 1.00 92.25 318 ASN A N 1
ATOM 2405 C CA . ASN A 1 318 ? -17.522 4.862 18.892 1.00 92.25 318 ASN A CA 1
ATOM 2406 C C . ASN A 1 318 ? -16.913 5.850 17.884 1.00 92.25 318 ASN A C 1
ATOM 2408 O O . ASN A 1 318 ? -16.830 7.038 18.168 1.00 92.25 318 ASN A O 1
ATOM 2412 N N . ASN A 1 319 ? -16.558 5.376 16.686 1.00 95.19 319 ASN A N 1
ATOM 2413 C CA . ASN A 1 319 ? -15.969 6.170 15.601 1.00 95.19 319 ASN A CA 1
ATOM 2414 C C . ASN A 1 319 ? -14.743 7.021 16.016 1.00 95.19 319 ASN A C 1
ATOM 2416 O O . ASN A 1 319 ? -14.533 8.126 15.505 1.00 95.19 319 ASN A O 1
ATOM 2420 N N . GLY A 1 320 ? -13.970 6.544 16.993 1.00 94.81 320 GLY A N 1
ATOM 2421 C CA . GLY A 1 320 ? -12.942 7.331 17.663 1.00 94.81 320 GLY A CA 1
ATOM 2422 C C . GLY A 1 320 ? -11.700 7.649 16.837 1.00 94.81 320 GLY A C 1
ATOM 2423 O O . GLY A 1 320 ? -11.370 6.979 15.857 1.00 94.81 320 GLY A O 1
ATOM 2424 N N . LEU A 1 321 ? -11.002 8.684 17.295 1.00 96.88 321 LEU A N 1
ATOM 2425 C CA . LEU A 1 321 ? -9.599 8.944 17.012 1.00 96.88 321 LEU A CA 1
ATOM 2426 C C . LEU A 1 321 ? -8.778 8.426 18.194 1.00 96.88 321 LEU A C 1
ATOM 2428 O O . LEU A 1 321 ? -8.999 8.844 19.332 1.00 96.88 321 LEU A O 1
ATOM 2432 N N . PHE A 1 322 ? -7.834 7.539 17.920 1.00 97.31 322 PHE A N 1
ATOM 2433 C CA . PHE A 1 322 ? -6.827 7.086 18.869 1.00 97.31 322 PHE A CA 1
ATOM 2434 C C . PHE A 1 322 ? -5.482 7.675 18.454 1.00 97.31 322 PHE A C 1
ATOM 2436 O O . PHE A 1 322 ? -4.993 7.375 17.369 1.00 97.31 322 PHE A O 1
ATOM 2443 N N . GLU A 1 323 ? -4.895 8.506 19.304 1.00 97.44 323 GLU A N 1
ATOM 2444 C CA . GLU A 1 323 ? -3.627 9.190 19.064 1.00 97.44 323 GLU A CA 1
ATOM 2445 C C . GLU A 1 323 ? -2.593 8.751 20.104 1.00 97.44 323 GLU A C 1
ATOM 2447 O O . GLU A 1 323 ? -2.880 8.705 21.303 1.00 97.44 323 GLU A O 1
ATOM 2452 N N . ASN A 1 324 ? -1.396 8.366 19.649 1.00 96.88 324 ASN A N 1
ATOM 2453 C CA . ASN A 1 324 ? -0.290 7.909 20.504 1.00 96.88 324 ASN A CA 1
ATOM 2454 C C . ASN A 1 324 ? -0.686 6.777 21.478 1.00 96.88 324 ASN A C 1
ATOM 2456 O O . ASN A 1 324 ? -0.123 6.625 22.565 1.00 96.88 324 ASN A O 1
ATOM 2460 N N . CYS A 1 325 ? -1.691 5.977 21.119 1.00 96.69 325 CYS A N 1
ATOM 2461 C CA . CYS A 1 325 ? -2.202 4.913 21.973 1.00 96.69 325 CYS A CA 1
ATOM 2462 C C . CYS A 1 325 ? -1.423 3.607 21.772 1.00 96.69 325 CYS A C 1
ATOM 2464 O O . CYS A 1 325 ? -0.956 3.295 20.678 1.00 96.69 325 CYS A O 1
ATOM 2466 N N . THR A 1 326 ? -1.318 2.800 22.827 1.00 96.06 326 THR A N 1
ATOM 2467 C CA . THR A 1 326 ? -0.741 1.449 22.769 1.00 96.06 326 THR A CA 1
ATOM 2468 C C . THR A 1 326 ? -1.823 0.399 22.992 1.00 96.06 326 THR A C 1
ATOM 2470 O O . THR A 1 326 ? -2.556 0.461 23.975 1.00 96.06 326 THR A O 1
ATOM 2473 N N . PHE A 1 327 ? -1.895 -0.601 22.121 1.00 96.88 327 PHE A N 1
ATOM 2474 C CA . PHE A 1 327 ? -2.844 -1.709 22.196 1.00 96.88 327 PHE A CA 1
ATOM 2475 C C . PHE A 1 327 ? -2.099 -3.018 22.436 1.00 96.88 327 PHE A C 1
ATOM 2477 O O . PHE A 1 327 ? -1.244 -3.395 21.646 1.00 96.88 327 PHE A O 1
ATOM 2484 N N . VAL A 1 328 ? -2.407 -3.722 23.524 1.00 95.25 328 VAL A N 1
ATOM 2485 C CA . VAL A 1 328 ? -1.730 -4.969 23.910 1.00 95.25 328 VAL A CA 1
ATOM 2486 C C . VAL A 1 328 ? -2.697 -6.148 23.836 1.00 95.25 328 VAL A C 1
ATOM 2488 O O . VAL A 1 328 ? -3.718 -6.162 24.527 1.00 95.25 328 VAL A O 1
ATOM 2491 N N . GLY A 1 329 ? -2.341 -7.177 23.068 1.00 95.06 329 GLY A N 1
ATOM 2492 C CA . GLY A 1 329 ? -3.198 -8.337 22.824 1.00 95.06 329 GLY A CA 1
ATOM 2493 C C . GLY A 1 329 ? -4.219 -8.059 21.721 1.00 95.06 329 GLY A C 1
ATOM 2494 O O . GLY A 1 329 ? -3.837 -7.694 20.615 1.00 95.06 329 GLY A O 1
ATOM 2495 N N . VAL A 1 330 ? -5.508 -8.255 22.001 1.00 95.62 330 VAL A N 1
ATOM 2496 C CA . VAL A 1 330 ? -6.569 -8.080 20.993 1.00 95.62 330 VAL A CA 1
ATOM 2497 C C . VAL A 1 330 ? -7.215 -6.699 21.076 1.00 95.62 330 VAL A C 1
ATOM 2499 O O . VAL A 1 330 ? -7.675 -6.291 22.138 1.00 95.62 330 VAL A O 1
ATOM 2502 N N . THR A 1 331 ? -7.345 -6.021 19.940 1.00 96.44 331 THR A N 1
ATOM 2503 C CA . THR A 1 331 ? -8.279 -4.902 19.756 1.00 96.44 331 THR A CA 1
ATOM 2504 C C . THR A 1 331 ? -9.428 -5.375 18.877 1.00 96.44 331 THR A C 1
ATOM 2506 O O . THR A 1 331 ? -9.242 -5.593 17.685 1.00 96.44 331 THR A O 1
ATOM 2509 N N . PHE A 1 332 ? -10.617 -5.551 19.449 1.00 96.50 332 PHE A N 1
ATOM 2510 C CA . PHE A 1 332 ? -11.795 -6.000 18.709 1.00 96.50 332 PHE A CA 1
ATOM 2511 C C . PHE A 1 332 ? -12.747 -4.836 18.433 1.00 96.50 332 PHE A C 1
ATOM 2513 O O . PHE A 1 332 ? -13.297 -4.254 19.369 1.00 96.50 332 PHE A O 1
ATOM 2520 N N . VAL A 1 333 ? -12.953 -4.506 17.162 1.00 96.38 333 VAL A N 1
ATOM 2521 C CA . VAL A 1 333 ? -13.848 -3.438 16.708 1.00 96.38 333 VAL A CA 1
ATOM 2522 C C . VAL A 1 333 ? -15.200 -4.026 16.333 1.00 96.38 333 VAL A C 1
ATOM 2524 O O . VAL A 1 333 ? -15.320 -4.822 15.404 1.00 96.38 333 VAL A O 1
ATOM 2527 N N . GLU A 1 334 ? -16.244 -3.608 17.035 1.00 94.25 334 GLU A N 1
ATOM 2528 C CA . GLU A 1 334 ? -17.592 -4.068 16.724 1.00 94.25 334 GLU A CA 1
ATOM 2529 C C . GLU A 1 334 ? -18.266 -3.217 15.651 1.00 94.25 334 GLU A C 1
ATOM 2531 O O . GLU A 1 334 ? -18.073 -2.004 15.575 1.00 94.25 334 GLU A O 1
ATOM 2536 N N . SER A 1 335 ? -19.151 -3.836 14.879 1.00 95.06 335 SER A N 1
ATOM 2537 C CA . SER A 1 335 ? -20.066 -3.151 13.970 1.00 95.06 335 SER A CA 1
ATOM 2538 C C . SER A 1 335 ? -21.385 -3.914 13.843 1.00 95.06 335 SER A C 1
ATOM 2540 O O . SER A 1 335 ? -21.504 -5.078 14.234 1.00 95.06 335 SER A O 1
ATOM 2542 N N . GLU A 1 336 ? -22.424 -3.256 13.343 1.00 95.62 336 GLU A N 1
ATOM 2543 C CA . GLU A 1 336 ? -23.635 -3.941 12.921 1.00 95.62 336 GLU A CA 1
ATOM 2544 C C . GLU A 1 336 ? -23.347 -4.755 11.659 1.00 95.62 336 GLU A C 1
ATOM 2546 O O . GLU A 1 336 ? -23.041 -4.219 10.596 1.00 95.62 336 GLU A O 1
ATOM 2551 N N . ARG A 1 337 ? -23.454 -6.075 11.802 1.00 93.94 337 ARG A N 1
ATOM 2552 C CA . ARG A 1 337 ? -23.121 -7.044 10.757 1.00 93.94 337 ARG A CA 1
ATOM 2553 C C . ARG A 1 337 ? -24.152 -7.039 9.638 1.00 93.94 337 ARG A C 1
ATOM 2555 O O . ARG A 1 337 ? -23.790 -7.243 8.484 1.00 93.94 337 ARG A O 1
ATOM 2562 N N . GLN A 1 338 ? -25.419 -6.787 9.977 1.00 94.56 338 GLN A N 1
ATOM 2563 C CA . GLN A 1 338 ? -26.550 -6.800 9.049 1.00 94.56 338 GLN A CA 1
ATOM 2564 C C . GLN A 1 338 ? -26.680 -5.464 8.297 1.00 94.56 338 GLN A C 1
ATOM 2566 O O . GLN A 1 338 ? -27.735 -4.831 8.300 1.00 94.56 338 GLN A O 1
ATOM 2571 N N . CYS A 1 339 ? -25.592 -5.030 7.662 1.00 94.88 339 CYS A N 1
ATOM 2572 C CA . CYS A 1 339 ? -25.441 -3.726 7.014 1.00 94.88 339 CYS A CA 1
ATOM 2573 C C . CYS A 1 339 ? -25.760 -3.724 5.505 1.00 94.88 339 CYS A C 1
ATOM 2575 O O . CYS A 1 339 ? -25.308 -2.851 4.773 1.00 94.88 339 CYS A O 1
ATOM 2577 N N . SER A 1 340 ? -26.550 -4.684 5.017 1.00 94.50 340 SER A N 1
ATOM 2578 C CA . SER A 1 340 ? -26.767 -4.909 3.578 1.00 94.50 340 SER A CA 1
ATOM 2579 C C . SER A 1 340 ? -27.783 -3.968 2.914 1.00 94.50 340 SER A C 1
ATOM 2581 O O . SER A 1 340 ? -28.129 -4.160 1.749 1.00 94.50 340 SER A O 1
ATOM 2583 N N . HIS A 1 341 ? -28.352 -3.006 3.645 1.00 96.25 341 HIS A N 1
ATOM 2584 C CA . HIS A 1 341 ? -29.285 -2.050 3.051 1.00 96.25 341 HIS A CA 1
ATOM 2585 C C . HIS A 1 341 ? -28.528 -1.060 2.164 1.00 96.25 341 HIS A C 1
ATOM 2587 O O . HIS A 1 341 ? -27.486 -0.539 2.545 1.00 96.25 341 HIS A O 1
ATOM 2593 N N . VAL A 1 342 ? -29.091 -0.732 1.007 1.00 94.75 342 VAL A N 1
ATOM 2594 C CA . VAL A 1 342 ? -28.451 0.132 -0.001 1.00 94.75 342 VAL A CA 1
ATOM 2595 C C . VAL A 1 342 ? -28.144 1.540 0.520 1.00 94.75 342 VAL A C 1
ATOM 2597 O O . VAL A 1 342 ? -27.167 2.162 0.121 1.00 94.75 342 VAL A O 1
ATOM 2600 N N . ASP A 1 343 ? -28.945 2.012 1.478 1.00 96.19 343 ASP A N 1
ATOM 2601 C CA . ASP A 1 343 ? -28.741 3.299 2.149 1.00 96.19 343 ASP A CA 1
ATOM 2602 C C . ASP A 1 343 ? -27.737 3.271 3.313 1.00 96.19 343 ASP A C 1
ATOM 2604 O O . ASP A 1 343 ? -27.562 4.288 3.984 1.00 96.19 343 ASP A O 1
ATOM 2608 N N . TRP A 1 344 ? -27.075 2.141 3.597 1.00 97.50 344 TRP A N 1
ATOM 2609 C CA . TRP A 1 344 ? -26.263 2.002 4.812 1.00 97.50 344 TRP A CA 1
ATOM 2610 C C . TRP A 1 344 ? -25.109 3.003 4.886 1.00 97.50 344 TRP A C 1
ATOM 2612 O O . TRP A 1 344 ? -24.911 3.615 5.934 1.00 97.50 344 TRP A O 1
ATOM 2622 N N . ASN A 1 345 ? -24.385 3.217 3.781 1.00 95.69 345 ASN A N 1
ATOM 2623 C CA . ASN A 1 345 ? -23.300 4.205 3.711 1.00 95.69 345 ASN A CA 1
ATOM 2624 C C . ASN A 1 345 ? -23.792 5.648 3.874 1.00 95.69 345 ASN A C 1
ATOM 2626 O O . ASN A 1 345 ? -23.046 6.494 4.350 1.00 95.69 345 ASN A O 1
ATOM 2630 N N . TYR A 1 346 ? -25.040 5.929 3.500 1.00 96.19 346 TYR A N 1
ATOM 2631 C CA . TYR A 1 346 ? -25.553 7.292 3.367 1.00 96.19 346 TYR A CA 1
ATOM 2632 C C . TYR A 1 346 ? -26.409 7.735 4.558 1.00 96.19 346 TYR A C 1
ATOM 2634 O O . TYR A 1 346 ? -26.526 8.932 4.831 1.00 96.19 346 TYR A O 1
ATOM 2642 N N . ALA A 1 347 ? -27.014 6.789 5.283 1.00 97.25 347 ALA A N 1
ATOM 2643 C CA . ALA A 1 347 ? -27.850 7.078 6.441 1.00 97.25 347 ALA A CA 1
ATOM 2644 C C . ALA A 1 347 ? -27.048 7.839 7.509 1.00 97.25 347 ALA A C 1
ATOM 2646 O O . ALA A 1 347 ? -26.004 7.380 7.981 1.00 97.25 347 ALA A O 1
ATOM 2647 N N . GLY A 1 348 ? -27.532 9.026 7.872 1.00 96.62 348 GLY A N 1
ATOM 2648 C CA . GLY A 1 348 ? -26.876 9.921 8.826 1.00 96.62 348 GLY A CA 1
ATOM 2649 C C . GLY A 1 348 ? -25.658 10.688 8.299 1.00 96.62 348 GLY A C 1
ATOM 2650 O O . GLY A 1 348 ? -25.043 11.389 9.094 1.00 96.62 348 GLY A O 1
ATOM 2651 N N . ALA A 1 349 ? -25.306 10.588 7.011 1.00 96.94 349 ALA A N 1
ATOM 2652 C CA . ALA A 1 349 ? -24.162 11.315 6.456 1.00 96.94 349 ALA A CA 1
ATOM 2653 C C . ALA A 1 349 ? -24.351 12.838 6.534 1.00 96.94 349 ALA A C 1
ATOM 2655 O O . ALA A 1 349 ? -25.465 13.359 6.371 1.00 96.94 349 ALA A O 1
ATOM 2656 N N . VAL A 1 350 ? -23.254 13.547 6.766 1.00 96.12 350 VAL A N 1
ATOM 2657 C CA . VAL A 1 350 ? -23.216 15.001 6.937 1.00 96.12 350 VAL A CA 1
ATOM 2658 C C . VAL A 1 350 ? -22.122 15.637 6.081 1.00 96.12 350 VAL A C 1
ATOM 2660 O O . VAL A 1 350 ? -21.211 14.960 5.616 1.00 96.12 350 VAL A O 1
ATOM 2663 N N . GLU A 1 351 ? -22.235 16.944 5.868 1.00 95.25 351 GLU A N 1
ATOM 2664 C CA . GLU A 1 351 ? -21.185 17.780 5.278 1.00 95.25 351 GLU A CA 1
ATOM 2665 C C . GLU A 1 351 ? -20.221 18.307 6.358 1.00 95.25 351 GLU A C 1
ATOM 2667 O O . GLU A 1 351 ? -20.448 18.121 7.556 1.00 95.25 351 GLU A O 1
ATOM 2672 N N . GLU A 1 352 ? -19.167 19.021 5.948 1.00 93.88 352 GLU A N 1
ATOM 2673 C CA . GLU A 1 352 ? -18.121 19.573 6.833 1.00 93.88 352 GLU A CA 1
ATOM 2674 C C . GLU A 1 352 ? -18.670 20.472 7.958 1.00 93.88 352 GLU A C 1
ATOM 2676 O O . GLU A 1 352 ? -18.091 20.571 9.038 1.00 93.88 352 GLU A O 1
ATOM 2681 N N . ASP A 1 353 ? -19.809 21.133 7.740 1.00 92.94 353 ASP A N 1
ATOM 2682 C CA . ASP A 1 353 ? -20.459 21.979 8.747 1.00 92.94 353 ASP A CA 1
ATOM 2683 C C . ASP A 1 353 ? -21.424 21.209 9.673 1.00 92.94 353 ASP A C 1
ATOM 2685 O O . ASP A 1 353 ? -22.036 21.796 10.574 1.00 92.94 353 ASP A O 1
ATOM 2689 N N . GLY A 1 354 ? -21.550 19.895 9.475 1.00 93.19 354 GLY A N 1
ATOM 2690 C CA . GLY A 1 354 ? -22.453 19.006 10.197 1.00 93.19 354 GLY A CA 1
ATOM 2691 C C . GLY A 1 354 ? -23.900 19.031 9.704 1.00 93.19 354 GLY A C 1
ATOM 2692 O O . GLY A 1 354 ? -24.765 18.409 10.330 1.00 93.19 354 GLY A O 1
ATOM 2693 N N . SER A 1 355 ? -24.209 19.759 8.627 1.00 95.25 355 SER A N 1
ATOM 2694 C CA . SER A 1 355 ? -25.532 19.706 8.002 1.00 95.25 355 SER A CA 1
ATOM 2695 C C . SER A 1 355 ? -25.759 18.359 7.298 1.00 95.25 355 SER A C 1
ATOM 2697 O O . SER A 1 355 ? -24.796 17.721 6.878 1.00 95.25 355 SER A O 1
ATOM 2699 N N . PRO A 1 356 ? -27.011 17.869 7.186 1.00 96.44 356 PRO A N 1
ATOM 2700 C CA . PRO A 1 356 ? -27.282 16.613 6.491 1.00 96.44 356 PRO A CA 1
ATOM 2701 C C . PRO A 1 356 ? -26.825 16.667 5.033 1.00 96.44 356 PRO A C 1
ATOM 2703 O O . PRO A 1 356 ? -27.196 17.592 4.311 1.00 96.44 356 PRO A O 1
ATOM 2706 N N . ARG A 1 357 ? -26.105 15.634 4.589 1.00 95.50 357 ARG A N 1
ATOM 2707 C CA . ARG A 1 357 ? -25.615 15.512 3.207 1.00 95.50 357 ARG A CA 1
ATOM 2708 C C . ARG A 1 357 ? -26.737 15.302 2.185 1.00 95.50 357 ARG A C 1
ATOM 2710 O O . ARG A 1 357 ? -26.625 15.693 1.028 1.00 95.50 357 ARG A O 1
ATOM 2717 N N . PHE A 1 358 ? -27.850 14.703 2.611 1.00 95.50 358 PHE A N 1
ATOM 2718 C CA . PHE A 1 358 ? -28.995 14.398 1.751 1.00 95.50 358 PHE A CA 1
ATOM 2719 C C . PHE A 1 358 ? -30.271 15.089 2.249 1.00 95.50 358 PHE A C 1
ATOM 2721 O O . PHE A 1 358 ? -30.574 15.063 3.444 1.00 95.50 358 PHE A O 1
ATOM 2728 N N . ASP A 1 359 ? -31.044 15.667 1.320 1.00 93.12 359 ASP A N 1
ATOM 2729 C CA . ASP A 1 359 ? -32.361 16.264 1.582 1.00 93.12 359 ASP A CA 1
ATOM 2730 C C . ASP A 1 359 ? -33.433 15.680 0.630 1.00 93.12 359 ASP A C 1
ATOM 2732 O O . ASP A 1 359 ? -33.404 15.961 -0.575 1.00 93.12 359 ASP A O 1
ATOM 2736 N N . PRO A 1 360 ? -34.388 14.869 1.131 1.00 94.12 360 PRO A N 1
ATOM 2737 C CA . PRO A 1 360 ? -34.527 14.443 2.527 1.00 94.12 360 PRO A CA 1
ATOM 2738 C C . PRO A 1 360 ? -33.420 13.455 2.958 1.00 94.12 360 PRO A C 1
ATOM 2740 O O . PRO A 1 360 ? -32.861 12.768 2.102 1.00 94.12 360 PRO A O 1
ATOM 2743 N N . PRO A 1 361 ? -33.140 13.321 4.271 1.00 94.81 361 PRO A N 1
ATOM 2744 C CA . PRO A 1 361 ? -32.180 12.337 4.767 1.00 94.81 361 PRO A CA 1
ATOM 2745 C C . PRO A 1 361 ? -32.556 10.906 4.371 1.00 94.81 361 PRO A C 1
ATOM 2747 O O . PRO A 1 361 ? -33.723 10.513 4.483 1.00 94.81 361 PRO A O 1
ATOM 2750 N N . LEU A 1 362 ? -31.559 10.127 3.948 1.00 96.44 362 LEU A N 1
ATOM 2751 C CA . LEU A 1 362 ? -31.708 8.699 3.668 1.00 96.44 362 LEU A CA 1
ATOM 2752 C C . LEU A 1 362 ? -31.781 7.897 4.975 1.00 96.44 362 LEU A C 1
ATOM 2754 O O . LEU A 1 362 ? -31.186 8.272 5.987 1.00 96.44 362 LEU A O 1
ATOM 2758 N N . VAL A 1 363 ? -32.538 6.799 4.957 1.00 97.44 363 VAL A N 1
ATOM 2759 C CA . VAL A 1 363 ? -32.787 5.936 6.119 1.00 97.44 363 VAL A CA 1
ATOM 2760 C C . VAL A 1 363 ? -32.556 4.498 5.688 1.00 97.44 363 VAL A C 1
ATOM 2762 O O . VAL A 1 363 ? -33.226 4.013 4.782 1.00 97.44 363 VAL A O 1
ATOM 2765 N N . ALA A 1 364 ? -31.622 3.819 6.346 1.00 97.38 364 ALA A N 1
ATOM 2766 C CA . ALA A 1 364 ? -31.400 2.400 6.128 1.00 97.38 364 ALA A CA 1
ATOM 2767 C C . ALA A 1 364 ? -32.407 1.554 6.920 1.00 97.38 364 ALA A C 1
ATOM 2769 O O . ALA A 1 364 ? -33.090 2.055 7.814 1.00 97.38 364 ALA A O 1
ATOM 2770 N N . GLU A 1 365 ? -32.486 0.260 6.630 1.00 97.19 365 GLU A N 1
ATOM 2771 C CA . GLU A 1 365 ? -33.301 -0.683 7.396 1.00 97.19 365 GLU A CA 1
ATOM 2772 C C . GLU A 1 365 ? -32.501 -1.940 7.735 1.00 97.19 365 GLU A C 1
ATOM 2774 O O . GLU A 1 365 ? -31.734 -2.446 6.917 1.00 97.19 365 GLU A O 1
ATOM 2779 N N . LEU A 1 366 ? -32.709 -2.470 8.939 1.00 96.50 366 LEU A N 1
ATOM 2780 C CA . LEU A 1 366 ? -32.283 -3.827 9.278 1.00 96.50 366 LEU A CA 1
ATOM 2781 C C . LEU A 1 366 ? -33.172 -4.863 8.560 1.00 96.50 366 LEU A C 1
ATOM 2783 O O . LEU A 1 366 ? -34.277 -4.531 8.123 1.00 96.50 366 LEU A O 1
ATOM 2787 N N . PRO A 1 367 ? -32.768 -6.148 8.488 1.00 95.19 367 PRO A N 1
ATOM 2788 C CA . PRO A 1 367 ? -33.564 -7.193 7.830 1.00 95.19 367 PRO A CA 1
ATOM 2789 C C . PRO A 1 367 ? -34.977 -7.405 8.402 1.00 95.19 367 PRO A C 1
ATOM 2791 O O . PRO A 1 367 ? -35.828 -7.998 7.739 1.00 95.19 367 PRO A O 1
ATOM 2794 N N . ASP A 1 368 ? -35.240 -6.944 9.627 1.00 95.00 368 ASP A N 1
ATOM 2795 C CA . ASP A 1 368 ? -36.561 -6.962 10.266 1.00 95.00 368 ASP A CA 1
ATOM 2796 C C . ASP A 1 368 ? -37.392 -5.685 10.014 1.00 95.00 368 ASP A C 1
ATOM 2798 O O . ASP A 1 368 ? -38.431 -5.488 10.651 1.00 95.00 368 ASP A O 1
ATOM 2802 N N . SER A 1 369 ? -36.950 -4.840 9.075 1.00 94.94 369 SER A N 1
ATOM 2803 C CA . SER A 1 369 ? -37.517 -3.528 8.736 1.00 94.94 369 SER A CA 1
ATOM 2804 C C . SER A 1 369 ? -37.445 -2.496 9.865 1.00 94.94 369 SER A C 1
ATOM 2806 O O . SER A 1 369 ? -38.202 -1.521 9.873 1.00 94.94 369 SER A O 1
ATOM 2808 N N . THR A 1 370 ? -36.548 -2.677 10.840 1.00 96.25 370 THR A N 1
ATOM 2809 C CA . THR A 1 370 ? -36.249 -1.625 11.816 1.00 96.25 370 THR A CA 1
ATOM 2810 C C . THR A 1 370 ? -35.511 -0.477 11.119 1.00 96.25 370 THR A C 1
ATOM 2812 O O . THR A 1 370 ? -34.437 -0.712 10.561 1.00 96.25 370 THR A O 1
ATOM 2815 N N . PRO A 1 371 ? -36.034 0.765 11.160 1.00 97.31 371 PRO A N 1
ATOM 2816 C CA . PRO A 1 371 ? -35.391 1.899 10.511 1.00 97.31 371 PRO A CA 1
ATOM 2817 C C . PRO A 1 371 ? -34.128 2.331 11.263 1.00 97.31 371 PRO A C 1
ATOM 2819 O O . PRO A 1 371 ? -34.135 2.509 12.484 1.00 97.31 371 PRO A O 1
ATOM 2822 N N . VAL A 1 372 ? -33.069 2.573 10.502 1.00 97.56 372 VAL A N 1
ATOM 2823 C CA . VAL A 1 372 ? -31.762 3.071 10.928 1.00 97.56 372 VAL A CA 1
ATOM 2824 C C . VAL A 1 372 ? -31.552 4.439 10.266 1.00 97.56 372 VAL A C 1
ATOM 2826 O O . VAL A 1 372 ? -31.043 4.523 9.148 1.00 97.56 372 VAL A O 1
ATOM 2829 N N . PRO A 1 373 ? -31.980 5.538 10.915 1.00 96.88 373 PRO A N 1
ATOM 2830 C CA . PRO A 1 373 ? -31.826 6.885 10.360 1.00 96.88 373 PRO A CA 1
ATOM 2831 C C . PRO A 1 373 ? -30.374 7.377 10.377 1.00 96.88 373 PRO A C 1
ATOM 2833 O O . PRO A 1 373 ? -30.034 8.302 9.649 1.00 96.88 373 PRO A O 1
ATOM 2836 N N . ASP A 1 374 ? -29.535 6.779 11.222 1.00 96.38 374 ASP A N 1
ATOM 2837 C CA . ASP A 1 374 ? -28.122 7.112 11.348 1.00 96.38 374 ASP A CA 1
ATOM 2838 C C . ASP A 1 374 ? -27.327 5.832 11.623 1.00 96.38 374 ASP A C 1
ATOM 2840 O O . ASP A 1 374 ? -27.320 5.311 12.743 1.00 96.38 374 ASP A O 1
ATOM 2844 N N . SER A 1 375 ? -26.690 5.295 10.583 1.00 96.88 375 SER A N 1
ATOM 2845 C CA . SER A 1 375 ? -25.888 4.072 10.682 1.00 96.88 375 SER A CA 1
ATOM 2846 C C . SER A 1 375 ? -24.531 4.317 11.345 1.00 96.88 375 SER A C 1
ATOM 2848 O O . SER A 1 375 ? -23.880 3.351 11.752 1.00 96.88 375 SER A O 1
ATOM 2850 N N . ARG A 1 376 ? -24.117 5.580 11.546 1.00 94.94 376 ARG A N 1
ATOM 2851 C CA . ARG A 1 376 ? -22.879 5.928 12.263 1.00 94.94 376 ARG A CA 1
ATOM 2852 C C . ARG A 1 376 ? -22.934 5.495 13.722 1.00 94.94 376 ARG A C 1
ATOM 2854 O O . ARG A 1 376 ? -21.902 5.170 14.288 1.00 94.94 376 ARG A O 1
ATOM 2861 N N . LEU A 1 377 ? -24.128 5.438 14.317 1.00 93.31 377 LEU A N 1
ATOM 2862 C CA . LEU A 1 377 ? -24.333 5.048 15.719 1.00 93.31 377 LEU A CA 1
ATOM 2863 C C . LEU A 1 377 ? -24.183 3.542 15.972 1.00 93.31 377 LEU A C 1
ATOM 2865 O O . LEU A 1 377 ? -24.139 3.114 17.123 1.00 93.31 377 LEU A O 1
ATOM 2869 N N . ILE A 1 378 ? -24.146 2.734 14.913 1.00 94.25 378 ILE A N 1
ATOM 2870 C CA . ILE A 1 378 ? -24.066 1.271 15.002 1.00 94.25 378 ILE A CA 1
ATOM 2871 C C . ILE A 1 378 ? -22.987 0.671 14.092 1.00 94.25 378 ILE A C 1
ATOM 2873 O O . ILE A 1 378 ? -22.871 -0.547 14.025 1.00 94.25 378 ILE A O 1
ATOM 2877 N N . SER A 1 379 ? -22.181 1.510 13.443 1.00 96.38 379 SER A N 1
ATOM 2878 C CA . SER A 1 379 ? -20.999 1.124 12.659 1.00 96.38 379 SER A CA 1
ATOM 2879 C C . SER A 1 379 ? -19.741 1.738 13.279 1.00 96.38 379 SER A C 1
ATOM 2881 O O . SER A 1 379 ? -19.849 2.459 14.274 1.00 96.38 379 SER A O 1
ATOM 2883 N N . ASN A 1 380 ? -18.556 1.463 12.732 1.00 96.31 380 ASN A N 1
ATOM 2884 C CA . ASN A 1 380 ? -17.322 2.089 13.205 1.00 96.31 380 ASN A CA 1
ATOM 2885 C C . ASN A 1 380 ? -16.421 2.550 12.062 1.00 96.31 380 ASN A C 1
ATOM 2887 O O . ASN A 1 380 ? -15.893 1.757 11.288 1.00 96.31 380 ASN A O 1
ATOM 2891 N N . ASN A 1 381 ? -16.185 3.852 12.029 1.00 96.62 381 ASN A N 1
ATOM 2892 C CA . ASN A 1 381 ? -15.147 4.485 11.243 1.00 96.62 381 ASN A CA 1
ATOM 2893 C C . ASN A 1 381 ? -14.086 4.993 12.221 1.00 96.62 381 ASN A C 1
ATOM 2895 O O . ASN A 1 381 ? -14.386 5.905 12.981 1.00 96.62 381 ASN A O 1
ATOM 2899 N N . ILE A 1 382 ? -12.898 4.395 12.283 1.00 97.38 382 ILE A N 1
ATOM 2900 C CA . ILE A 1 382 ? -11.903 4.668 13.337 1.00 97.38 382 ILE A CA 1
ATOM 2901 C C . ILE A 1 382 ? -10.583 5.114 12.720 1.00 97.38 382 ILE A C 1
ATOM 2903 O O . ILE A 1 382 ? -10.131 4.529 11.738 1.00 97.38 382 ILE A O 1
ATOM 2907 N N . ARG A 1 383 ? -9.921 6.094 13.339 1.00 97.44 383 ARG A N 1
ATOM 2908 C CA . ARG A 1 383 ? -8.552 6.479 12.982 1.00 97.44 383 ARG A CA 1
ATOM 2909 C C . ARG A 1 383 ? -7.587 6.170 14.120 1.00 97.44 383 ARG A C 1
ATOM 2911 O O . ARG A 1 383 ? -7.836 6.530 15.268 1.00 97.44 383 ARG A O 1
ATOM 2918 N N . PHE A 1 384 ? -6.480 5.528 13.779 1.00 98.19 384 PHE A N 1
ATOM 2919 C CA . PHE A 1 384 ? -5.327 5.303 14.636 1.00 98.19 384 PHE A CA 1
ATOM 2920 C C . PHE A 1 384 ? -4.172 6.154 14.104 1.00 98.19 384 PHE A C 1
ATOM 2922 O O . PHE A 1 384 ? -3.770 6.033 12.945 1.00 98.19 384 PHE A O 1
ATOM 2929 N N . HIS A 1 385 ? -3.666 7.052 14.937 1.00 97.44 385 HIS A N 1
ATOM 2930 C CA . HIS A 1 385 ? -2.571 7.959 14.624 1.00 97.44 385 HIS A CA 1
ATOM 2931 C C . HIS A 1 385 ? -1.426 7.708 15.598 1.00 97.44 385 HIS A C 1
ATOM 2933 O O . HIS A 1 385 ? -1.648 7.708 16.812 1.00 97.44 385 HIS A O 1
ATOM 2939 N N . ASN A 1 386 ? -0.222 7.445 15.083 1.00 97.12 386 ASN A N 1
ATOM 2940 C CA . ASN A 1 386 ? 0.968 7.145 15.892 1.00 97.12 386 ASN A CA 1
ATOM 2941 C C . ASN A 1 386 ? 0.746 6.022 16.929 1.00 97.12 386 ASN A C 1
ATOM 2943 O O . ASN A 1 386 ? 1.314 6.030 18.022 1.00 97.12 386 ASN A O 1
ATOM 2947 N N . CYS A 1 387 ? -0.137 5.067 16.629 1.00 98.19 387 CYS A N 1
ATOM 2948 C CA . CYS A 1 387 ? -0.501 4.019 17.577 1.00 98.19 387 CYS A CA 1
ATOM 2949 C C . CYS A 1 387 ? 0.474 2.839 17.514 1.00 98.19 387 CYS A C 1
ATOM 2951 O O . CYS A 1 387 ? 0.993 2.491 16.460 1.00 98.19 387 CYS A O 1
ATOM 2953 N N . THR A 1 388 ? 0.695 2.162 18.638 1.00 98.00 388 THR A N 1
ATOM 2954 C CA . THR A 1 388 ? 1.502 0.933 18.679 1.00 98.00 388 THR A CA 1
ATOM 2955 C C . THR A 1 388 ? 0.624 -0.267 19.011 1.00 98.00 388 THR A C 1
ATOM 2957 O O . THR A 1 388 ? 0.017 -0.320 20.080 1.00 98.00 388 THR A O 1
ATOM 2960 N N . PHE A 1 389 ? 0.580 -1.256 18.124 1.00 98.38 389 PHE A N 1
ATOM 2961 C CA . PHE A 1 389 ? -0.123 -2.518 18.331 1.00 98.38 389 PHE A CA 1
ATOM 2962 C C . PHE A 1 389 ? 0.873 -3.622 18.691 1.00 98.38 389 PHE A C 1
ATOM 2964 O O . PHE A 1 389 ? 1.740 -3.988 17.907 1.00 98.38 389 PHE A O 1
ATOM 2971 N N . LEU A 1 390 ? 0.732 -4.163 19.897 1.00 97.38 390 LEU A N 1
ATOM 2972 C CA . LEU A 1 390 ? 1.466 -5.309 20.425 1.00 97.38 390 LEU A CA 1
ATOM 2973 C C . LEU A 1 390 ? 0.537 -6.529 20.439 1.00 97.38 390 LEU A C 1
ATOM 2975 O O . LEU A 1 390 ? 0.092 -6.978 21.503 1.00 97.38 390 LEU A O 1
ATOM 2979 N N . GLY A 1 391 ? 0.167 -6.991 19.246 1.00 95.88 391 GLY A N 1
ATOM 2980 C CA . GLY A 1 391 ? -0.928 -7.929 19.018 1.00 95.88 391 GLY A CA 1
ATOM 2981 C C . GLY A 1 391 ? -1.665 -7.642 17.715 1.00 95.88 391 GLY A C 1
ATOM 2982 O O . GLY A 1 391 ? -1.045 -7.242 16.731 1.00 95.88 391 GLY A O 1
ATOM 2983 N N . SER A 1 392 ? -2.981 -7.834 17.723 1.00 97.25 392 SER A N 1
ATOM 2984 C CA . SER A 1 392 ? -3.800 -7.761 16.511 1.00 97.25 392 SER A CA 1
ATOM 2985 C C . SER A 1 392 ? -5.030 -6.894 16.709 1.00 97.25 392 SER A C 1
ATOM 2987 O O . SER A 1 392 ? -5.628 -6.858 17.790 1.00 97.25 392 SER A O 1
ATOM 2989 N N . ILE A 1 393 ? -5.460 -6.259 15.625 1.00 98.12 393 ILE A N 1
ATOM 2990 C CA . ILE A 1 393 ? -6.771 -5.640 15.507 1.00 98.12 393 ILE A CA 1
ATOM 2991 C C . ILE A 1 393 ? -7.680 -6.543 14.664 1.00 98.12 393 ILE A C 1
ATOM 2993 O O . ILE A 1 393 ? -7.293 -7.021 13.602 1.00 98.12 393 ILE A O 1
ATOM 2997 N N . ALA A 1 394 ? -8.894 -6.797 15.138 1.00 97.56 394 ALA A N 1
ATOM 2998 C CA . ALA A 1 394 ? -9.888 -7.613 14.451 1.00 97.56 394 ALA A CA 1
ATOM 2999 C C . ALA A 1 394 ? -11.256 -6.936 14.499 1.00 97.56 394 ALA A C 1
ATOM 3001 O O . ALA A 1 394 ? -11.537 -6.178 15.427 1.00 97.56 394 ALA A O 1
ATOM 3002 N N . GLY A 1 395 ? -12.107 -7.204 13.515 1.00 96.12 395 GLY A N 1
ATOM 3003 C CA . GLY A 1 395 ? -13.451 -6.635 13.446 1.00 96.12 395 GLY A CA 1
ATOM 3004 C C . GLY A 1 395 ? -14.531 -7.683 13.243 1.00 96.12 395 GLY A C 1
ATOM 3005 O O . GLY A 1 395 ? -14.250 -8.825 12.881 1.00 96.12 395 GLY A O 1
ATOM 3006 N N . ASP A 1 396 ? -15.781 -7.282 13.455 1.00 95.44 396 ASP A N 1
ATOM 3007 C CA . ASP A 1 396 ? -16.951 -8.077 13.072 1.00 95.44 396 ASP A CA 1
ATOM 3008 C C . ASP A 1 396 ? -16.947 -8.404 11.562 1.00 95.44 396 ASP A C 1
ATOM 3010 O O . ASP A 1 396 ? -16.625 -7.549 10.738 1.00 95.44 396 ASP A O 1
ATOM 3014 N N . ARG A 1 397 ? -17.361 -9.620 11.160 1.00 92.69 397 ARG A N 1
ATOM 3015 C CA . ARG A 1 397 ? -17.631 -9.935 9.742 1.00 92.69 397 ARG A CA 1
ATOM 3016 C C . ARG A 1 397 ? -18.908 -9.242 9.292 1.00 92.69 397 ARG A C 1
ATOM 3018 O O . ARG A 1 397 ? -19.998 -9.579 9.771 1.00 92.69 397 ARG A O 1
ATOM 3025 N N . LEU A 1 398 ? -18.752 -8.353 8.322 1.00 93.94 398 LEU A N 1
ATOM 3026 C CA . LEU A 1 398 ? -19.830 -7.598 7.700 1.00 93.94 398 LEU A CA 1
ATOM 3027 C C . LEU A 1 398 ? -20.487 -8.411 6.582 1.00 93.94 398 LEU A C 1
ATOM 3029 O O . LEU A 1 398 ? -19.823 -9.200 5.902 1.00 93.94 398 LEU A O 1
ATOM 3033 N N . ASP A 1 399 ? -21.796 -8.235 6.407 1.00 92.38 399 ASP A N 1
ATOM 3034 C CA . ASP A 1 399 ? -22.536 -8.860 5.307 1.00 92.38 399 ASP A CA 1
ATOM 3035 C C . ASP A 1 399 ? -22.408 -8.078 3.989 1.00 92.38 399 ASP A C 1
ATOM 3037 O O . ASP A 1 399 ? -22.689 -8.637 2.933 1.00 92.38 399 ASP A O 1
ATOM 3041 N N . GLU A 1 400 ? -21.967 -6.818 4.039 1.00 94.38 400 GLU A N 1
ATOM 3042 C CA . GLU A 1 400 ? -21.761 -5.961 2.868 1.00 94.38 400 GLU A CA 1
ATOM 3043 C C . GLU A 1 400 ? -20.597 -4.981 3.094 1.00 94.38 400 GLU A C 1
ATOM 3045 O O . GLU A 1 400 ? -20.330 -4.573 4.229 1.00 94.38 400 GLU A O 1
ATOM 3050 N N . TYR A 1 401 ? -19.912 -4.581 2.018 1.00 96.19 401 TYR A N 1
ATOM 3051 C CA . TYR A 1 401 ? -18.822 -3.605 2.079 1.00 96.19 401 TYR A CA 1
ATOM 3052 C C . TYR A 1 401 ? -19.365 -2.171 2.147 1.00 96.19 401 TYR A C 1
ATOM 3054 O O . TYR A 1 401 ? -19.823 -1.580 1.166 1.00 96.19 401 TYR A O 1
ATOM 3062 N N . THR A 1 402 ? -19.293 -1.579 3.337 1.00 96.12 402 THR A N 1
ATOM 3063 C CA . THR A 1 402 ? -19.833 -0.243 3.626 1.00 96.12 402 THR A CA 1
ATOM 3064 C C . THR A 1 402 ? -18.724 0.713 4.074 1.00 96.12 402 THR A C 1
ATOM 3066 O O . THR A 1 402 ? -18.659 1.106 5.241 1.00 96.12 402 THR A O 1
ATOM 3069 N N . HIS A 1 403 ? -17.821 1.063 3.156 1.00 94.38 403 HIS A N 1
ATOM 3070 C CA . HIS A 1 403 ? -16.594 1.832 3.419 1.00 94.38 403 HIS A CA 1
ATOM 3071 C C . HIS A 1 403 ? -16.772 3.218 4.052 1.00 94.38 403 HIS A C 1
ATOM 3073 O O . HIS A 1 403 ? -15.847 3.702 4.700 1.00 94.38 403 HIS A O 1
ATOM 3079 N N . TRP A 1 404 ? -17.944 3.856 3.944 1.00 94.94 404 TRP A N 1
ATOM 3080 C CA . TRP A 1 404 ? -18.191 5.133 4.639 1.00 94.94 404 TRP A CA 1
ATOM 3081 C C . TRP A 1 404 ? -18.359 4.910 6.145 1.00 94.94 404 TRP A C 1
ATOM 3083 O O . TRP A 1 404 ? -18.142 5.810 6.955 1.00 94.94 404 TRP A O 1
ATOM 3093 N N . ARG A 1 405 ? -18.786 3.703 6.528 1.00 95.81 405 ARG A N 1
ATOM 3094 C CA . ARG A 1 405 ? -19.253 3.353 7.873 1.00 95.81 405 ARG A CA 1
ATOM 3095 C C . ARG A 1 405 ? -18.345 2.390 8.608 1.00 95.81 405 ARG A C 1
ATOM 3097 O O . ARG A 1 405 ? -18.275 2.482 9.824 1.00 95.81 405 ARG A O 1
ATOM 3104 N N . ASN A 1 406 ? -17.714 1.476 7.883 1.00 97.38 406 ASN A N 1
ATOM 3105 C CA . ASN A 1 406 ? -16.875 0.411 8.405 1.00 97.38 406 ASN A CA 1
ATOM 3106 C C . ASN A 1 406 ? -15.480 0.541 7.804 1.00 97.38 406 ASN A C 1
ATOM 3108 O O . ASN A 1 406 ? -15.174 -0.029 6.752 1.00 97.38 406 ASN A O 1
ATOM 3112 N N . LYS A 1 407 ? -14.665 1.361 8.464 1.00 97.12 407 LYS A N 1
ATOM 3113 C CA . LYS A 1 407 ? -13.327 1.734 8.011 1.00 97.12 407 LYS A CA 1
ATOM 3114 C C . LYS A 1 407 ? -12.392 1.867 9.202 1.00 97.12 407 LYS A C 1
ATOM 3116 O O . LYS A 1 407 ? -12.785 2.407 10.237 1.00 97.12 407 LYS A O 1
ATOM 3121 N N . ILE A 1 408 ? -11.157 1.415 9.038 1.00 97.75 408 ILE A N 1
ATOM 3122 C CA . ILE A 1 408 ? -10.054 1.816 9.909 1.00 97.75 408 ILE A CA 1
ATOM 3123 C C . ILE A 1 408 ? -9.004 2.550 9.082 1.00 97.75 408 ILE A C 1
ATOM 3125 O O . ILE A 1 408 ? -8.738 2.176 7.944 1.00 97.75 408 ILE A O 1
ATOM 3129 N N . GLN A 1 409 ? -8.415 3.589 9.659 1.00 96.88 409 GLN A N 1
ATOM 3130 C CA . GLN A 1 409 ? -7.326 4.344 9.049 1.00 96.88 409 GLN A CA 1
ATOM 3131 C C . GLN A 1 409 ? -6.108 4.312 9.970 1.00 96.88 409 GLN A C 1
ATOM 3133 O O . GLN A 1 409 ? -6.236 4.603 11.160 1.00 96.88 409 GLN A O 1
ATOM 3138 N N . MET A 1 410 ? -4.943 3.966 9.432 1.00 97.00 410 MET A N 1
ATOM 3139 C CA . MET A 1 410 ? -3.662 3.922 10.141 1.00 97.00 410 MET A CA 1
ATOM 3140 C C . MET A 1 410 ? -2.785 5.052 9.610 1.00 97.00 410 MET A C 1
ATOM 3142 O O . MET A 1 410 ? -2.478 5.073 8.429 1.00 97.00 410 MET A O 1
ATOM 3146 N N . THR A 1 411 ? -2.391 5.997 10.459 1.00 95.75 411 THR A N 1
ATOM 3147 C CA . THR A 1 411 ? -1.683 7.228 10.053 1.00 95.75 411 THR A CA 1
ATOM 3148 C C . THR A 1 411 ? -0.467 7.495 10.944 1.00 95.75 411 THR A C 1
ATOM 3150 O O . THR A 1 411 ? -0.376 6.947 12.051 1.00 95.75 411 THR A O 1
ATOM 3153 N N . GLY A 1 412 ? 0.445 8.360 10.490 1.00 94.12 412 GLY A N 1
ATOM 3154 C CA . GLY A 1 412 ? 1.677 8.701 11.212 1.00 94.12 412 GLY A CA 1
ATOM 3155 C C . GLY A 1 412 ? 2.559 7.473 11.482 1.00 94.12 412 GLY A C 1
ATOM 3156 O O . GLY A 1 412 ? 2.573 6.532 10.695 1.00 94.12 412 GLY A O 1
ATOM 3157 N N . ASN A 1 413 ? 3.226 7.420 12.635 1.00 94.44 413 ASN A N 1
ATOM 3158 C CA . ASN A 1 413 ? 4.129 6.326 13.038 1.00 94.44 413 ASN A CA 1
ATOM 3159 C C . ASN A 1 413 ? 3.372 5.128 13.627 1.00 94.44 413 ASN A C 1
ATOM 3161 O O . ASN A 1 413 ? 3.766 4.564 14.654 1.00 94.44 413 ASN A O 1
ATOM 3165 N N . THR A 1 414 ? 2.230 4.771 13.040 1.00 97.56 414 THR A N 1
ATOM 3166 C CA . THR A 1 414 ? 1.472 3.612 13.513 1.00 97.56 414 THR A CA 1
ATOM 3167 C C . THR A 1 414 ? 2.241 2.330 13.196 1.00 97.56 414 THR A C 1
ATOM 3169 O O . THR A 1 414 ? 2.674 2.133 12.068 1.00 97.56 414 THR A O 1
ATOM 3172 N N . ARG A 1 415 ? 2.434 1.449 14.182 1.00 96.69 415 ARG A N 1
ATOM 3173 C CA . ARG A 1 415 ? 3.334 0.287 14.056 1.00 96.69 415 ARG A CA 1
ATOM 3174 C C . ARG A 1 415 ? 2.816 -0.963 14.760 1.00 96.69 415 ARG A C 1
ATOM 3176 O O . ARG A 1 415 ? 2.161 -0.867 15.801 1.00 96.69 415 ARG A O 1
ATOM 3183 N N . PHE A 1 416 ? 3.132 -2.132 14.205 1.00 97.62 416 PHE A N 1
ATOM 3184 C CA . PHE A 1 416 ? 2.678 -3.441 14.687 1.00 97.62 416 PHE A CA 1
ATOM 3185 C C . PHE A 1 416 ? 3.848 -4.352 15.048 1.00 97.62 416 PHE A C 1
ATOM 3187 O O . PHE A 1 416 ? 4.771 -4.513 14.259 1.00 97.62 416 PHE A O 1
ATOM 3194 N N . TYR A 1 417 ? 3.760 -5.026 16.196 1.00 96.88 417 TYR A N 1
ATOM 3195 C CA . TYR A 1 417 ? 4.718 -6.048 16.613 1.00 96.88 417 TYR A CA 1
ATOM 3196 C C . TYR A 1 417 ? 4.034 -7.186 17.370 1.00 96.88 417 TYR A C 1
ATOM 3198 O O . TYR A 1 417 ? 3.099 -6.973 18.142 1.00 96.88 417 TYR A O 1
ATOM 3206 N N . ILE A 1 418 ? 4.553 -8.403 17.215 1.00 95.88 418 ILE A N 1
ATOM 3207 C CA . ILE A 1 418 ? 4.122 -9.563 18.012 1.00 95.88 418 ILE A CA 1
ATOM 3208 C C . ILE A 1 418 ? 5.291 -10.416 18.516 1.00 95.88 418 ILE A C 1
ATOM 3210 O O . ILE A 1 418 ? 5.191 -11.041 19.579 1.00 95.88 418 ILE A O 1
ATOM 3214 N N . ASP A 1 419 ? 6.425 -10.400 17.812 1.00 93.88 419 ASP A N 1
ATOM 3215 C CA . ASP A 1 419 ? 7.655 -11.025 18.283 1.00 93.88 419 ASP A CA 1
ATOM 3216 C C . ASP A 1 419 ? 8.440 -10.051 19.183 1.00 93.88 419 ASP A C 1
ATOM 3218 O O . ASP A 1 419 ? 8.873 -8.996 18.722 1.00 93.88 419 ASP A O 1
ATOM 3222 N N . PRO A 1 420 ? 8.668 -10.372 20.472 1.00 95.19 420 PRO A N 1
ATOM 3223 C CA . PRO A 1 420 ? 9.520 -9.558 21.336 1.00 95.19 420 PRO A CA 1
ATOM 3224 C C . PRO A 1 420 ? 10.985 -9.489 20.876 1.00 95.19 420 PRO A C 1
ATOM 3226 O O . PRO A 1 420 ? 11.724 -8.665 21.412 1.00 95.19 420 PRO A O 1
ATOM 3229 N N . ASN A 1 421 ? 11.423 -10.347 19.951 1.00 93.88 421 ASN A N 1
ATOM 3230 C CA . ASN A 1 421 ? 12.778 -10.344 19.396 1.00 93.88 421 ASN A CA 1
ATOM 3231 C C . ASN A 1 421 ? 12.854 -9.754 17.982 1.00 93.88 421 ASN A C 1
ATOM 3233 O O . ASN A 1 421 ? 13.915 -9.851 17.371 1.00 93.88 421 ASN A O 1
ATOM 3237 N N . ASP A 1 422 ? 11.767 -9.161 17.479 1.00 91.56 422 ASP A N 1
ATOM 3238 C CA . ASP A 1 422 ? 11.764 -8.477 16.188 1.00 91.56 422 ASP A CA 1
ATOM 3239 C C . ASP A 1 422 ? 12.878 -7.402 16.168 1.00 91.56 422 ASP A C 1
ATOM 3241 O O . ASP A 1 422 ? 12.892 -6.533 17.052 1.00 91.56 422 ASP A O 1
ATOM 3245 N N . PRO A 1 423 ? 13.834 -7.457 15.220 1.00 89.25 423 PRO A N 1
ATOM 3246 C CA . PRO A 1 423 ? 14.906 -6.469 15.113 1.00 89.25 423 PRO A CA 1
ATOM 3247 C C . PRO A 1 423 ? 14.395 -5.031 15.002 1.00 89.25 423 PRO A C 1
ATOM 3249 O O . PRO A 1 423 ? 14.967 -4.131 15.622 1.00 89.25 423 PRO A O 1
ATOM 3252 N N . ASP A 1 424 ? 13.280 -4.819 14.304 1.00 88.69 424 ASP A N 1
ATOM 3253 C CA . ASP A 1 424 ? 12.718 -3.490 14.092 1.00 88.69 424 ASP A CA 1
ATOM 3254 C C . ASP A 1 424 ? 12.054 -2.965 15.361 1.00 88.69 424 ASP A C 1
ATOM 3256 O O . ASP A 1 424 ? 12.133 -1.767 15.632 1.00 88.69 424 ASP A O 1
ATOM 3260 N N . LEU A 1 425 ? 11.484 -3.848 16.194 1.00 93.94 425 LEU A N 1
ATOM 3261 C CA . LEU A 1 425 ? 11.061 -3.501 17.556 1.00 93.94 425 LEU A CA 1
ATOM 3262 C C . LEU A 1 425 ? 12.265 -3.131 18.421 1.00 93.94 425 LEU A C 1
ATOM 3264 O O . LEU A 1 425 ? 12.211 -2.157 19.170 1.00 93.94 425 LEU A O 1
ATOM 3268 N N . LEU A 1 426 ? 13.339 -3.922 18.356 1.00 94.56 426 LEU A N 1
ATOM 3269 C CA . LEU A 1 426 ? 14.550 -3.731 19.159 1.00 94.56 426 LEU A CA 1
ATOM 3270 C C . LEU A 1 426 ? 15.275 -2.419 18.839 1.00 94.56 426 LEU A C 1
ATOM 3272 O O . LEU A 1 426 ? 15.921 -1.858 19.727 1.00 94.56 426 LEU A O 1
ATOM 3276 N N . ALA A 1 427 ? 15.151 -1.934 17.604 1.00 90.62 427 ALA A N 1
ATOM 3277 C CA . ALA A 1 427 ? 15.683 -0.652 17.161 1.00 90.62 427 ALA A CA 1
ATOM 3278 C C . ALA A 1 427 ? 14.877 0.556 17.678 1.00 90.62 427 ALA A C 1
ATOM 3280 O O . ALA A 1 427 ? 15.384 1.679 17.665 1.00 90.62 427 ALA A O 1
ATOM 3281 N N . GLN A 1 428 ? 13.648 0.354 18.170 1.00 91.88 428 GLN A N 1
ATOM 3282 C CA . GLN A 1 428 ? 12.804 1.454 18.634 1.00 91.88 428 GLN A CA 1
ATOM 3283 C C . GLN A 1 428 ? 13.326 2.081 19.939 1.00 91.88 428 GLN A C 1
ATOM 3285 O O . GLN A 1 428 ? 13.775 1.373 20.849 1.00 91.88 428 GLN A O 1
ATOM 3290 N N . PRO A 1 429 ? 13.178 3.407 20.122 1.00 92.44 429 PRO A N 1
ATOM 3291 C CA . PRO A 1 429 ? 13.616 4.091 21.341 1.00 92.44 429 PRO A CA 1
ATOM 3292 C C . PRO A 1 429 ? 12.896 3.601 22.610 1.00 92.44 429 PRO A C 1
ATOM 3294 O O . PRO A 1 429 ? 13.436 3.701 23.714 1.00 92.44 429 PRO A O 1
ATOM 3297 N N . ASP A 1 430 ? 11.692 3.048 22.473 1.00 94.31 430 ASP A N 1
ATOM 3298 C CA . ASP A 1 430 ? 10.862 2.514 23.551 1.00 94.31 430 ASP A CA 1
ATOM 3299 C C . ASP A 1 430 ? 10.839 0.973 23.626 1.00 94.31 430 ASP A C 1
ATOM 3301 O O . ASP A 1 430 ? 10.044 0.404 24.383 1.00 94.31 430 ASP A O 1
ATOM 3305 N N . ALA A 1 431 ? 11.759 0.291 22.927 1.00 96.69 431 ALA A N 1
ATOM 3306 C CA . ALA A 1 431 ? 11.831 -1.170 22.805 1.00 96.69 431 ALA A CA 1
ATOM 3307 C C . ALA A 1 431 ? 11.664 -1.922 24.135 1.00 96.69 431 ALA A C 1
ATOM 3309 O O . ALA A 1 431 ? 10.883 -2.867 24.227 1.00 96.69 431 ALA A O 1
ATOM 3310 N N . ALA A 1 432 ? 12.346 -1.489 25.203 1.00 96.56 432 ALA A N 1
ATOM 3311 C CA . ALA A 1 432 ? 12.286 -2.159 26.506 1.00 96.56 432 ALA A CA 1
ATOM 3312 C C . ALA A 1 432 ? 10.860 -2.215 27.093 1.00 96.56 432 ALA A C 1
ATOM 3314 O O . ALA A 1 432 ? 10.489 -3.202 27.735 1.00 96.56 432 ALA A O 1
ATOM 3315 N N . THR A 1 433 ? 10.055 -1.173 26.867 1.00 94.88 433 THR A N 1
ATOM 3316 C CA . THR A 1 433 ? 8.651 -1.124 27.297 1.00 94.88 433 THR A CA 1
ATOM 3317 C C . THR A 1 433 ? 7.806 -2.070 26.449 1.00 94.88 433 THR A C 1
ATOM 3319 O O . THR A 1 433 ? 7.071 -2.895 26.999 1.00 94.88 433 THR A O 1
ATOM 3322 N N . LEU A 1 434 ? 7.965 -2.016 25.123 1.00 95.75 434 LEU A N 1
ATOM 3323 C CA . LEU A 1 434 ? 7.230 -2.863 24.178 1.00 95.75 434 LEU A CA 1
ATOM 3324 C C . LEU A 1 434 ? 7.508 -4.354 24.423 1.00 95.75 434 LEU A C 1
ATOM 3326 O O . LEU A 1 434 ? 6.579 -5.151 24.576 1.00 95.75 434 LEU A O 1
ATOM 3330 N N . GLN A 1 435 ? 8.780 -4.724 24.594 1.00 96.94 435 GLN A N 1
ATOM 3331 C CA . GLN A 1 435 ? 9.185 -6.079 24.972 1.00 96.94 435 GLN A CA 1
ATOM 3332 C C . GLN A 1 435 ? 8.571 -6.520 26.299 1.00 96.94 435 GLN A C 1
ATOM 3334 O O . GLN A 1 435 ? 8.174 -7.676 26.444 1.00 96.94 435 GLN A O 1
ATOM 3339 N N . GLY A 1 436 ? 8.503 -5.625 27.288 1.00 95.50 436 GLY A N 1
ATOM 3340 C CA . GLY A 1 436 ? 7.879 -5.914 28.577 1.00 95.50 436 GLY A CA 1
ATOM 3341 C C . GLY A 1 436 ? 6.409 -6.313 28.427 1.00 95.50 436 GLY A C 1
ATOM 3342 O O . GLY A 1 436 ? 5.968 -7.285 29.044 1.00 95.50 436 GLY A O 1
ATOM 3343 N N . HIS A 1 437 ? 5.666 -5.611 27.570 1.00 95.00 437 HIS A N 1
ATOM 3344 C CA . HIS A 1 437 ? 4.269 -5.926 27.273 1.00 95.00 437 HIS A CA 1
ATOM 3345 C C . HIS A 1 437 ? 4.110 -7.248 26.514 1.00 95.00 437 HIS A C 1
ATOM 3347 O O . HIS A 1 437 ? 3.292 -8.074 26.930 1.00 95.00 437 HIS A O 1
ATOM 3353 N N . LEU A 1 438 ? 4.910 -7.479 25.467 1.00 96.38 438 LEU A N 1
ATOM 3354 C CA . LEU A 1 438 ? 4.871 -8.711 24.669 1.00 96.38 438 LEU A CA 1
ATOM 3355 C C . LEU A 1 438 ? 5.243 -9.948 25.494 1.00 96.38 438 LEU A C 1
ATOM 3357 O O . LEU A 1 438 ? 4.542 -10.954 25.448 1.00 96.38 438 LEU A O 1
ATOM 3361 N N . ASN A 1 439 ? 6.282 -9.867 26.327 1.00 95.38 439 ASN A N 1
ATOM 3362 C CA . ASN A 1 439 ? 6.661 -10.956 27.237 1.00 95.38 439 ASN A CA 1
ATOM 3363 C C . ASN A 1 439 ? 5.614 -11.219 28.334 1.00 95.38 439 ASN A C 1
ATOM 3365 O O . ASN A 1 439 ? 5.648 -12.261 28.988 1.00 95.38 439 ASN A O 1
ATOM 3369 N N . GLY A 1 440 ? 4.689 -10.279 28.548 1.00 93.62 440 GLY A N 1
ATOM 3370 C CA . GLY A 1 440 ? 3.528 -10.454 29.414 1.00 93.62 440 GLY A CA 1
ATOM 3371 C C . GLY A 1 440 ? 2.363 -11.206 28.759 1.00 93.62 440 GLY A C 1
ATOM 3372 O O . GLY A 1 440 ? 1.417 -11.561 29.463 1.00 93.62 440 GLY A O 1
ATOM 3373 N N . LEU A 1 441 ? 2.387 -11.430 27.442 1.00 93.88 441 LEU A N 1
ATOM 3374 C CA . LEU A 1 441 ? 1.438 -12.299 26.740 1.00 93.88 441 LEU A CA 1
ATOM 3375 C C . LEU A 1 441 ? 1.894 -13.759 26.833 1.00 93.88 441 LEU A C 1
ATOM 3377 O O . LEU A 1 441 ? 3.093 -14.053 26.871 1.00 93.88 441 LEU A O 1
ATOM 3381 N N . SER A 1 442 ? 0.940 -14.693 26.873 1.00 94.19 442 SER A N 1
ATOM 3382 C CA . SER A 1 442 ? 1.289 -16.113 26.845 1.00 94.19 442 SER A CA 1
ATOM 3383 C C . SER A 1 442 ? 1.909 -16.487 25.492 1.00 94.19 442 SER A C 1
ATOM 3385 O O . SER A 1 442 ? 1.714 -15.796 24.493 1.00 94.19 442 SER A O 1
ATOM 3387 N N . ALA A 1 443 ? 2.704 -17.559 25.451 1.00 93.06 443 ALA A N 1
ATOM 3388 C CA . ALA A 1 443 ? 3.277 -18.025 24.188 1.00 93.06 443 ALA A CA 1
ATOM 3389 C C . ALA A 1 443 ? 2.178 -18.440 23.196 1.00 93.06 443 ALA A C 1
ATOM 3391 O O . ALA A 1 443 ? 2.256 -18.063 22.034 1.00 93.06 443 ALA A O 1
ATOM 3392 N N . ASP A 1 444 ? 1.141 -19.127 23.685 1.00 92.38 444 ASP A N 1
ATOM 3393 C CA . ASP A 1 444 ? 0.008 -19.573 22.871 1.00 92.38 444 ASP A CA 1
ATOM 3394 C C . ASP A 1 444 ? -0.768 -18.379 22.291 1.00 92.38 444 ASP A C 1
ATOM 3396 O O . ASP A 1 444 ? -1.060 -18.368 21.097 1.00 92.38 444 ASP A O 1
ATOM 3400 N N . ASP A 1 445 ? -1.024 -17.334 23.093 1.00 92.44 445 ASP A N 1
ATOM 3401 C CA . ASP A 1 445 ? -1.676 -16.116 22.592 1.00 92.44 445 ASP A CA 1
ATOM 3402 C C . ASP A 1 445 ? -0.813 -15.431 21.533 1.00 92.44 445 ASP A C 1
ATOM 3404 O O . ASP A 1 445 ? -1.330 -15.013 20.505 1.00 92.44 445 ASP A O 1
ATOM 3408 N N . ARG A 1 446 ? 0.507 -15.327 21.744 1.00 94.50 446 ARG A N 1
ATOM 3409 C CA . ARG A 1 446 ? 1.403 -14.719 20.747 1.00 94.50 446 ARG A CA 1
ATOM 3410 C C . ARG A 1 446 ? 1.430 -15.504 19.442 1.00 94.50 446 ARG A C 1
ATOM 3412 O O . ARG A 1 446 ? 1.443 -14.888 18.385 1.00 94.50 446 ARG A O 1
ATOM 3419 N N . THR A 1 447 ? 1.422 -16.834 19.507 1.00 93.19 447 THR A N 1
ATOM 3420 C CA . THR A 1 447 ? 1.324 -17.681 18.313 1.00 93.19 447 THR A CA 1
ATOM 3421 C C . THR A 1 447 ? 0.025 -17.429 17.560 1.00 93.19 447 THR A C 1
ATOM 3423 O O . THR A 1 447 ? 0.046 -17.381 16.335 1.00 93.19 447 THR A O 1
ATOM 3426 N N . GLU A 1 448 ? -1.086 -17.243 18.270 1.00 93.62 448 GLU A N 1
ATOM 3427 C CA . GLU A 1 448 ? -2.372 -17.028 17.616 1.00 93.62 448 GLU A CA 1
ATOM 3428 C C . GLU A 1 448 ? -2.515 -15.605 17.044 1.00 93.62 448 GLU A C 1
ATOM 3430 O O . GLU A 1 448 ? -2.904 -15.415 15.895 1.00 93.62 448 GLU A O 1
ATOM 3435 N N . LEU A 1 449 ? -2.068 -14.590 17.786 1.00 95.62 449 LEU A N 1
ATOM 3436 C CA . LEU A 1 449 ? -1.991 -13.204 17.305 1.00 95.62 449 LEU A CA 1
ATOM 3437 C C . LEU A 1 449 ? -1.066 -13.059 16.082 1.00 95.62 449 LEU A C 1
ATOM 3439 O O . LEU A 1 449 ? -1.320 -12.238 15.206 1.00 95.62 449 LEU A O 1
ATOM 3443 N N . ALA A 1 450 ? -0.011 -13.872 15.983 1.00 94.56 450 ALA A N 1
ATOM 3444 C CA . ALA A 1 450 ? 0.910 -13.840 14.849 1.00 94.56 450 ALA A CA 1
ATOM 3445 C C . ALA A 1 450 ? 0.284 -14.307 13.523 1.00 94.56 450 ALA A C 1
ATOM 3447 O O . ALA A 1 450 ? 0.846 -14.013 12.468 1.00 94.56 450 ALA A O 1
ATOM 3448 N N . LYS A 1 451 ? -0.873 -14.987 13.544 1.00 93.81 451 LYS A N 1
ATOM 3449 C CA . LYS A 1 451 ? -1.563 -15.408 12.315 1.00 93.81 451 LYS A CA 1
ATOM 3450 C C . LYS A 1 451 ? -2.186 -14.249 11.538 1.00 93.81 451 LYS A C 1
ATOM 3452 O O . LYS A 1 451 ? -2.454 -14.395 10.352 1.00 93.81 451 LYS A O 1
ATOM 3457 N N . SER A 1 452 ? -2.464 -13.115 12.185 1.00 95.38 452 SER A N 1
ATOM 3458 C CA . SER A 1 452 ? -2.933 -11.900 11.513 1.00 95.38 452 SER A CA 1
ATOM 3459 C C . SER A 1 452 ? -2.811 -10.691 12.431 1.00 95.38 452 SER A C 1
ATOM 3461 O O . SER A 1 452 ? -3.283 -10.720 13.566 1.00 95.38 452 SER A O 1
ATOM 3463 N N . SER A 1 453 ? -2.215 -9.612 11.932 1.00 95.81 453 SER A N 1
ATOM 3464 C CA . SER A 1 453 ? -2.147 -8.327 12.636 1.00 95.81 453 SER A CA 1
ATOM 3465 C C . SER A 1 453 ? -3.403 -7.489 12.434 1.00 95.81 453 SER A C 1
ATOM 3467 O O . SER A 1 453 ? -3.830 -6.799 13.358 1.00 95.81 453 SER A O 1
ATOM 3469 N N . ILE A 1 454 ? -4.014 -7.577 11.250 1.00 97.75 454 ILE A N 1
ATOM 3470 C CA . ILE A 1 454 ? -5.268 -6.913 10.896 1.00 97.75 454 ILE A CA 1
ATOM 3471 C C . ILE A 1 454 ? -6.219 -7.970 10.325 1.00 97.75 454 ILE A C 1
ATOM 3473 O O . ILE A 1 454 ? -6.045 -8.409 9.190 1.00 97.75 454 ILE A O 1
ATOM 3477 N N . LEU A 1 455 ? -7.238 -8.357 11.096 1.00 97.56 455 LEU A N 1
ATOM 3478 C CA . LEU A 1 455 ? -8.289 -9.296 10.689 1.00 97.56 455 LEU A CA 1
ATOM 3479 C C . LEU A 1 455 ? -9.624 -8.560 10.499 1.00 97.56 455 LEU A C 1
ATOM 3481 O O . LEU A 1 455 ? -10.498 -8.580 11.371 1.00 97.56 455 LEU A O 1
ATOM 3485 N N . MET A 1 456 ? -9.788 -7.900 9.353 1.00 97.31 456 MET A N 1
ATOM 3486 C CA . MET A 1 456 ? -10.914 -7.003 9.064 1.00 97.31 456 MET A CA 1
ATOM 3487 C C . MET A 1 456 ? -11.636 -7.370 7.749 1.00 97.31 456 MET A C 1
ATOM 3489 O O . MET A 1 456 ? -11.761 -6.543 6.843 1.00 97.31 456 MET A O 1
ATOM 3493 N N . PRO A 1 457 ? -12.139 -8.611 7.590 1.00 95.81 457 PRO A N 1
ATOM 3494 C CA . PRO A 1 457 ? -12.775 -9.034 6.345 1.00 95.81 457 PRO A CA 1
ATOM 3495 C C . PRO A 1 457 ? -14.055 -8.232 6.062 1.00 95.81 457 PRO A C 1
ATOM 3497 O O . PRO A 1 457 ? -14.951 -8.143 6.904 1.00 95.81 457 PRO A O 1
ATOM 3500 N N . GLY A 1 458 ? -14.153 -7.674 4.855 1.00 95.56 458 GLY A N 1
ATOM 3501 C CA . GLY A 1 458 ? -15.262 -6.818 4.424 1.00 95.56 458 GLY A CA 1
ATOM 3502 C C . GLY A 1 458 ? -15.176 -5.357 4.883 1.00 95.56 458 GLY A C 1
ATOM 3503 O O . GLY A 1 458 ? -16.094 -4.593 4.597 1.00 95.56 458 GLY A O 1
ATOM 3504 N N . TRP A 1 459 ? -14.102 -4.948 5.565 1.00 97.88 459 TRP A N 1
ATOM 3505 C CA . TRP A 1 459 ? -13.877 -3.553 5.967 1.00 97.88 459 TRP A CA 1
ATOM 3506 C C . TRP A 1 459 ? -13.040 -2.791 4.939 1.00 97.88 459 TRP A C 1
ATOM 3508 O O . TRP A 1 459 ? -12.311 -3.390 4.152 1.00 97.88 459 TRP A O 1
ATOM 3518 N N . SER A 1 460 ? -13.112 -1.461 4.966 1.00 97.38 460 SER A N 1
ATOM 3519 C CA . SER A 1 460 ? -12.100 -0.609 4.331 1.00 97.38 460 SER A CA 1
ATOM 3520 C C . SER A 1 460 ? -10.924 -0.413 5.287 1.00 97.38 460 SER A C 1
ATOM 3522 O O . SER A 1 460 ? -11.137 -0.132 6.469 1.00 97.38 460 SER A O 1
ATOM 3524 N N . VAL A 1 461 ? -9.699 -0.534 4.789 1.00 97.19 461 VAL A N 1
ATOM 3525 C CA . VAL A 1 461 ? -8.478 -0.260 5.556 1.00 97.19 461 VAL A CA 1
ATOM 3526 C C . VAL A 1 461 ? -7.637 0.731 4.768 1.00 97.19 461 VAL A C 1
ATOM 3528 O O . VAL A 1 461 ? -7.207 0.409 3.670 1.00 97.19 461 VAL A O 1
ATOM 3531 N N . ASP A 1 462 ? -7.364 1.896 5.343 1.00 95.19 462 ASP A N 1
ATOM 3532 C CA . ASP A 1 462 ? -6.489 2.882 4.708 1.00 95.19 462 ASP A CA 1
ATOM 3533 C C . ASP A 1 462 ? -5.212 3.019 5.536 1.00 95.19 462 ASP A C 1
ATOM 3535 O O . ASP A 1 462 ? -5.250 3.038 6.773 1.00 95.19 462 ASP A O 1
ATOM 3539 N N . VAL A 1 463 ? -4.077 3.112 4.859 1.00 95.06 463 VAL A N 1
ATOM 3540 C CA . VAL A 1 463 ? -2.743 3.161 5.450 1.00 95.06 463 VAL A CA 1
ATOM 3541 C C . VAL A 1 463 ? -2.020 4.396 4.929 1.00 95.06 463 VAL A C 1
ATOM 3543 O O . VAL A 1 463 ? -1.957 4.631 3.726 1.00 95.06 463 VAL A O 1
ATOM 3546 N N . GLY A 1 464 ? -1.468 5.170 5.855 1.00 89.56 464 GLY A N 1
ATOM 3547 C CA . GLY A 1 464 ? -0.858 6.461 5.584 1.00 89.56 464 GLY A CA 1
ATOM 3548 C C . GLY A 1 464 ? -1.896 7.551 5.320 1.00 89.56 464 GLY A C 1
ATOM 3549 O O . GLY A 1 464 ? -3.000 7.518 5.869 1.00 89.56 464 GLY A O 1
ATOM 3550 N N . ASN A 1 465 ? -1.516 8.562 4.545 1.00 78.69 465 ASN A N 1
ATOM 3551 C CA . ASN A 1 465 ? -2.304 9.774 4.323 1.00 78.69 465 ASN A CA 1
ATOM 3552 C C . ASN A 1 465 ? -2.277 10.164 2.834 1.00 78.69 465 ASN A C 1
ATOM 3554 O O . ASN A 1 465 ? -1.319 9.856 2.128 1.00 78.69 465 ASN A O 1
ATOM 3558 N N . PHE A 1 466 ? -3.340 10.824 2.366 1.00 72.31 466 PHE A N 1
ATOM 3559 C CA . PHE A 1 466 ? -3.431 11.399 1.019 1.00 72.31 466 PHE A CA 1
ATOM 3560 C C . PHE A 1 466 ? -2.455 12.561 0.837 1.00 72.31 466 PHE A C 1
ATOM 3562 O O . PHE A 1 466 ? -1.867 12.714 -0.230 1.00 72.31 466 PHE A O 1
ATOM 3569 N N . ASP A 1 467 ? -2.238 13.329 1.903 1.00 72.00 467 ASP A N 1
ATOM 3570 C CA . ASP A 1 467 ? -1.150 14.292 1.969 1.00 72.00 467 ASP A CA 1
ATOM 3571 C C . ASP A 1 467 ? 0.108 13.571 2.456 1.00 72.00 467 ASP A C 1
ATOM 3573 O O . ASP A 1 467 ? 0.167 13.126 3.606 1.00 72.00 467 ASP A O 1
ATOM 3577 N N . ASN A 1 468 ? 1.115 13.446 1.589 1.00 81.44 468 ASN A N 1
ATOM 3578 C CA . ASN A 1 468 ? 2.396 12.886 2.000 1.00 81.44 468 ASN A CA 1
ATOM 3579 C C . ASN A 1 468 ? 3.031 13.764 3.095 1.00 81.44 468 ASN A C 1
ATOM 3581 O O . ASN A 1 468 ? 3.089 14.990 2.980 1.00 81.44 468 ASN A O 1
ATOM 3585 N N . GLU A 1 469 ? 3.521 13.136 4.159 1.00 84.62 469 GLU A N 1
ATOM 3586 C CA . GLU A 1 469 ? 4.221 13.812 5.249 1.00 84.62 469 GLU A CA 1
ATOM 3587 C C . GLU A 1 469 ? 5.718 13.541 5.101 1.00 84.62 469 GLU A C 1
ATOM 3589 O O . GLU A 1 469 ? 6.129 12.389 5.060 1.00 84.62 469 GLU A O 1
ATOM 3594 N N . GLN A 1 470 ? 6.536 14.596 5.037 1.00 86.06 470 GLN A N 1
ATOM 3595 C CA . GLN A 1 470 ? 7.991 14.485 4.913 1.00 86.06 470 GLN A CA 1
ATOM 3596 C C . GLN A 1 470 ? 8.674 15.295 6.017 1.00 86.06 470 GLN A C 1
ATOM 3598 O O . GLN A 1 470 ? 8.429 16.498 6.165 1.00 86.06 470 GLN A O 1
ATOM 3603 N N . ALA A 1 471 ? 9.550 14.650 6.788 1.00 88.50 471 ALA A N 1
ATOM 3604 C CA . ALA A 1 471 ? 10.379 15.340 7.769 1.00 88.50 471 ALA A CA 1
ATOM 3605 C C . ALA A 1 471 ? 11.605 15.989 7.105 1.00 88.50 471 ALA A C 1
ATOM 3607 O O . ALA A 1 471 ? 12.006 15.638 5.997 1.00 88.50 471 ALA A O 1
ATOM 3608 N N . ALA A 1 472 ? 12.208 16.964 7.794 1.00 86.69 472 ALA A N 1
ATOM 3609 C CA . ALA A 1 472 ? 13.417 17.629 7.303 1.00 86.69 472 ALA A CA 1
ATOM 3610 C C . ALA A 1 472 ? 14.617 16.671 7.225 1.00 86.69 472 ALA A C 1
ATOM 3612 O O . ALA A 1 472 ? 15.414 16.773 6.298 1.00 86.69 472 ALA A O 1
ATOM 3613 N N . ASP A 1 473 ? 14.735 15.768 8.202 1.00 87.81 473 ASP A N 1
ATOM 3614 C CA . ASP A 1 473 ? 15.586 14.584 8.111 1.00 87.81 473 ASP A CA 1
ATOM 3615 C C . ASP A 1 473 ? 14.703 13.426 7.623 1.00 87.81 473 ASP A C 1
ATOM 3617 O O . ASP A 1 473 ? 13.723 13.107 8.304 1.00 87.81 473 ASP A O 1
ATOM 3621 N N . PRO A 1 474 ? 14.992 12.805 6.467 1.00 87.25 474 PRO A N 1
ATOM 3622 C CA . PRO A 1 474 ? 14.205 11.687 5.968 1.00 87.25 474 PRO A CA 1
ATOM 3623 C C . PRO A 1 474 ? 14.031 10.546 6.974 1.00 87.25 474 PRO A C 1
ATOM 3625 O O . PRO A 1 474 ? 12.952 9.959 7.010 1.00 87.25 474 PRO A O 1
ATOM 3628 N N . ALA A 1 475 ? 15.019 10.289 7.838 1.00 84.88 475 ALA A N 1
ATOM 3629 C CA . ALA A 1 475 ? 14.946 9.237 8.854 1.00 84.88 475 ALA A CA 1
ATOM 3630 C C . ALA A 1 475 ? 13.909 9.518 9.961 1.00 84.88 475 ALA A C 1
ATOM 3632 O O . ALA A 1 475 ? 13.473 8.595 10.648 1.00 84.88 475 ALA A O 1
ATOM 3633 N N . ASP A 1 476 ? 13.496 10.780 10.123 1.00 89.06 476 ASP A N 1
ATOM 3634 C CA . ASP A 1 476 ? 12.440 11.197 11.052 1.00 89.06 476 ASP A CA 1
ATOM 3635 C C . ASP A 1 476 ? 11.045 11.211 10.389 1.00 89.06 476 ASP A C 1
ATOM 3637 O O . ASP A 1 476 ? 10.058 11.590 11.029 1.00 89.06 476 ASP A O 1
ATOM 3641 N N . THR A 1 477 ? 10.944 10.842 9.105 1.00 90.31 477 THR A N 1
ATOM 3642 C CA . THR A 1 477 ? 9.680 10.867 8.357 1.00 90.31 477 THR A CA 1
ATOM 3643 C C . THR A 1 477 ? 8.691 9.866 8.942 1.00 90.31 477 THR A C 1
ATOM 3645 O O . THR A 1 477 ? 9.043 8.699 9.144 1.00 90.31 477 THR A O 1
ATOM 3648 N N . PRO A 1 478 ? 7.441 10.283 9.207 1.00 90.69 478 PRO A N 1
ATOM 3649 C CA . PRO A 1 478 ? 6.436 9.358 9.678 1.00 90.69 478 PRO A CA 1
ATOM 3650 C C . PRO A 1 478 ? 6.182 8.209 8.710 1.00 90.69 478 PRO A C 1
ATOM 3652 O O . PRO A 1 478 ? 5.934 8.426 7.530 1.00 90.69 478 PRO A O 1
ATOM 3655 N N . SER A 1 479 ? 6.222 6.982 9.227 1.00 92.94 479 SER A N 1
ATOM 3656 C CA . SER A 1 479 ? 6.018 5.768 8.439 1.00 92.94 479 SER A CA 1
ATOM 3657 C C . SER A 1 479 ? 5.100 4.803 9.170 1.00 92.94 479 SER A C 1
ATOM 3659 O O . SER A 1 479 ? 5.327 4.475 10.343 1.00 92.94 479 SER A O 1
ATOM 3661 N N . VAL A 1 480 ? 4.068 4.325 8.472 1.00 96.31 480 VAL A N 1
ATOM 3662 C CA . VAL A 1 480 ? 3.230 3.246 8.995 1.00 96.31 480 VAL A CA 1
ATOM 3663 C C . VAL A 1 480 ? 3.949 1.918 8.779 1.00 96.31 480 VAL A C 1
ATOM 3665 O O . VAL A 1 480 ? 4.230 1.534 7.647 1.00 96.31 480 VAL A O 1
ATOM 3668 N N . ASN A 1 481 ? 4.215 1.186 9.861 1.00 95.50 481 ASN A N 1
ATOM 3669 C CA . ASN A 1 481 ? 4.903 -0.100 9.802 1.00 95.50 481 ASN A CA 1
ATOM 3670 C C . ASN A 1 481 ? 3.944 -1.256 10.117 1.00 95.50 481 ASN A C 1
ATOM 3672 O O . ASN A 1 481 ? 3.540 -1.466 11.268 1.00 95.50 481 ASN A O 1
ATOM 3676 N N . LEU A 1 482 ? 3.564 -2.014 9.093 1.00 95.25 482 LEU A N 1
ATOM 3677 C CA . LEU A 1 482 ? 2.669 -3.158 9.224 1.00 95.25 482 LEU A CA 1
ATOM 3678 C C . LEU A 1 482 ? 3.448 -4.473 9.147 1.00 95.25 482 LEU A C 1
ATOM 3680 O O . LEU A 1 482 ? 4.337 -4.654 8.318 1.00 95.25 482 LEU A O 1
ATOM 3684 N N . ARG A 1 483 ? 3.070 -5.427 10.000 1.00 93.31 483 ARG A N 1
ATOM 3685 C CA . ARG A 1 483 ? 3.702 -6.751 10.090 1.00 93.31 483 ARG A CA 1
ATOM 3686 C C . ARG A 1 483 ? 2.664 -7.856 10.009 1.00 93.31 483 ARG A C 1
ATOM 3688 O O . ARG A 1 483 ? 1.601 -7.724 10.602 1.00 93.31 483 ARG A O 1
ATOM 3695 N N . GLY A 1 484 ? 2.981 -8.969 9.357 1.00 92.88 484 GLY A N 1
ATOM 3696 C CA . GLY A 1 484 ? 2.146 -10.176 9.342 1.00 92.88 484 GLY A CA 1
ATOM 3697 C C . GLY A 1 484 ? 1.004 -10.152 8.320 1.00 92.88 484 GLY A C 1
ATOM 3698 O O . GLY A 1 484 ? 1.047 -9.437 7.322 1.00 92.88 484 GLY A O 1
ATOM 3699 N N . VAL A 1 485 ? -0.012 -10.992 8.522 1.00 95.31 485 VAL A N 1
ATOM 3700 C CA . VAL A 1 485 ? -1.119 -11.134 7.560 1.00 95.31 485 VAL A CA 1
ATOM 3701 C C . VAL A 1 485 ? -2.179 -10.054 7.783 1.00 95.31 485 VAL A C 1
ATOM 3703 O O . VAL A 1 485 ? -2.744 -9.942 8.876 1.00 95.31 485 VAL A O 1
ATOM 3706 N N . ILE A 1 486 ? -2.477 -9.302 6.725 1.00 96.38 486 ILE A N 1
ATOM 3707 C CA . ILE A 1 486 ? -3.458 -8.218 6.683 1.00 96.38 486 ILE A CA 1
ATOM 3708 C C . ILE A 1 486 ? -4.629 -8.660 5.810 1.00 96.38 486 ILE A C 1
ATOM 3710 O O . ILE A 1 486 ? -4.481 -8.914 4.613 1.00 96.38 486 ILE A O 1
ATOM 3714 N N . ILE A 1 487 ? -5.802 -8.745 6.424 1.00 96.88 487 ILE A N 1
ATOM 3715 C CA . ILE A 1 487 ? -7.058 -9.138 5.795 1.00 96.88 487 ILE A CA 1
ATOM 3716 C C . ILE A 1 487 ? -7.991 -7.940 5.807 1.00 96.88 487 ILE A C 1
ATOM 3718 O O . ILE A 1 487 ? -8.336 -7.428 6.874 1.00 96.88 487 ILE A O 1
ATOM 3722 N N . SER A 1 488 ? -8.424 -7.532 4.619 1.00 97.25 488 SER A N 1
ATOM 3723 C CA . SER A 1 488 ? -9.325 -6.398 4.428 1.00 97.25 488 SER A CA 1
ATOM 3724 C C . SER A 1 488 ? -10.392 -6.705 3.379 1.00 97.25 488 SER A C 1
ATOM 3726 O O . SER A 1 488 ? -10.275 -7.667 2.622 1.00 97.25 488 SER A O 1
ATOM 3728 N N . GLY A 1 489 ? -11.465 -5.920 3.319 1.00 96.88 489 GLY A N 1
ATOM 3729 C CA . GLY A 1 489 ? -12.320 -5.841 2.131 1.00 96.88 489 GLY A CA 1
ATOM 3730 C C . GLY A 1 489 ? -11.545 -5.223 0.971 1.00 96.88 489 GLY A C 1
ATOM 3731 O O . GLY A 1 489 ? -11.297 -5.898 -0.027 1.00 96.88 489 GLY A O 1
ATOM 3732 N N . ILE A 1 490 ? -11.124 -3.975 1.170 1.00 96.00 490 ILE A N 1
ATOM 3733 C CA . ILE A 1 490 ? -10.217 -3.202 0.311 1.00 96.00 490 ILE A CA 1
ATOM 3734 C C . ILE A 1 490 ? -9.146 -2.576 1.198 1.00 96.00 490 ILE A C 1
ATOM 3736 O O . ILE A 1 490 ? -9.427 -2.210 2.345 1.00 96.00 490 ILE A O 1
ATOM 3740 N N . LEU A 1 491 ? -7.934 -2.459 0.672 1.00 95.75 491 LEU A N 1
ATOM 3741 C CA . LEU A 1 491 ? -6.825 -1.798 1.335 1.00 95.75 491 LEU A CA 1
ATOM 3742 C C . LEU A 1 491 ? -6.209 -0.759 0.407 1.00 95.75 491 LEU A C 1
ATOM 3744 O O . LEU A 1 491 ? -5.835 -1.120 -0.705 1.00 95.75 491 LEU A O 1
ATOM 3748 N N . ASP A 1 492 ? -6.065 0.460 0.917 1.00 93.06 492 ASP A N 1
ATOM 3749 C CA . ASP A 1 492 ? -5.346 1.542 0.254 1.00 93.06 492 ASP A CA 1
ATOM 3750 C C . ASP A 1 492 ? -4.113 1.935 1.071 1.00 93.06 492 ASP A C 1
ATOM 3752 O O . ASP A 1 492 ? -4.186 2.035 2.298 1.00 93.06 492 ASP A O 1
ATOM 3756 N N . VAL A 1 493 ? -2.975 2.156 0.412 1.00 94.25 493 VAL A N 1
ATOM 3757 C CA . VAL A 1 493 ? -1.718 2.591 1.041 1.00 94.25 493 VAL A CA 1
ATOM 3758 C C . VAL A 1 493 ? -1.169 3.797 0.295 1.00 94.25 493 VAL A C 1
ATOM 3760 O O . VAL A 1 493 ? -0.907 3.720 -0.905 1.00 94.25 493 VAL A O 1
ATOM 3763 N N . ARG A 1 494 ? -0.972 4.903 1.012 1.00 89.62 494 ARG A N 1
ATOM 3764 C CA . ARG A 1 494 ? -0.469 6.176 0.479 1.00 89.62 494 ARG A CA 1
ATOM 3765 C C . ARG A 1 494 ? 0.582 6.776 1.413 1.00 89.62 494 ARG A C 1
ATOM 3767 O O . ARG A 1 494 ? 0.607 6.462 2.601 1.00 89.62 494 ARG A O 1
ATOM 3774 N N . GLY A 1 495 ? 1.429 7.659 0.891 1.00 90.38 495 GLY A N 1
ATOM 3775 C CA . GLY A 1 495 ? 2.532 8.251 1.651 1.00 90.38 495 GLY A CA 1
ATOM 3776 C C . GLY A 1 495 ? 3.613 7.220 1.979 1.00 90.38 495 GLY A C 1
ATOM 3777 O O . GLY A 1 495 ? 3.931 6.375 1.148 1.00 90.38 495 GLY A O 1
ATOM 3778 N N . THR A 1 496 ? 4.177 7.277 3.184 1.00 93.12 496 THR A N 1
ATOM 3779 C CA . THR A 1 496 ? 5.286 6.401 3.587 1.00 93.12 496 THR A CA 1
ATOM 3780 C C . THR A 1 496 ? 4.810 5.219 4.435 1.00 93.12 496 THR A C 1
ATOM 3782 O O . THR A 1 496 ? 4.212 5.395 5.504 1.00 93.12 496 THR A O 1
ATOM 3785 N N . ALA A 1 497 ? 5.085 3.998 3.972 1.00 95.06 497 ALA A N 1
ATOM 3786 C CA . ALA A 1 497 ? 4.704 2.769 4.661 1.00 95.06 497 ALA A CA 1
ATOM 3787 C C . ALA A 1 497 ? 5.651 1.593 4.368 1.00 95.06 497 ALA A C 1
ATOM 3789 O O . ALA A 1 497 ? 6.077 1.367 3.239 1.00 95.06 497 ALA A O 1
ATOM 3790 N N . ASP A 1 498 ? 5.904 0.769 5.381 1.00 94.31 498 ASP A N 1
ATOM 3791 C CA . ASP A 1 498 ? 6.615 -0.506 5.240 1.00 94.31 498 ASP A CA 1
ATOM 3792 C C . ASP A 1 498 ? 5.708 -1.645 5.699 1.00 94.31 498 ASP A C 1
ATOM 3794 O O . ASP A 1 498 ? 5.221 -1.672 6.833 1.00 94.31 498 ASP A O 1
ATOM 3798 N N . VAL A 1 499 ? 5.463 -2.591 4.799 1.00 94.94 499 VAL A N 1
ATOM 3799 C CA . VAL A 1 499 ? 4.608 -3.749 5.028 1.00 94.94 499 VAL A CA 1
ATOM 3800 C C . VAL A 1 499 ? 5.442 -5.008 4.864 1.00 94.94 499 VAL A C 1
ATOM 3802 O O . VAL A 1 499 ? 5.721 -5.429 3.746 1.00 94.94 499 VAL A O 1
ATOM 3805 N N . LEU A 1 500 ? 5.774 -5.670 5.969 1.00 94.19 500 LEU A N 1
ATOM 3806 C CA . LEU A 1 500 ? 6.377 -7.003 5.947 1.00 94.19 500 LEU A CA 1
ATOM 3807 C C . LEU A 1 500 ? 5.310 -8.054 6.272 1.00 94.19 500 LEU A C 1
ATOM 3809 O O . LEU A 1 500 ? 4.989 -8.303 7.438 1.00 94.19 500 LEU A O 1
ATOM 3813 N N . GLY A 1 501 ? 4.745 -8.690 5.248 1.00 93.75 501 GLY A N 1
ATOM 3814 C CA . GLY A 1 501 ? 3.654 -9.633 5.429 1.00 93.75 501 GLY A CA 1
ATOM 3815 C C . GLY A 1 501 ? 2.903 -10.041 4.165 1.00 93.75 501 GLY A C 1
ATOM 3816 O O . GLY A 1 501 ? 3.441 -10.070 3.063 1.00 93.75 501 GLY A O 1
ATOM 3817 N N . THR A 1 502 ? 1.636 -10.420 4.343 1.00 94.19 502 THR A N 1
ATOM 3818 C CA . THR A 1 502 ? 0.749 -10.872 3.257 1.00 94.19 502 THR A CA 1
ATOM 3819 C C . THR A 1 502 ? -0.538 -10.061 3.263 1.00 94.19 502 THR A C 1
ATOM 3821 O O . THR A 1 502 ? -1.173 -9.929 4.304 1.00 94.19 502 THR A O 1
ATOM 3824 N N . LEU A 1 503 ? -0.944 -9.564 2.093 1.00 96.25 503 LEU A N 1
ATOM 3825 C CA . LEU A 1 503 ? -2.191 -8.819 1.892 1.00 96.25 503 LEU A CA 1
ATOM 3826 C C . LEU A 1 503 ? -3.252 -9.720 1.250 1.00 96.25 503 LEU A C 1
ATOM 3828 O O . LEU A 1 503 ? -3.002 -10.245 0.162 1.00 96.25 503 LEU A O 1
ATOM 3832 N N . LEU A 1 504 ? -4.411 -9.875 1.898 1.00 96.25 504 LEU A N 1
ATOM 3833 C CA . LEU A 1 504 ? -5.538 -10.699 1.440 1.00 96.25 504 LEU A CA 1
ATOM 3834 C C . LEU A 1 504 ? -6.832 -9.871 1.380 1.00 96.25 504 LEU A C 1
ATOM 3836 O O . LEU A 1 504 ? -7.357 -9.455 2.417 1.00 96.25 504 LEU A O 1
ATOM 3840 N N . MET A 1 505 ? -7.355 -9.637 0.177 1.00 97.31 505 MET A N 1
ATOM 3841 C CA . MET A 1 505 ? -8.557 -8.818 -0.029 1.00 97.31 505 MET A CA 1
ATOM 3842 C C . MET A 1 505 ? -9.810 -9.675 -0.201 1.00 97.31 505 MET A C 1
ATOM 3844 O O . MET A 1 505 ? -9.795 -10.694 -0.892 1.00 97.31 505 MET A O 1
ATOM 3848 N N . THR A 1 506 ? -10.908 -9.248 0.421 1.00 96.31 506 THR A N 1
ATOM 3849 C CA . THR A 1 506 ? -12.138 -10.046 0.584 1.00 96.31 506 THR A CA 1
ATOM 3850 C C . THR A 1 506 ? -13.371 -9.455 -0.088 1.00 96.31 506 THR A C 1
ATOM 3852 O O . THR A 1 506 ? -14.411 -10.115 -0.113 1.00 96.31 506 THR A O 1
ATOM 3855 N N . PHE A 1 507 ? -13.290 -8.228 -0.608 1.00 95.81 507 PHE A N 1
ATOM 3856 C CA . PHE A 1 507 ? -14.397 -7.600 -1.321 1.00 95.81 507 PHE A CA 1
ATOM 3857 C C . PHE A 1 507 ? -14.197 -7.697 -2.832 1.00 95.81 507 PHE A C 1
ATOM 3859 O O . PHE A 1 507 ? -13.200 -7.209 -3.360 1.00 95.81 507 PHE A O 1
ATOM 3866 N N . ARG A 1 508 ? -15.188 -8.276 -3.515 1.00 94.19 508 ARG A N 1
ATOM 3867 C CA . ARG A 1 508 ? -15.313 -8.271 -4.972 1.00 94.19 508 ARG A CA 1
ATOM 3868 C C . ARG A 1 508 ? -16.434 -7.299 -5.366 1.00 94.19 508 ARG A C 1
ATOM 3870 O O . ARG A 1 508 ? -17.591 -7.580 -5.044 1.00 94.19 508 ARG A O 1
ATOM 3877 N N . PRO A 1 509 ? -16.128 -6.185 -6.049 1.00 92.81 509 PRO A N 1
ATOM 3878 C CA . PRO A 1 509 ? -17.136 -5.227 -6.486 1.00 92.81 509 PRO A CA 1
ATOM 3879 C C . PRO A 1 509 ? -18.107 -5.863 -7.487 1.00 92.81 509 PRO A C 1
ATOM 3881 O O . PRO A 1 509 ? -17.695 -6.596 -8.383 1.00 92.81 509 PRO A O 1
ATOM 3884 N N . ALA A 1 510 ? -19.400 -5.567 -7.359 1.00 89.62 510 ALA A N 1
ATOM 3885 C CA . ALA A 1 510 ? -20.430 -6.056 -8.271 1.00 89.62 510 ALA A CA 1
ATOM 3886 C C . ALA A 1 510 ? -21.426 -4.942 -8.612 1.00 89.62 510 ALA A C 1
ATOM 3888 O O . ALA A 1 510 ? -21.967 -4.288 -7.719 1.00 89.62 510 ALA A O 1
ATOM 3889 N N . ASP A 1 511 ? -21.677 -4.740 -9.907 1.00 88.06 511 ASP A N 1
ATOM 3890 C CA . ASP A 1 511 ? -22.592 -3.703 -10.394 1.00 88.06 511 ASP A CA 1
ATOM 3891 C C . ASP A 1 511 ? -24.007 -3.866 -9.806 1.00 88.06 511 ASP A C 1
ATOM 3893 O O . ASP A 1 511 ? -24.550 -4.973 -9.714 1.00 88.06 511 ASP A O 1
ATOM 3897 N N . GLY A 1 512 ? -24.602 -2.749 -9.382 1.00 88.62 512 GLY A N 1
ATOM 3898 C CA . GLY A 1 512 ? -25.926 -2.706 -8.760 1.00 88.62 512 GLY A CA 1
ATOM 3899 C C . GLY A 1 512 ? -26.034 -3.370 -7.378 1.00 88.62 512 GLY A C 1
ATOM 3900 O O . GLY A 1 512 ? -27.155 -3.561 -6.900 1.00 88.62 512 GLY A O 1
ATOM 3901 N N . ALA A 1 513 ? -24.919 -3.722 -6.730 1.00 89.81 513 ALA A N 1
ATOM 3902 C CA . ALA A 1 513 ? -24.884 -4.327 -5.397 1.00 89.81 513 ALA A CA 1
ATOM 3903 C C . ALA A 1 513 ? -24.037 -3.509 -4.411 1.00 89.81 513 ALA A C 1
ATOM 3905 O O . ALA A 1 513 ? -23.152 -2.753 -4.810 1.00 89.81 513 ALA A O 1
ATOM 3906 N N . GLY A 1 514 ? -24.322 -3.656 -3.114 1.00 90.25 514 GLY A N 1
ATOM 3907 C CA . GLY A 1 514 ? -23.589 -2.988 -2.042 1.00 90.25 514 GLY A CA 1
ATOM 3908 C C . GLY A 1 514 ? -23.362 -1.491 -2.296 1.00 90.25 514 GLY A C 1
ATOM 3909 O O . GLY A 1 514 ? -24.330 -0.761 -2.534 1.00 90.25 514 GLY A O 1
ATOM 3910 N N . PRO A 1 515 ? -22.104 -1.012 -2.281 1.00 91.38 515 PRO A N 1
ATOM 3911 C CA . PRO A 1 515 ? -21.789 0.401 -2.484 1.00 91.38 515 PRO A CA 1
ATOM 3912 C C . PRO A 1 515 ? -22.048 0.899 -3.920 1.00 91.38 515 PRO A C 1
ATOM 3914 O O . PRO A 1 515 ? -22.074 2.106 -4.136 1.00 91.38 515 PRO A O 1
ATOM 3917 N N . LEU A 1 516 ? -22.267 0.003 -4.890 1.00 91.12 516 LEU A N 1
ATOM 3918 C CA . LEU A 1 516 ? -22.512 0.316 -6.305 1.00 91.12 516 LEU A CA 1
ATOM 3919 C C . LEU A 1 516 ? -24.011 0.405 -6.648 1.00 91.12 516 LEU A C 1
ATOM 3921 O O . LEU A 1 516 ? -24.377 0.604 -7.806 1.00 91.12 516 LEU A O 1
ATOM 3925 N N . PHE A 1 517 ? -24.908 0.260 -5.664 1.00 91.00 517 PHE A N 1
ATOM 3926 C CA . PHE A 1 517 ? -26.352 0.176 -5.906 1.00 91.00 517 PHE A CA 1
ATOM 3927 C C . PHE A 1 517 ? -26.942 1.393 -6.639 1.00 91.00 517 PHE A C 1
ATOM 3929 O O . PHE A 1 517 ? -27.757 1.231 -7.549 1.00 91.00 517 PHE A O 1
ATOM 3936 N N . TYR A 1 518 ? -26.546 2.613 -6.259 1.00 87.06 518 TYR A N 1
ATOM 3937 C CA . TYR A 1 518 ? -27.058 3.853 -6.866 1.00 87.06 518 TYR A CA 1
ATOM 3938 C C . TYR A 1 518 ? -26.355 4.244 -8.171 1.00 87.06 518 TYR A C 1
ATOM 3940 O O . TYR A 1 518 ? -26.519 5.365 -8.658 1.00 87.06 518 TYR A O 1
ATOM 3948 N N . GLY A 1 519 ? -25.623 3.306 -8.766 1.00 78.25 519 GLY A N 1
ATOM 3949 C CA . GLY A 1 519 ? -24.699 3.575 -9.851 1.00 78.25 519 GLY A CA 1
ATOM 3950 C C . GLY A 1 519 ? -23.300 3.870 -9.317 1.00 78.25 519 GLY A C 1
ATOM 3951 O O . GLY A 1 519 ? -23.109 4.312 -8.189 1.00 78.25 519 GLY A O 1
ATOM 3952 N N . GLY A 1 520 ? -22.324 3.569 -10.156 1.00 79.94 520 GLY A N 1
ATOM 3953 C CA . GLY A 1 520 ? -20.901 3.551 -9.855 1.00 79.94 520 GLY A CA 1
ATOM 3954 C C . GLY A 1 520 ? -20.258 2.536 -10.789 1.00 79.94 520 GLY A C 1
ATOM 3955 O O . GLY A 1 520 ? -20.970 1.811 -11.488 1.00 79.94 520 GLY A O 1
ATOM 3956 N N . GLN A 1 521 ? -18.939 2.514 -10.867 1.00 82.62 521 GLN A N 1
ATOM 3957 C CA . GLN A 1 521 ? -18.223 1.538 -11.674 1.00 82.62 521 GLN A CA 1
ATOM 3958 C C . GLN A 1 521 ? -17.374 0.665 -10.732 1.00 82.62 521 GLN A C 1
ATOM 3960 O O . GLN A 1 521 ? -16.798 1.179 -9.771 1.00 82.62 521 GLN A O 1
ATOM 3965 N N . PRO A 1 522 ? -17.345 -0.667 -10.933 1.00 85.75 522 PRO A N 1
ATOM 3966 C CA . PRO A 1 522 ? -16.430 -1.573 -10.242 1.00 85.75 522 PRO A CA 1
ATOM 3967 C C . PRO A 1 522 ? -14.963 -1.122 -10.223 1.00 85.75 522 PRO A C 1
ATOM 3969 O O . PRO A 1 522 ? -14.236 -1.503 -9.309 1.00 85.75 522 PRO A O 1
ATOM 3972 N N . ASP A 1 523 ? -14.537 -0.328 -11.208 1.00 84.25 523 ASP A N 1
ATOM 3973 C CA . ASP A 1 523 ? -13.174 0.189 -11.342 1.00 84.25 523 ASP A CA 1
ATOM 3974 C C . ASP A 1 523 ? -12.727 1.060 -10.151 1.00 84.25 523 ASP A C 1
ATOM 3976 O O . ASP A 1 523 ? -11.550 1.011 -9.790 1.00 84.25 523 ASP A O 1
ATOM 3980 N N . ALA A 1 524 ? -13.667 1.763 -9.511 1.00 84.75 524 ALA A N 1
ATOM 3981 C CA . ALA A 1 524 ? -13.478 2.668 -8.379 1.00 84.75 524 ALA A CA 1
ATOM 3982 C C . ALA A 1 524 ? -13.312 1.948 -7.029 1.00 84.75 524 ALA A C 1
ATOM 3984 O O . ALA A 1 524 ? -13.127 2.587 -5.998 1.00 84.75 524 ALA A O 1
ATOM 3985 N N . PHE A 1 525 ? -13.414 0.617 -7.012 1.00 90.31 525 PHE A N 1
ATOM 3986 C CA . PHE A 1 525 ? -13.265 -0.213 -5.818 1.00 90.31 525 PHE A CA 1
ATOM 3987 C C . PHE A 1 525 ? -12.080 -1.159 -6.001 1.00 90.31 525 PHE A C 1
ATOM 3989 O O . PHE A 1 525 ? -12.236 -2.344 -6.304 1.00 90.31 525 PHE A O 1
ATOM 3996 N N . ASN A 1 526 ? -10.885 -0.610 -5.837 1.00 91.12 526 ASN A N 1
ATOM 3997 C CA . ASN A 1 526 ? -9.604 -1.258 -6.089 1.00 91.12 526 ASN A CA 1
ATOM 3998 C C . ASN A 1 526 ? -8.743 -1.246 -4.818 1.00 91.12 526 ASN A C 1
ATOM 4000 O O . ASN A 1 526 ? -9.008 -0.490 -3.895 1.00 91.12 526 ASN A O 1
ATOM 4004 N N . THR A 1 527 ? -7.744 -2.120 -4.756 1.00 94.62 527 THR A N 1
ATOM 4005 C CA . THR A 1 527 ? -6.658 -2.035 -3.777 1.00 94.62 527 THR A CA 1
ATOM 4006 C C . THR A 1 527 ? -5.559 -1.171 -4.375 1.00 94.62 527 THR A C 1
ATOM 4008 O O . THR A 1 527 ? -4.830 -1.646 -5.252 1.00 94.62 527 THR A O 1
ATOM 4011 N N . THR A 1 528 ? -5.462 0.080 -3.920 1.00 93.69 528 THR A N 1
ATOM 4012 C CA . THR A 1 528 ? -4.483 1.053 -4.420 1.00 93.69 528 THR A CA 1
ATOM 4013 C C . THR A 1 528 ? -3.297 1.184 -3.483 1.00 93.69 528 THR A C 1
ATOM 4015 O O . THR A 1 528 ? -3.433 1.477 -2.300 1.00 93.69 528 THR A O 1
ATOM 4018 N N . ILE A 1 529 ? -2.098 0.985 -4.016 1.00 95.44 529 ILE A N 1
ATOM 4019 C CA . ILE A 1 529 ? -0.853 1.125 -3.273 1.00 95.44 529 ILE A CA 1
ATOM 4020 C C . ILE A 1 529 ? 0.046 2.075 -4.046 1.00 95.44 529 ILE A C 1
ATOM 4022 O O . ILE A 1 529 ? 0.397 1.784 -5.186 1.00 95.44 529 ILE A O 1
ATOM 4026 N N . GLY A 1 530 ? 0.427 3.187 -3.424 1.00 93.12 530 GLY A N 1
ATOM 4027 C CA . GLY A 1 530 ? 1.247 4.224 -4.046 1.00 93.12 530 GLY A CA 1
ATOM 4028 C C . GLY A 1 530 ? 0.443 5.322 -4.715 1.00 93.12 530 GLY A C 1
ATOM 4029 O O . GLY A 1 530 ? -0.781 5.401 -4.604 1.00 93.12 530 GLY A O 1
ATOM 4030 N N . TYR A 1 531 ? 1.173 6.207 -5.384 1.00 90.50 531 TYR A N 1
ATOM 4031 C CA . TYR A 1 531 ? 0.590 7.364 -6.044 1.00 90.50 531 TYR A CA 1
ATOM 4032 C C . TYR A 1 531 ? 0.067 7.024 -7.444 1.00 90.50 531 TYR A C 1
ATOM 4034 O O . TYR A 1 531 ? 0.789 6.442 -8.257 1.00 90.50 531 TYR A O 1
ATOM 4042 N N . PHE A 1 532 ? -1.148 7.489 -7.729 1.00 86.88 532 PHE A N 1
ATOM 4043 C CA . PHE A 1 532 ? -1.740 7.567 -9.060 1.00 86.88 532 PHE A CA 1
ATOM 4044 C C . PHE A 1 532 ? -2.180 9.004 -9.336 1.00 86.88 532 PHE A C 1
ATOM 4046 O O . PHE A 1 532 ? -2.626 9.713 -8.431 1.00 86.88 532 PHE A O 1
ATOM 4053 N N . GLY A 1 533 ? -2.035 9.443 -10.586 1.00 75.38 533 GLY A N 1
ATOM 4054 C CA . GLY A 1 533 ? -2.535 10.747 -11.001 1.00 75.38 533 GLY A CA 1
ATOM 4055 C C . GLY A 1 533 ? -4.031 10.715 -11.340 1.00 75.38 533 GLY A C 1
ATOM 4056 O O . GLY A 1 533 ? -4.589 9.642 -11.582 1.00 75.38 533 GLY A O 1
ATOM 4057 N N . PRO A 1 534 ? -4.677 11.889 -11.472 1.00 69.62 534 PRO A N 1
ATOM 4058 C CA . PRO A 1 534 ? -6.049 11.984 -11.977 1.00 69.62 534 PRO A CA 1
ATOM 4059 C C . PRO A 1 534 ? -6.248 11.311 -13.340 1.00 69.62 534 PRO A C 1
ATOM 4061 O O . PRO A 1 534 ? -7.273 10.680 -13.584 1.00 69.62 534 PRO A O 1
ATOM 4064 N N . ASP A 1 535 ? -5.242 11.387 -14.217 1.00 69.31 535 ASP A N 1
ATOM 4065 C CA . ASP A 1 535 ? -5.283 10.746 -15.536 1.00 69.31 535 ASP A CA 1
ATOM 4066 C C . ASP A 1 535 ? -5.241 9.203 -15.457 1.00 69.31 535 ASP A C 1
ATOM 4068 O O . ASP A 1 535 ? -5.662 8.532 -16.398 1.00 69.31 535 ASP A O 1
ATOM 4072 N N . ASP A 1 536 ? -4.812 8.639 -14.322 1.00 69.94 536 ASP A N 1
ATOM 4073 C CA . ASP A 1 536 ? -4.809 7.198 -14.042 1.00 69.94 536 ASP A CA 1
ATOM 4074 C C . ASP A 1 536 ? -6.070 6.714 -13.301 1.00 69.94 536 ASP A C 1
ATOM 4076 O O . ASP A 1 536 ? -6.147 5.560 -12.873 1.00 69.94 536 ASP A O 1
ATOM 4080 N N . GLY A 1 537 ? -7.075 7.583 -13.159 1.00 65.94 537 GLY A N 1
ATOM 4081 C CA . GLY A 1 537 ? -8.345 7.266 -12.505 1.00 65.94 537 GLY A CA 1
ATOM 4082 C C . GLY A 1 537 ? -8.363 7.517 -10.997 1.00 65.94 537 GLY A C 1
ATOM 4083 O O . GLY A 1 537 ? -9.352 7.178 -10.348 1.00 65.94 537 GLY A O 1
ATOM 4084 N N . ASP A 1 538 ? -7.315 8.130 -10.440 1.00 71.94 538 ASP A N 1
ATOM 4085 C CA . ASP A 1 538 ? -7.316 8.634 -9.068 1.00 71.94 538 ASP A CA 1
ATOM 4086 C C . ASP A 1 538 ? -7.651 10.128 -9.054 1.00 71.94 538 ASP A C 1
ATOM 4088 O O . ASP A 1 538 ? -6.775 10.988 -8.958 1.00 71.94 538 ASP A O 1
ATOM 4092 N N . ASP A 1 539 ? -8.946 10.443 -9.151 1.00 66.19 539 ASP A N 1
ATOM 4093 C CA . ASP A 1 539 ? -9.466 11.821 -9.107 1.00 66.19 539 ASP A CA 1
ATOM 4094 C C . ASP A 1 539 ? -9.084 12.572 -7.808 1.00 66.19 539 ASP A C 1
ATOM 4096 O O . ASP A 1 539 ? -9.226 13.797 -7.733 1.00 66.19 539 ASP A O 1
ATOM 4100 N N . GLU A 1 540 ? -8.611 11.856 -6.780 1.00 68.62 540 GLU A N 1
ATOM 4101 C CA . GLU A 1 540 ? -8.126 12.405 -5.509 1.00 68.62 540 GLU A CA 1
ATOM 4102 C C . GLU A 1 540 ? -6.603 12.666 -5.505 1.00 68.62 540 GLU A C 1
ATOM 4104 O O . GLU A 1 540 ? -6.085 13.253 -4.552 1.00 68.62 540 GLU A O 1
ATOM 4109 N N . GLY A 1 541 ? -5.886 12.282 -6.566 1.00 71.12 541 GLY A N 1
ATOM 4110 C CA . GLY A 1 541 ? -4.449 12.483 -6.727 1.00 71.12 541 GLY A CA 1
ATOM 4111 C C . GLY A 1 541 ? -4.062 13.960 -6.867 1.00 71.12 541 GLY A C 1
ATOM 4112 O O . GLY A 1 541 ? -4.636 14.718 -7.652 1.00 71.12 541 GLY A O 1
ATOM 4113 N N . VAL A 1 542 ? -3.044 14.387 -6.116 1.00 76.94 542 VAL A N 1
ATOM 4114 C CA . VAL A 1 542 ? -2.480 15.745 -6.214 1.00 76.94 542 VAL A CA 1
ATOM 4115 C C . VAL A 1 542 ? -1.636 15.864 -7.484 1.00 76.94 542 VAL A C 1
ATOM 4117 O O . VAL A 1 542 ? -0.887 14.948 -7.800 1.00 76.94 542 VAL A O 1
ATOM 4120 N N . ASP A 1 543 ? -1.715 16.993 -8.197 1.00 81.94 543 ASP A N 1
ATOM 4121 C CA . ASP A 1 543 ? -0.835 17.288 -9.340 1.00 81.94 543 ASP A CA 1
ATOM 4122 C C . ASP A 1 543 ? 0.639 17.361 -8.878 1.00 81.94 543 ASP A C 1
ATOM 4124 O O . ASP A 1 543 ? 0.982 18.282 -8.126 1.00 81.94 543 ASP A O 1
ATOM 4128 N N . PRO A 1 544 ? 1.530 16.449 -9.319 1.00 83.81 544 PRO A N 1
ATOM 4129 C CA . PRO A 1 544 ? 2.925 16.423 -8.878 1.00 83.81 544 PRO A CA 1
ATOM 4130 C C . PRO A 1 544 ? 3.733 17.633 -9.347 1.00 83.81 544 PRO A C 1
ATOM 4132 O O . PRO A 1 544 ? 4.781 17.942 -8.787 1.00 83.81 544 PRO A O 1
ATOM 4135 N N . LEU A 1 545 ? 3.246 18.340 -10.372 1.00 80.62 545 LEU A N 1
ATOM 4136 C CA . LEU A 1 545 ? 3.868 19.553 -10.898 1.00 80.62 545 LEU A CA 1
ATOM 4137 C C . LEU A 1 545 ? 3.391 20.813 -10.158 1.00 80.62 545 LEU A C 1
ATOM 4139 O O . LEU A 1 545 ? 3.857 21.924 -10.445 1.00 80.62 545 LEU A O 1
ATOM 4143 N N . ALA A 1 546 ? 2.458 20.675 -9.211 1.00 80.69 546 ALA A N 1
ATOM 4144 C CA . ALA A 1 546 ? 1.981 21.789 -8.413 1.00 80.69 546 ALA A CA 1
ATOM 4145 C C . ALA A 1 546 ? 3.073 22.283 -7.440 1.00 80.69 546 ALA A C 1
ATOM 4147 O O . ALA A 1 546 ? 3.742 21.488 -6.777 1.00 80.69 546 ALA A O 1
ATOM 4148 N N . PRO A 1 547 ? 3.242 23.611 -7.275 1.00 78.44 547 PRO A N 1
ATOM 4149 C CA . PRO A 1 547 ? 4.177 24.150 -6.296 1.00 78.44 547 PRO A CA 1
ATOM 4150 C C . PRO A 1 547 ? 3.862 23.661 -4.878 1.00 78.44 547 PRO A C 1
ATOM 4152 O O . PRO A 1 547 ? 2.760 23.885 -4.377 1.00 78.44 547 PRO A O 1
ATOM 4155 N N . GLY A 1 548 ? 4.857 23.075 -4.211 1.00 78.81 548 GLY A N 1
ATOM 4156 C CA . GLY A 1 548 ? 4.710 22.562 -2.848 1.00 78.81 548 GLY A CA 1
ATOM 4157 C C . GLY A 1 548 ? 4.154 21.141 -2.759 1.00 78.81 548 GLY A C 1
ATOM 4158 O O . GLY A 1 548 ? 3.711 20.762 -1.678 1.00 78.81 548 GLY A O 1
ATOM 4159 N N . PHE A 1 549 ? 4.177 20.372 -3.855 1.00 84.06 549 PHE A N 1
ATOM 4160 C CA . PHE A 1 549 ? 3.925 18.934 -3.821 1.00 84.06 549 PHE A CA 1
ATOM 4161 C C . PHE A 1 549 ? 4.848 18.254 -2.785 1.00 84.06 549 PHE A C 1
ATOM 4163 O O . PHE A 1 549 ? 6.068 18.415 -2.866 1.00 84.06 549 PHE A O 1
ATOM 4170 N N . PRO A 1 550 ? 4.299 17.533 -1.790 1.00 80.25 550 PRO A N 1
ATOM 4171 C CA . PRO A 1 550 ? 5.078 16.991 -0.674 1.00 80.25 550 PRO A CA 1
ATOM 4172 C C . PRO A 1 550 ? 5.849 15.700 -1.008 1.00 80.25 550 PRO A C 1
ATOM 4174 O O . PRO A 1 550 ? 6.416 15.074 -0.110 1.00 80.25 550 PRO A O 1
ATOM 4177 N N . GLY A 1 551 ? 5.875 15.292 -2.278 1.00 87.44 551 GLY A N 1
ATOM 4178 C CA . GLY A 1 551 ? 6.456 14.031 -2.731 1.00 87.44 551 GLY A CA 1
ATOM 4179 C C . GLY A 1 551 ? 5.428 12.902 -2.814 1.00 87.44 551 GLY A C 1
ATOM 4180 O O . GLY A 1 551 ? 4.273 13.056 -2.413 1.00 87.44 551 GLY A O 1
ATOM 4181 N N . PHE A 1 552 ? 5.860 11.772 -3.363 1.00 90.94 552 PHE A N 1
ATOM 4182 C CA . PHE A 1 552 ? 5.020 10.606 -3.643 1.00 90.94 552 PHE A CA 1
ATOM 4183 C C . PHE A 1 552 ? 4.921 9.626 -2.460 1.00 90.94 552 PHE A C 1
ATOM 4185 O O . PHE A 1 552 ? 4.040 8.768 -2.452 1.00 90.94 552 PHE A O 1
ATOM 4192 N N . GLY A 1 553 ? 5.784 9.775 -1.452 1.00 92.25 553 GLY A N 1
ATOM 4193 C CA . GLY A 1 553 ? 5.953 8.821 -0.357 1.00 92.25 553 GLY A CA 1
ATOM 4194 C C . GLY A 1 553 ? 6.931 7.699 -0.706 1.00 92.25 553 GLY A C 1
ATOM 4195 O O . GLY A 1 553 ? 7.554 7.708 -1.767 1.00 92.25 553 GLY A O 1
ATOM 4196 N N . GLU A 1 554 ? 7.082 6.747 0.212 1.00 94.00 554 GLU A N 1
ATOM 4197 C CA . GLU A 1 554 ? 7.952 5.573 0.068 1.00 94.00 554 GLU A CA 1
ATOM 4198 C C . GLU A 1 554 ? 7.204 4.335 0.568 1.00 94.00 554 GLU A C 1
ATOM 4200 O O . GLU A 1 554 ? 6.943 4.207 1.769 1.00 94.00 554 GLU A O 1
ATOM 4205 N N . ILE A 1 555 ? 6.835 3.421 -0.335 1.00 96.06 555 ILE A N 1
ATOM 4206 C CA . ILE A 1 555 ? 6.097 2.213 0.044 1.00 96.06 555 ILE A CA 1
ATOM 4207 C C . ILE A 1 555 ? 6.890 0.962 -0.298 1.00 96.06 555 ILE A C 1
ATOM 4209 O O . ILE A 1 555 ? 7.161 0.660 -1.461 1.00 96.06 555 ILE A O 1
ATOM 4213 N N . ARG A 1 556 ? 7.176 0.167 0.732 1.00 95.44 556 ARG A N 1
ATOM 4214 C CA . ARG A 1 556 ? 7.815 -1.138 0.582 1.00 95.44 556 ARG A CA 1
ATOM 4215 C C . ARG A 1 556 ? 6.872 -2.247 1.015 1.00 95.44 556 ARG A C 1
ATOM 4217 O O . ARG A 1 556 ? 6.393 -2.264 2.147 1.00 95.44 556 ARG A O 1
ATOM 4224 N N . LEU A 1 557 ? 6.629 -3.202 0.125 1.00 95.94 557 LEU A N 1
ATOM 4225 C CA . LEU A 1 557 ? 5.858 -4.407 0.414 1.00 95.94 557 LEU A CA 1
ATOM 4226 C C . LEU A 1 557 ? 6.786 -5.613 0.338 1.00 95.94 557 LEU A C 1
ATOM 4228 O O . LEU A 1 557 ? 7.294 -5.931 -0.729 1.00 95.94 557 LEU A O 1
ATOM 4232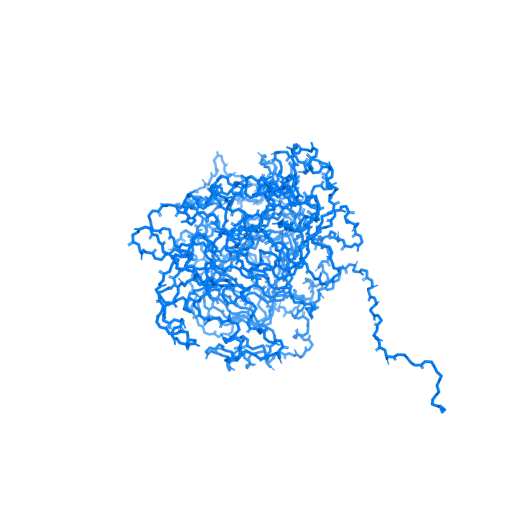 N N . ARG A 1 558 ? 6.983 -6.312 1.450 1.00 94.44 558 ARG A N 1
ATOM 4233 C CA . ARG A 1 558 ? 7.825 -7.505 1.533 1.00 94.44 558 ARG A CA 1
ATOM 4234 C C . ARG A 1 558 ? 7.013 -8.698 1.974 1.00 94.44 558 ARG A C 1
ATOM 4236 O O . ARG A 1 558 ? 6.397 -8.692 3.037 1.00 94.44 558 ARG A O 1
ATOM 4243 N N . TYR A 1 559 ? 7.038 -9.746 1.176 1.00 92.88 559 TYR A N 1
ATOM 4244 C CA . TYR A 1 559 ? 6.452 -11.018 1.524 1.00 92.88 559 TYR A CA 1
ATOM 4245 C C . TYR A 1 559 ? 7.294 -11.697 2.599 1.00 92.88 559 TYR A C 1
ATOM 4247 O O . TYR A 1 559 ? 8.506 -11.845 2.467 1.00 92.88 559 TYR A O 1
ATOM 4255 N N . ASN A 1 560 ? 6.628 -12.133 3.665 1.00 88.69 560 ASN A N 1
ATOM 4256 C CA . ASN A 1 560 ? 7.235 -12.990 4.669 1.00 88.69 560 ASN A CA 1
ATOM 4257 C C . ASN A 1 560 ? 6.825 -14.452 4.396 1.00 88.69 560 ASN A C 1
ATOM 4259 O O . ASN A 1 560 ? 5.678 -14.804 4.693 1.00 88.69 560 ASN A O 1
ATOM 4263 N N . PRO A 1 561 ? 7.725 -15.301 3.859 1.00 84.31 561 PRO A N 1
ATOM 4264 C CA . PRO A 1 561 ? 7.425 -16.706 3.578 1.00 84.31 561 PRO A CA 1
ATOM 4265 C C . PRO A 1 561 ? 7.209 -17.546 4.844 1.00 84.31 561 PRO A C 1
ATOM 4267 O O . PRO A 1 561 ? 6.548 -18.580 4.785 1.00 84.31 561 PRO A O 1
ATOM 4270 N N . ASP A 1 562 ? 7.706 -17.083 5.992 1.00 83.88 562 ASP A N 1
ATOM 4271 C CA . ASP A 1 562 ? 7.569 -17.755 7.287 1.00 83.88 562 ASP A CA 1
ATOM 4272 C C . ASP A 1 562 ? 6.331 -17.286 8.072 1.00 83.88 562 ASP A C 1
ATOM 4274 O O . ASP A 1 562 ? 6.107 -17.707 9.213 1.00 83.88 562 ASP A O 1
ATOM 4278 N N . ALA A 1 563 ? 5.516 -16.394 7.494 1.00 85.75 563 ALA A N 1
ATOM 4279 C CA . ALA A 1 563 ? 4.317 -15.894 8.151 1.00 85.75 563 ALA A CA 1
ATOM 4280 C C . ALA A 1 563 ? 3.315 -17.026 8.412 1.00 85.75 563 ALA A C 1
ATOM 4282 O O . ALA A 1 563 ? 2.945 -17.793 7.521 1.00 85.75 563 ALA A O 1
ATOM 4283 N N . LEU A 1 564 ? 2.808 -17.086 9.644 1.00 87.69 564 LEU A N 1
ATOM 4284 C CA . LEU A 1 564 ? 1.673 -17.943 9.957 1.00 87.69 564 LEU A CA 1
ATOM 4285 C C . LEU A 1 564 ? 0.423 -17.379 9.281 1.00 87.69 564 LEU A C 1
ATOM 4287 O O . LEU A 1 564 ? 0.145 -16.186 9.377 1.00 87.69 564 LEU A O 1
ATOM 4291 N N . LEU A 1 565 ? -0.342 -18.248 8.626 1.00 88.19 565 LEU A N 1
ATOM 4292 C CA . LEU A 1 565 ? -1.619 -17.880 8.025 1.00 88.19 565 LEU A CA 1
ATOM 4293 C C . LEU A 1 565 ? -2.771 -18.158 8.997 1.00 88.19 565 LEU A C 1
ATOM 4295 O O . LEU A 1 565 ? -2.693 -19.121 9.764 1.00 88.19 565 LEU A O 1
ATOM 4299 N N . PRO A 1 566 ? -3.850 -17.361 8.955 1.00 87.69 566 PRO A N 1
ATOM 4300 C CA . PRO A 1 566 ? -5.038 -17.621 9.750 1.00 87.69 566 PRO A CA 1
ATOM 4301 C C . PRO A 1 566 ? -5.743 -18.900 9.301 1.00 87.69 566 PRO A C 1
ATOM 4303 O O . PRO A 1 566 ? -5.690 -19.303 8.135 1.00 87.69 566 PRO A O 1
ATOM 4306 N N . ASP A 1 567 ? -6.415 -19.534 10.257 1.00 85.81 567 ASP A N 1
ATOM 4307 C CA . ASP A 1 567 ? -7.191 -20.742 10.006 1.00 85.81 567 ASP A CA 1
ATOM 4308 C C . ASP A 1 567 ? -8.410 -20.448 9.113 1.00 85.81 567 ASP A C 1
ATOM 4310 O O . ASP A 1 567 ? -8.899 -19.323 9.038 1.00 85.81 567 ASP A O 1
ATOM 4314 N N . GLY A 1 568 ? -8.926 -21.490 8.455 1.00 84.62 568 GLY A N 1
ATOM 4315 C CA . GLY A 1 568 ? -10.180 -21.437 7.693 1.00 84.62 568 GLY A CA 1
ATOM 4316 C C . GLY A 1 568 ? -10.023 -21.231 6.186 1.00 84.62 568 GLY A C 1
ATOM 4317 O O . GLY A 1 568 ? -10.950 -21.549 5.437 1.00 84.62 568 GLY A O 1
ATOM 4318 N N . ILE A 1 569 ? -8.841 -20.824 5.710 1.00 84.31 569 ILE A N 1
ATOM 4319 C CA . ILE A 1 569 ? -8.536 -20.851 4.275 1.00 84.31 569 ILE A CA 1
ATOM 4320 C C . ILE A 1 569 ? -8.175 -22.294 3.867 1.00 84.31 569 ILE A C 1
ATOM 4322 O O . ILE A 1 569 ? -7.246 -22.880 4.433 1.00 84.31 569 ILE A O 1
ATOM 4326 N N . PRO A 1 570 ? -8.889 -22.903 2.902 1.00 78.81 570 PRO A N 1
ATOM 4327 C CA . PRO A 1 570 ? -8.629 -24.270 2.466 1.00 78.81 570 PRO A CA 1
ATOM 4328 C C . PRO A 1 570 ? -7.423 -24.321 1.516 1.00 78.81 570 PRO A C 1
ATOM 4330 O O . PRO A 1 570 ? -7.580 -24.500 0.311 1.00 78.81 570 PRO A O 1
ATOM 4333 N N . TRP A 1 571 ? -6.215 -24.166 2.055 1.00 74.50 571 TRP A N 1
ATOM 4334 C CA . TRP A 1 571 ? -4.990 -24.265 1.264 1.00 74.50 571 TRP A CA 1
ATOM 4335 C C . TRP A 1 571 ? -4.743 -25.703 0.778 1.00 74.50 571 TRP A C 1
ATOM 4337 O O . TRP A 1 571 ? -4.956 -26.659 1.540 1.00 74.50 571 TRP A O 1
ATOM 4347 N N . PRO A 1 572 ? -4.264 -25.897 -0.464 1.00 65.75 572 PRO A N 1
ATOM 4348 C CA . PRO A 1 572 ? -3.741 -27.188 -0.880 1.00 65.75 572 PRO A CA 1
ATOM 4349 C C . PRO A 1 572 ? -2.546 -27.570 0.004 1.00 65.75 572 PRO A C 1
ATOM 4351 O O . PRO A 1 572 ? -1.726 -26.738 0.385 1.00 65.75 572 PRO A O 1
ATOM 4354 N N . VAL A 1 573 ? -2.433 -28.856 0.341 1.00 63.56 573 VAL A N 1
ATOM 4355 C CA . VAL A 1 573 ? -1.264 -29.352 1.074 1.00 63.56 573 VAL A CA 1
ATOM 4356 C C . VAL A 1 573 ? -0.081 -29.401 0.114 1.00 63.56 573 VAL A C 1
ATOM 4358 O O . VAL A 1 573 ? -0.017 -30.286 -0.742 1.00 63.56 573 VAL A O 1
ATOM 4361 N N . GLN A 1 574 ? 0.867 -28.484 0.283 1.00 58.28 574 GLN A N 1
ATOM 4362 C CA . GLN A 1 574 ? 2.155 -28.537 -0.395 1.00 58.28 574 GLN A CA 1
ATOM 4363 C C . GLN A 1 574 ? 3.134 -29.369 0.441 1.00 58.28 574 GLN A C 1
ATOM 4365 O O . GLN A 1 574 ? 3.226 -29.230 1.659 1.00 58.28 574 GLN A O 1
ATOM 4370 N N . MET A 1 575 ? 3.830 -30.299 -0.209 1.00 59.94 575 MET A N 1
ATOM 4371 C CA . MET A 1 575 ? 4.866 -31.119 0.415 1.00 59.94 575 MET A CA 1
ATOM 4372 C C . MET A 1 575 ? 6.163 -30.883 -0.339 1.00 59.94 575 MET A C 1
ATOM 4374 O O . MET A 1 575 ? 6.312 -31.354 -1.467 1.00 59.94 575 MET A O 1
ATOM 4378 N N . GLU A 1 576 ? 7.099 -30.180 0.286 1.00 63.84 576 GLU A N 1
ATOM 4379 C CA . GLU A 1 576 ? 8.439 -30.023 -0.263 1.00 63.84 576 GLU A CA 1
ATOM 4380 C C . GLU A 1 576 ? 9.324 -31.196 0.174 1.00 63.84 576 GLU A C 1
ATOM 4382 O O . GLU A 1 576 ? 9.439 -31.491 1.371 1.00 63.84 576 GLU A O 1
ATOM 4387 N N . PRO A 1 577 ? 9.941 -31.924 -0.770 1.00 68.25 577 PRO A N 1
ATOM 4388 C CA . PRO A 1 577 ? 10.888 -32.965 -0.422 1.00 68.25 577 PRO A CA 1
ATOM 4389 C C . PRO A 1 577 ? 12.148 -32.315 0.148 1.00 68.25 577 PRO A C 1
ATOM 4391 O O . PRO A 1 577 ? 12.871 -31.639 -0.572 1.00 68.25 577 PRO A O 1
ATOM 4394 N N . VAL A 1 578 ? 12.452 -32.566 1.422 1.00 78.94 578 VAL A N 1
ATOM 4395 C CA . VAL A 1 578 ? 13.725 -32.138 2.018 1.00 78.94 578 VAL A CA 1
ATOM 4396 C C . VAL A 1 578 ? 14.831 -33.068 1.503 1.00 78.94 578 VAL A C 1
ATOM 4398 O O . VAL A 1 578 ? 14.814 -34.260 1.850 1.00 78.94 578 VAL A O 1
ATOM 4401 N N . PRO A 1 579 ? 15.786 -32.585 0.685 1.00 72.25 579 PRO A N 1
ATOM 4402 C CA . PRO A 1 579 ? 16.890 -33.411 0.207 1.00 72.25 579 PRO A CA 1
ATOM 4403 C C . PRO A 1 579 ? 17.669 -33.993 1.393 1.00 72.25 579 PRO A C 1
ATOM 4405 O O . PRO A 1 579 ? 17.754 -33.377 2.452 1.00 72.25 579 PRO A O 1
ATOM 4408 N N . ASP A 1 580 ? 18.182 -35.214 1.251 1.00 72.25 580 ASP A N 1
ATOM 4409 C CA . ASP A 1 580 ? 18.951 -35.932 2.284 1.00 72.25 580 ASP A CA 1
ATOM 4410 C C . ASP A 1 580 ? 18.218 -36.242 3.611 1.00 72.25 580 ASP A C 1
ATOM 4412 O O . ASP A 1 580 ? 18.784 -36.888 4.497 1.00 72.25 580 ASP A O 1
ATOM 4416 N N . SER A 1 581 ? 16.937 -35.881 3.752 1.00 78.00 581 SER A N 1
ATOM 4417 C CA . SER A 1 581 ? 16.107 -36.273 4.907 1.00 78.00 581 SER A CA 1
ATOM 4418 C C . SER A 1 581 ? 15.723 -37.760 4.904 1.00 78.00 581 SER A C 1
ATOM 4420 O O . SER A 1 581 ? 15.370 -38.328 5.941 1.00 78.00 581 SER A O 1
ATOM 4422 N N . TYR A 1 582 ? 15.826 -38.409 3.742 1.00 74.69 582 TYR A N 1
ATOM 4423 C CA . TYR A 1 582 ? 15.571 -39.829 3.544 1.00 74.69 582 TYR A CA 1
ATOM 4424 C C . TYR A 1 582 ? 16.811 -40.526 2.981 1.00 74.69 582 TYR A C 1
ATOM 4426 O O . TYR A 1 582 ? 17.326 -40.159 1.928 1.00 74.69 582 TYR A O 1
ATOM 4434 N N . VAL A 1 583 ? 17.251 -41.588 3.659 1.00 68.62 583 VAL A N 1
ATOM 4435 C CA . VAL A 1 583 ? 18.290 -42.502 3.171 1.00 68.62 583 VAL A CA 1
ATOM 4436 C C . VAL A 1 583 ? 17.720 -43.917 3.180 1.00 68.62 583 VAL A C 1
ATOM 4438 O O . VAL A 1 583 ? 17.500 -44.500 4.246 1.00 68.62 583 VAL A O 1
ATOM 4441 N N . GLU A 1 584 ? 17.492 -44.501 2.003 1.00 66.31 584 GLU A N 1
ATOM 4442 C CA . GLU A 1 584 ? 17.158 -45.922 1.897 1.00 66.31 584 GLU A CA 1
ATOM 4443 C C . GLU A 1 584 ? 18.438 -46.767 1.968 1.00 66.31 584 GLU A C 1
ATOM 4445 O O . GLU A 1 584 ? 19.279 -46.721 1.077 1.00 66.31 584 GLU A O 1
ATOM 4450 N N . GLY A 1 585 ? 18.575 -47.574 3.025 1.00 63.81 585 GLY A N 1
ATOM 4451 C CA . GLY A 1 585 ? 19.476 -48.729 3.031 1.00 63.81 585 GLY A CA 1
ATOM 4452 C C . GLY A 1 585 ? 20.980 -48.454 3.175 1.00 63.81 585 GLY A C 1
ATOM 4453 O O . GLY A 1 585 ? 21.728 -48.570 2.217 1.00 63.81 585 GLY A O 1
ATOM 4454 N N . GLY A 1 586 ? 21.425 -48.307 4.428 1.00 51.34 586 GLY A N 1
ATOM 4455 C CA . GLY A 1 586 ? 22.582 -49.034 4.973 1.00 51.34 586 GLY A CA 1
ATOM 4456 C C . GLY A 1 586 ? 23.992 -48.548 4.620 1.00 51.34 586 GLY A C 1
ATOM 4457 O O . GLY A 1 586 ? 24.490 -48.768 3.524 1.00 51.34 586 GLY A O 1
ATOM 4458 N N . PHE A 1 587 ? 24.705 -48.058 5.640 1.00 52.31 587 PHE A N 1
ATOM 4459 C CA . PHE A 1 587 ? 26.166 -48.123 5.677 1.00 52.31 587 PHE A CA 1
ATOM 4460 C C . PHE A 1 587 ? 26.645 -49.543 5.324 1.00 52.31 587 PHE A C 1
ATOM 4462 O O . PHE A 1 587 ? 26.336 -50.499 6.045 1.00 52.31 587 PHE A O 1
ATOM 4469 N N . SER A 1 588 ? 27.443 -49.663 4.262 1.00 45.88 588 SER A N 1
ATOM 4470 C CA . SER A 1 588 ? 28.386 -50.766 4.063 1.00 45.88 588 SER A CA 1
ATOM 4471 C C . SER A 1 588 ? 29.735 -50.231 3.625 1.00 45.88 588 SER A C 1
ATOM 4473 O O . SER A 1 588 ? 29.746 -49.539 2.582 1.00 45.88 588 SER A O 1
#

Secondary structure (DSSP, 8-state):
-EESSEEEE-BSEEEES-EEE-TT-STTTSBTTTB-SEEE--TTTTS-HHHHHHHHHHHHHHHHH-SS-SS-B-TTSTTGGGTTTT-TT----SSSS-B-HHHHHHHHH-TTSSS-EES-HHHHHHHTS-S----SB-TTSPBP-HHHHHHHHTSSS-SSSSSS--HHHHTTTSSSSEESGGG---SEES-EEESS-HHHHHHHHSS-GGGTB-S-EEPPTT--SEEES--TTTSPPP-GGGGHHHHHHHHHHS-----SS--TT-PPEEE-S--EEE-STTPPPEEESTT-TT-SEEE---EEES-EEEEEEEPTT---EEES-EEEEEEEEP--S---STTTTTTT-B-TTS-BSSSSPP-EE-TT--EES-GGGTS-EEEEES-EEEEEEEEPPPSS--TTTSEEEEESS-EEE--TT-HHHHTSTTHHHHHHHHHTS-HHHHHHHTT-SEEEEEEEEEES-SS----SSGGGS--EEEEEEEEEEEEEE-SSEEEEEEEEE-----TTSGGGTTS--GGGSEEEESB--GGGT-TT---TTSTT------EEEE--TTPPPPTT----------TTS---S---

=== Feature glossary ===
Legend for the data blocks above and below:

— What the protein is —

The amino-acid sequence is the protein's primary structure: the linear order of residues from the N-terminus to the C-terminus, written in one-letter code. Everything else here — the 3D coordinates, the secondary structure, the domain annotations — is ultimately a consequence of this string.

Database cross-references. InterPro integrates a dozen domain/family signature databases into unified entries with residue-range hits. GO terms attach function/process/location labels with evidence codes. CATH codes position the fold in a four-level structural taxonomy. Organism is the NCBI-taxonomy species name.

— Where its atoms are —

The mmCIF block holds the 3D Cartesian coordinates of each backbone atom (N, Cα, C, O) in ångströms. mmCIF is the PDB's canonical archive format — a tagged-loop text representation of the atomic model.

The six renders are orthographic views along the three Cartesian axes in both directions. Representation (cartoon, sticks, or surface) and color scheme (sequence-rainbow or by-chain) vary across proteins so the training set covers all the common visualization conventions.

— Local backbone conformation —

Secondary structure is the local, repeating backbone conformation. DSSP classifies it into eight states by reading the hydrogen-bond network: three helix types (H, G, I), two β types (E, B), two non-regular types (T, S), and unstructured coil (-).

SS3 is a coarse helix/strand/coil call (letters a/b/c) made by the P-SEA algorithm from inter-Cα distances and dihedrals. It is less detailed than DSSP but needs only Cα positions.

Backbone dihedral angles. Every residue except chain termini has a φ (preceding-C → N → Cα → C) and a ψ (N → Cα → C → next-N). They are reported in degrees following the IUPAC sign convention. Secondary structure is essentially a statement about which (φ, ψ) basin each residue occupies.

— Global shape and packing —

The geometric summary reports three shape descriptors. Rg (radius of gyration) measures how spread out the Cα atoms are about their centre of mass; compact globular proteins have small Rg, elongated or unfolded ones large. Cα contacts (<8 Å, |i−j|>4) count long-range residue pairs in spatial proximity — high for tightly packed folds, near zero for rods or random coil. The bounding-box extents give the protein's footprint along x, y, z in Å.

Solvent accessibility: the surface area of each residue that a 1.4 Å water probe can touch, in Å². When only backbone atoms are present the absolute values are lower than full-atom SASA (side chains contribute most of the area) and are flagged as backbone-only.

Plot images: a contact map (which residues are close in 3D, as an N×N binary image), a Ramachandran scatter (backbone torsion angles, revealing secondary-structure composition at a glance), and — for AlphaFold structures — a PAE heatmap (pairwise prediction confidence).

— Structural neighborhood —

Foldseek's 3Di representation compresses backbone geometry into a per-residue letter drawn from a learned twenty-state alphabet. It captures the tertiary interaction pattern around each residue — which residues are packed against it in space, regardless of where they are in sequence.

Structural nearest neighbors (via Foldseek easy-search vs the PDB). Reported per hit: target PDB id, E-value, and alignment TM-score. A TM-score above ~0.5 is the conventional threshold for 'same fold'.

— Confidence and disorder —

pLDDT (predicted Local Distance Difference Test) is AlphaFold's per-residue confidence score, ranging from 0 to 100. Values above 90 indicate high confidence (typically well-packed cores); 70–90 is confident; 50–70 low confidence; below 50 usually means the region is disordered or the prediction is unreliable there. AlphaFold stores pLDDT in the mmCIF B-factor column.

For experimental (PDB) structures, the B-factor (temperature factor) quantifies the positional spread of each atom in the crystal — a combination of thermal vibration and static disorder — in units of Å². High B-factors mark flexible loops or poorly resolved regions; low B-factors mark the rigid, well-ordered core.

Predicted Aligned Error (PAE) is an AlphaFold confidence matrix: entry (i, j) is the expected error in the position of residue j, in ångströms, when the prediction is superimposed on the true structure at residue i. Low PAE within a block of residues means that block is internally rigid and well-predicted; high PAE between two blocks means their relative placement is uncertain even if each block individually is confident.